Protein 4XYN (pdb70)

Nearest PDB structures (foldseek):
  4xyn-assembly2_D  TM=1.011E+00  e=1.526E-15  Homo sapiens
  2h61-assembly1_A  TM=9.982E-01  e=5.807E-14  Homo sapiens
  5csi-assembly1_A  TM=9.897E-01  e=9.766E-14  Homo sapiens
  5dkn-assembly1_A  TM=9.888E-01  e=1.642E-13  Bos taurus
  3rlz-assembly1_A-2  TM=9.874E-01  e=2.273E-13  Bos taurus

Sequence (369 aa):
RTEAWKVLSMSELEKAMVALIDVFHQYSGREGDKHKLKKSELKEELINNELSHFLEEIKEQEVVDKVMETLDNDGDGECDFQEFMAFVAMVTTACHEFFEMSELEKAMVALIDVFHQYSGREGDKHKLKKSELKELINNELSHFLEEIKEQEVVDKVMETLDNDGDGECDFQEFMAFVAMMVTTACHEFFEHMSELEKAMVALIDVFHQYSGREGDKHKLKKSELKELINNELSHFLEEIKEQEVVDKVMETLDNDGDGECDFQEFMAFVAMVTTACHEFFEHMSELEKAMVALIDVFHQYSGREGDKHKLKKSELKELINNELSHFLEEIKEQEVVDKVMETLDNDGDGECDFQEFMAFVAMVTTACHEF

Structure (mmCIF, N/CA/C/O backbone):
data_4XYN
#
_entry.id   4XYN
#
_cell.length_a   68.785
_cell.length_b   86.684
_cell.length_c   66.534
_cell.angle_alpha   90.00
_cell.angle_beta   90.00
_cell.angle_gamma   90.00
#
_symmetry.space_group_name_H-M   'P 21 21 2'
#
loop_
_entity.id
_entity.type
_entity.pdbx_description
1 polymer 'Receptor for advanced glycation endproducts-derived peptide (W61)'
2 polymer 'Protein S100-B'
3 non-polymer 'CALCIUM ION'
4 water water
#
loop_
_atom_site.group_PDB
_atom_site.id
_atom_site.type_symbol
_atom_site.label_atom_id
_atom_site.label_alt_id
_atom_site.label_comp_id
_atom_site.label_asym_id
_atom_site.label_entity_id
_atom_site.label_seq_id
_atom_site.pdbx_PDB_ins_code
_atom_site.Cartn_x
_atom_site.Cartn_y
_atom_site.Cartn_z
_atom_site.occupancy
_atom_site.B_iso_or_equiv
_atom_site.auth_seq_id
_atom_site.auth_comp_id
_atom_site.auth_asym_id
_atom_site.auth_atom_id
_atom_site.pdbx_PDB_model_num
ATOM 1 N N . ARG A 1 4 ? -22.565 36.113 -24.052 1.00 71.93 57 ARG P N 1
ATOM 2 C CA . ARG A 1 4 ? -23.141 37.401 -23.710 1.00 63.82 57 ARG P CA 1
ATOM 3 C C . ARG A 1 4 ? -24.529 37.252 -23.081 1.00 68.62 57 ARG P C 1
ATOM 4 O O . ARG A 1 4 ? -25.406 36.583 -23.651 1.00 73.34 57 ARG P O 1
ATOM 24 N N . THR A 1 5 ? -24.732 37.876 -21.915 1.00 65.97 58 THR P N 1
ATOM 25 C CA . THR A 1 5 ? -26.077 38.049 -21.350 1.00 62.30 58 THR P CA 1
ATOM 26 C C . THR A 1 5 ? -26.391 39.466 -20.803 1.00 59.63 58 THR P C 1
ATOM 27 O O . THR A 1 5 ? -25.487 40.254 -20.542 1.00 56.14 58 THR P O 1
ATOM 38 N N . GLU A 1 6 ? -27.685 39.776 -20.648 1.00 59.87 59 GLU P N 1
ATOM 39 C CA . GLU A 1 6 ? -28.123 41.067 -20.108 1.00 59.14 59 GLU P CA 1
ATOM 40 C C . GLU A 1 6 ? -27.672 41.110 -18.663 1.00 56.08 59 GLU P C 1
ATOM 41 O O . GLU A 1 6 ? -27.750 40.115 -17.967 1.00 55.96 59 GLU P O 1
ATOM 53 N N . ALA A 1 7 ? -27.158 42.249 -18.225 1.00 54.33 60 ALA P N 1
ATOM 54 C CA . ALA A 1 7 ? -26.522 42.329 -16.927 1.00 52.71 60 ALA P CA 1
ATOM 55 C C . ALA A 1 7 ? -27.513 42.234 -15.789 1.00 55.15 60 ALA P C 1
ATOM 56 O O . ALA A 1 7 ? -27.172 41.762 -14.705 1.00 54.83 60 ALA P O 1
ATOM 63 N N . TRP A 1 8 ? -28.741 42.687 -16.009 1.00 54.82 61 TRP P N 1
ATOM 64 C CA . TRP A 1 8 ? -29.711 42.707 -14.911 1.00 54.28 61 TRP P CA 1
ATOM 65 C C . TRP A 1 8 ? -30.214 41.290 -14.573 1.00 55.43 61 TRP P C 1
ATOM 66 O O . TRP A 1 8 ? -30.723 41.055 -13.488 1.00 55.65 61 TRP P O 1
ATOM 87 N N . LYS A 1 9 ? -30.040 40.328 -15.467 1.00 54.77 62 LYS P N 1
ATOM 88 C CA . LYS A 1 9 ? -30.463 38.973 -15.151 1.00 55.91 62 LYS P CA 1
ATOM 89 C C . LYS A 1 9 ? -29.547 38.268 -14.129 1.00 59.57 62 LYS P C 1
ATOM 90 O O . LYS A 1 9 ? -29.909 37.203 -13.606 1.00 58.86 62 LYS P O 1
ATOM 109 N N . VAL A 1 10 ? -28.371 38.842 -13.845 1.00 58.92 63 VAL P N 1
ATOM 110 C CA . VAL A 1 10 ? -27.418 38.185 -12.945 1.00 60.72 63 VAL P CA 1
ATOM 111 C C . VAL A 1 10 ? -28.003 38.135 -11.561 1.00 60.79 63 VAL P C 1
ATOM 112 O O . VAL A 1 10 ? -28.505 39.153 -11.059 1.00 60.29 63 VAL P O 1
ATOM 125 N N . LEU A 1 11 ? -27.937 36.974 -10.914 1.00 61.10 64 LEU P N 1
ATOM 126 C CA . LEU A 1 11 ? -28.570 36.897 -9.606 1.00 63.69 64 LEU P CA 1
ATOM 127 C C . LEU A 1 11 ? -27.594 36.486 -8.520 1.00 64.03 64 LEU P C 1
ATOM 128 O O . LEU A 1 11 ? -27.255 37.312 -7.658 1.00 59.85 64 LEU P O 1
ATOM 144 N N . SER A 1 12 ? -27.138 35.234 -8.591 1.00 66.38 65 SER P N 1
ATOM 145 C CA . SER A 1 12 ? -26.518 34.519 -7.460 1.00 67.90 65 SER P CA 1
ATOM 146 C C . SER A 1 12 ? -27.205 33.142 -7.329 1.00 65.75 65 SER P C 1
ATOM 147 O O . SER A 1 12 ? -27.170 32.495 -6.273 1.00 68.25 65 SER P O 1
ATOM 155 N N . MET B 2 1 ? 4.843 35.810 -9.736 1.00 41.35 1 MET A N 1
ATOM 156 C CA . MET B 2 1 ? 3.350 35.820 -9.571 1.00 40.96 1 MET A CA 1
ATOM 157 C C . MET B 2 1 ? 2.771 34.748 -10.496 1.00 39.50 1 MET A C 1
ATOM 158 O O . MET B 2 1 ? 3.126 34.709 -11.670 1.00 39.98 1 MET A O 1
ATOM 174 N N . SER B 2 2 ? 1.874 33.899 -10.014 1.00 37.36 2 SER A N 1
ATOM 175 C CA . SER B 2 2 ? 1.117 33.036 -10.947 1.00 37.03 2 SER A CA 1
ATOM 176 C C . SER B 2 2 ? 0.086 33.841 -11.797 1.00 37.74 2 SER A C 1
ATOM 177 O O . SER B 2 2 ? -0.210 35.001 -11.552 1.00 35.39 2 SER A O 1
ATOM 185 N N . GLU B 2 3 ? -0.457 33.185 -12.807 1.00 38.17 3 GLU A N 1
ATOM 186 C CA . GLU B 2 3 ? -1.507 33.772 -13.584 1.00 39.02 3 GLU A CA 1
ATOM 187 C C . GLU B 2 3 ? -2.690 34.127 -12.690 1.00 35.98 3 GLU A C 1
ATOM 188 O O . GLU B 2 3 ? -3.317 35.200 -12.812 1.00 34.01 3 GLU A O 1
ATOM 200 N N . LEU B 2 4 ? -2.914 33.244 -11.733 1.00 36.44 4 LEU A N 1
ATOM 201 C CA . LEU B 2 4 ? -3.980 33.407 -10.785 1.00 35.85 4 LEU A CA 1
ATOM 202 C C . LEU B 2 4 ? -3.712 34.604 -9.914 1.00 35.35 4 LEU A C 1
ATOM 203 O O . LEU B 2 4 ? -4.598 35.430 -9.712 1.00 33.95 4 LEU A O 1
ATOM 219 N N . GLU B 2 5 ? -2.502 34.710 -9.389 1.00 35.96 5 GLU A N 1
ATOM 220 C CA . GLU B 2 5 ? -2.213 35.834 -8.504 1.00 37.22 5 GLU A CA 1
ATOM 221 C C . GLU B 2 5 ? -2.352 37.185 -9.264 1.00 35.60 5 GLU A C 1
ATOM 222 O O . GLU B 2 5 ? -2.882 38.143 -8.727 1.00 35.67 5 GLU A O 1
ATOM 234 N N . LYS B 2 6 ? -1.886 37.221 -10.507 1.00 36.35 6 LYS A N 1
ATOM 235 C CA . LYS B 2 6 ? -2.003 38.368 -11.396 1.00 35.18 6 LYS A CA 1
ATOM 236 C C . LYS B 2 6 ? -3.450 38.660 -11.710 1.00 33.25 6 LYS A C 1
ATOM 237 O O . LYS B 2 6 ? -3.844 39.797 -11.892 1.00 33.94 6 LYS A O 1
ATOM 256 N N . ALA B 2 7 ? -4.203 37.589 -11.901 1.00 34.06 7 ALA A N 1
ATOM 257 C CA . ALA B 2 7 ? -5.590 37.722 -12.198 1.00 32.59 7 ALA A CA 1
ATOM 258 C C . ALA B 2 7 ? -6.265 38.424 -11.003 1.00 32.24 7 ALA A C 1
ATOM 259 O O . ALA B 2 7 ? -7.105 39.323 -11.184 1.00 31.02 7 ALA A O 1
ATOM 266 N N . MET B 2 8 ? -5.863 38.076 -9.778 1.00 33.42 8 MET A N 1
ATOM 267 C CA . MET B 2 8 ? -6.424 38.733 -8.606 1.00 33.45 8 MET A CA 1
ATOM 268 C C . MET B 2 8 ? -6.047 40.236 -8.519 1.00 35.71 8 MET A C 1
ATOM 269 O O . MET B 2 8 ? -6.862 41.083 -8.079 1.00 33.97 8 MET A O 1
ATOM 283 N N . VAL B 2 9 ? -4.821 40.560 -8.934 1.00 33.71 9 VAL A N 1
ATOM 284 C CA . VAL B 2 9 ? -4.382 41.929 -8.879 1.00 39.08 9 VAL A CA 1
ATOM 285 C C . VAL B 2 9 ? -5.095 42.776 -9.934 1.00 34.89 9 VAL A C 1
ATOM 286 O O . VAL B 2 9 ? -5.417 43.945 -9.685 1.00 34.63 9 VAL A O 1
ATOM 299 N N . ALA B 2 10 ? -5.380 42.147 -11.075 1.00 33.94 10 ALA A N 1
ATOM 300 C CA . ALA B 2 10 ? -6.101 42.754 -12.170 1.00 32.34 10 ALA A CA 1
ATOM 301 C C . ALA B 2 10 ? -7.551 43.153 -11.737 1.00 33.07 10 ALA A C 1
ATOM 302 O O . ALA B 2 10 ? -8.087 44.184 -12.137 1.00 32.74 10 ALA A O 1
ATOM 309 N N . LEU B 2 11 ? -8.189 42.290 -10.952 1.00 32.15 11 LEU A N 1
ATOM 310 C CA . LEU B 2 11 ? -9.507 42.541 -10.430 1.00 33.16 11 LEU A CA 1
ATOM 311 C C . LEU B 2 11 ? -9.477 43.724 -9.436 1.00 31.92 11 LEU A C 1
ATOM 312 O O . LEU B 2 11 ? -10.352 44.576 -9.451 1.00 33.21 11 LEU A O 1
ATOM 328 N N . ILE B 2 12 ? -8.458 43.777 -8.577 1.00 34.21 12 ILE A N 1
ATOM 329 C CA . ILE B 2 12 ? -8.324 44.887 -7.673 1.00 34.34 12 ILE A CA 1
ATOM 330 C C . ILE B 2 12 ? -8.118 46.186 -8.469 1.00 34.84 12 ILE A C 1
ATOM 331 O O . ILE B 2 12 ? -8.714 47.226 -8.161 1.00 33.25 12 ILE A O 1
ATOM 347 N N . ASP B 2 13 ? -7.298 46.087 -9.516 1.00 33.73 13 ASP A N 1
ATOM 348 C CA . ASP B 2 13 ? -6.929 47.199 -10.379 1.00 35.62 13 ASP A CA 1
ATOM 349 C C . ASP B 2 13 ? -8.120 47.784 -11.156 1.00 32.84 13 ASP A C 1
ATOM 350 O O . ASP B 2 13 ? -8.350 48.998 -11.130 1.00 35.18 13 ASP A O 1
ATOM 359 N N . VAL B 2 14 ? -8.884 46.910 -11.826 1.00 34.60 14 VAL A N 1
ATOM 360 C CA . VAL B 2 14 ? -10.011 47.370 -12.626 1.00 33.05 14 VAL A CA 1
ATOM 361 C C . VAL B 2 14 ? -10.995 48.084 -11.698 1.00 31.87 14 VAL A C 1
ATOM 362 O O . VAL B 2 14 ? -11.540 49.093 -12.036 1.00 31.77 14 VAL A O 1
ATOM 375 N N . PHE B 2 15 ? -11.128 47.609 -10.477 1.00 32.95 15 PHE A N 1
ATOM 376 C CA . PHE B 2 15 ? -12.008 48.211 -9.509 1.00 33.17 15 PHE A CA 1
ATOM 377 C C . PHE B 2 15 ? -11.538 49.617 -9.087 1.00 34.36 15 PHE A C 1
ATOM 378 O O . PHE B 2 15 ? -12.343 50.548 -8.967 1.00 33.56 15 PHE A O 1
ATOM 395 N N . HIS B 2 16 ? -10.228 49.736 -8.879 1.00 34.29 16 HIS A N 1
ATOM 396 C CA . HIS B 2 16 ? -9.630 51.010 -8.572 1.00 36.12 16 HIS A CA 1
ATOM 397 C C . HIS B 2 16 ? -9.801 51.978 -9.716 1.00 33.58 16 HIS A C 1
ATOM 398 O O . HIS B 2 16 ? -10.003 53.159 -9.458 1.00 34.33 16 HIS A O 1
ATOM 411 N N . GLN B 2 17 ? -9.665 51.499 -10.959 1.00 31.47 17 GLN A N 1
ATOM 412 C CA . GLN B 2 17 ? -9.775 52.380 -12.105 1.00 33.74 17 GLN A CA 1
ATOM 413 C C . GLN B 2 17 ? -11.136 53.110 -12.207 1.00 37.20 17 GLN A C 1
ATOM 414 O O . GLN B 2 17 ? -11.192 54.281 -12.561 1.00 36.63 17 GLN A O 1
ATOM 428 N N . TYR B 2 18 ? -12.217 52.434 -11.838 1.00 34.29 18 TYR A N 1
ATOM 429 C CA . TYR B 2 18 ? -13.534 52.982 -12.042 1.00 34.85 18 TYR A CA 1
ATOM 430 C C . TYR B 2 18 ? -14.135 53.607 -10.782 1.00 34.60 18 TYR A C 1
ATOM 431 O O . TYR B 2 18 ? -14.907 54.553 -10.899 1.00 36.50 18 TYR A O 1
ATOM 449 N N . SER B 2 19 ? -13.772 53.081 -9.612 1.00 36.09 19 SER A N 1
ATOM 450 C CA . SER B 2 19 ? -14.349 53.504 -8.324 1.00 34.91 19 SER A CA 1
ATOM 451 C C . SER B 2 19 ? -13.815 54.879 -7.880 1.00 37.33 19 SER A C 1
ATOM 452 O O . SER B 2 19 ? -14.421 55.541 -7.040 1.00 38.09 19 SER A O 1
ATOM 460 N N . GLY B 2 20 ? -12.641 55.248 -8.401 1.00 39.01 20 GLY A N 1
ATOM 461 C CA . GLY B 2 20 ? -12.009 56.509 -8.092 1.00 39.43 20 GLY A CA 1
ATOM 462 C C . GLY B 2 20 ? -12.435 57.653 -9.013 1.00 41.47 20 GLY A C 1
ATOM 463 O O . GLY B 2 20 ? -11.937 58.772 -8.884 1.00 42.56 20 GLY A O 1
ATOM 467 N N . ARG B 2 21 ? -13.304 57.390 -9.982 1.00 40.31 21 ARG A N 1
ATOM 468 C CA . ARG B 2 21 ? -13.649 58.421 -10.960 1.00 41.50 21 ARG A CA 1
ATOM 469 C C . ARG B 2 21 ? -14.416 59.597 -10.354 1.00 44.27 21 ARG A C 1
ATOM 470 O O . ARG B 2 21 ? -14.025 60.754 -10.513 1.00 45.15 21 ARG A O 1
ATOM 491 N N . GLU B 2 22 ? -15.512 59.271 -9.687 1.00 44.21 22 GLU A N 1
ATOM 492 C CA . GLU B 2 22 ? -16.433 60.231 -9.108 1.00 46.04 22 GLU A CA 1
ATOM 493 C C . GLU B 2 22 ? -16.716 59.837 -7.647 1.00 43.71 22 GLU A C 1
ATOM 494 O O . GLU B 2 22 ? -16.336 58.770 -7.219 1.00 42.28 22 GLU A O 1
ATOM 506 N N . GLY B 2 23 ? -17.261 60.760 -6.865 1.00 44.40 23 GLY A N 1
ATOM 507 C CA . GLY B 2 23 ? -17.814 60.456 -5.561 1.00 41.01 23 GLY A CA 1
ATOM 508 C C . GLY B 2 23 ? -16.882 59.802 -4.587 1.00 41.08 23 GLY A C 1
ATOM 509 O O . GLY B 2 23 ? -15.731 60.192 -4.487 1.00 43.67 23 GLY A O 1
ATOM 513 N N . ASP B 2 24 ? -17.414 58.848 -3.820 1.00 42.18 24 ASP A N 1
ATOM 514 C CA . ASP B 2 24 ? -16.613 57.967 -2.948 1.00 42.79 24 ASP A CA 1
ATOM 515 C C . ASP B 2 24 ? -15.536 57.275 -3.855 1.00 41.69 24 ASP A C 1
ATOM 516 O O . ASP B 2 24 ? -15.845 56.681 -4.925 1.00 41.75 24 ASP A O 1
ATOM 525 N N . LYS B 2 25 ? -14.274 57.408 -3.466 1.00 43.75 25 LYS A N 1
ATOM 526 C CA . LYS B 2 25 ? -13.178 56.896 -4.278 1.00 44.17 25 LYS A CA 1
ATOM 527 C C . LYS B 2 25 ? -12.940 55.387 -4.083 1.00 43.19 25 LYS A C 1
ATOM 528 O O . LYS B 2 25 ? -12.245 54.766 -4.881 1.00 41.46 25 LYS A O 1
ATOM 547 N N . HIS B 2 26 ? -13.632 54.785 -3.121 1.00 45.13 26 HIS A N 1
ATOM 548 C CA . HIS B 2 26 ? -13.432 53.384 -2.774 1.00 45.32 26 HIS A CA 1
ATOM 549 C C . HIS B 2 26 ? -14.659 52.522 -3.130 1.00 41.44 26 HIS A C 1
ATOM 550 O O . HIS B 2 26 ? -14.698 51.328 -2.859 1.00 40.14 26 HIS A O 1
ATOM 563 N N . LYS B 2 27 ? -15.681 53.156 -3.690 1.00 41.05 27 LYS A N 1
ATOM 564 C CA . LYS B 2 27 ? -16.890 52.452 -4.117 1.00 39.56 27 LYS A CA 1
ATOM 565 C C . LYS B 2 27 ? -17.249 52.856 -5.560 1.00 37.54 27 LYS A C 1
ATOM 566 O O . LYS B 2 27 ? -16.626 53.702 -6.182 1.00 37.57 27 LYS A O 1
ATOM 585 N N . LEU B 2 28 ? -18.180 52.121 -6.124 1.00 38.73 28 LEU A N 1
ATOM 586 C CA . LEU B 2 28 ? -18.720 52.399 -7.446 1.00 38.85 28 LEU A CA 1
ATOM 587 C C . LEU B 2 28 ? -20.156 52.986 -7.337 1.00 40.97 28 LEU A C 1
ATOM 588 O O . LEU B 2 28 ? -21.046 52.352 -6.765 1.00 41.18 28 LEU A O 1
ATOM 604 N N . LYS B 2 29 ? -20.354 54.195 -7.845 1.00 41.97 29 LYS A N 1
ATOM 605 C CA . LYS B 2 29 ? -21.686 54.692 -8.050 1.00 45.70 29 LYS A CA 1
ATOM 606 C C . LYS B 2 29 ? -22.166 54.050 -9.394 1.00 42.95 29 LYS A C 1
ATOM 607 O O . LYS B 2 29 ? -21.396 53.348 -10.084 1.00 42.48 29 LYS A O 1
ATOM 626 N N . LYS B 2 30 ? -23.460 54.177 -9.666 1.00 42.11 30 LYS A N 1
ATOM 627 C CA . LYS B 2 30 ? -24.106 53.587 -10.823 1.00 43.28 30 LYS A CA 1
ATOM 628 C C . LYS B 2 30 ? -23.430 53.902 -12.139 1.00 45.37 30 LYS A C 1
ATOM 629 O O . LYS B 2 30 ? -23.293 53.024 -13.023 1.00 45.20 30 LYS A O 1
ATOM 648 N N . SER B 2 31 ? -22.991 55.147 -12.272 1.00 45.07 31 SER A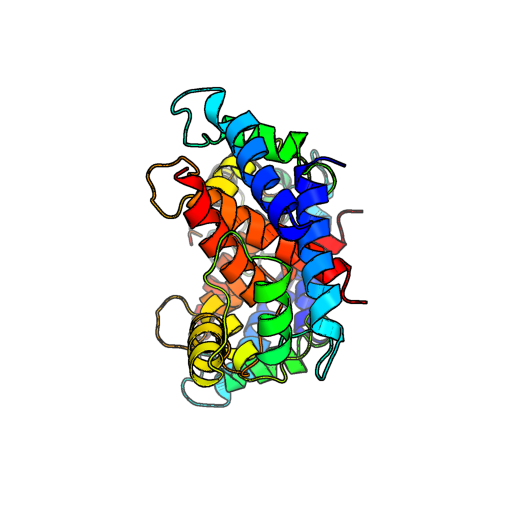 N 1
ATOM 649 C CA . SER B 2 31 ? -22.377 55.607 -13.499 1.00 43.35 31 SER A CA 1
ATOM 650 C C . SER B 2 31 ? -21.070 54.880 -13.730 1.00 42.74 31 SER A C 1
ATOM 651 O O . SER B 2 31 ? -20.778 54.536 -14.859 1.00 42.88 31 SER A O 1
ATOM 659 N N . GLU B 2 32 ? -20.325 54.639 -12.648 1.00 39.10 32 GLU A N 1
ATOM 660 C CA . GLU B 2 32 ? -19.023 53.979 -12.709 1.00 41.34 32 GLU A CA 1
ATOM 661 C C . GLU B 2 32 ? -19.162 52.470 -12.982 1.00 40.16 32 GLU A C 1
ATOM 662 O O . GLU B 2 32 ? -18.465 51.928 -13.821 1.00 36.70 32 GLU A O 1
ATOM 674 N N . LEU B 2 33 ? -20.104 51.820 -12.302 1.00 41.87 33 LEU A N 1
ATOM 675 C CA . LEU B 2 33 ? -20.419 50.386 -12.560 1.00 43.62 33 LEU A CA 1
ATOM 676 C C . LEU B 2 33 ? -20.940 50.206 -14.002 1.00 42.33 33 LEU A C 1
ATOM 677 O O . LEU B 2 33 ? -20.538 49.275 -14.730 1.00 39.82 33 LEU A O 1
ATOM 693 N N . LYS B 2 34 ? -21.750 51.171 -14.448 1.00 43.45 34 LYS A N 1
ATOM 694 C CA . LYS B 2 34 ? -22.186 51.188 -15.838 1.00 44.19 34 LYS A CA 1
ATOM 695 C C . LYS B 2 34 ? -20.959 51.301 -16.795 1.00 43.79 34 LYS A C 1
ATOM 696 O O . LYS B 2 34 ? -20.811 50.453 -17.698 1.00 42.54 34 LYS A O 1
ATOM 715 N N . GLU B 2 35 ? -20.084 52.310 -16.580 1.00 45.60 35 GLU A N 1
ATOM 716 C CA A GLU B 2 35 ? -18.903 52.517 -17.424 0.54 54.15 35 GLU A CA 1
ATOM 717 C CA B GLU B 2 35 ? -18.914 52.499 -17.442 0.46 53.63 35 GLU A CA 1
ATOM 718 C C . GLU B 2 35 ? -18.001 51.283 -17.374 1.00 44.80 35 GLU A C 1
ATOM 719 O O . GLU B 2 35 ? -17.453 50.845 -18.378 1.00 42.11 35 GLU A O 1
ATOM 740 N N . LEU B 2 36 ? -17.864 50.705 -16.190 1.00 42.08 36 LEU A N 1
ATOM 741 C CA . LEU B 2 36 ? -17.074 49.478 -16.043 1.00 39.56 36 LEU A CA 1
ATOM 742 C C . LEU B 2 36 ? -17.672 48.271 -16.860 1.00 40.26 36 LEU A C 1
ATOM 743 O O . LEU B 2 36 ? -16.947 47.588 -17.624 1.00 40.32 36 LEU A O 1
ATOM 759 N N . ILE B 2 37 ? -18.968 47.996 -16.696 1.00 41.11 37 ILE A N 1
ATOM 760 C CA . ILE B 2 37 ? -19.614 46.929 -17.484 1.00 40.52 37 ILE A CA 1
ATOM 761 C C . ILE B 2 37 ? -19.476 47.172 -18.989 1.00 41.64 37 ILE A C 1
ATOM 762 O O . ILE B 2 37 ? -19.106 46.273 -19.759 1.00 40.91 37 ILE A O 1
ATOM 778 N N . ASN B 2 38 ? -19.733 48.400 -19.412 1.00 42.39 38 ASN A N 1
ATOM 779 C CA . ASN B 2 38 ? -19.684 48.725 -20.829 1.00 43.15 38 ASN A CA 1
ATOM 780 C C . ASN B 2 38 ? -18.306 48.757 -21.422 1.00 42.32 38 ASN A C 1
ATOM 781 O O . ASN B 2 38 ? -18.154 48.473 -22.606 1.00 42.52 38 ASN A O 1
ATOM 792 N N . ASN B 2 39 ? -17.290 49.092 -20.642 1.00 42.32 39 ASN A N 1
ATOM 793 C CA . ASN B 2 39 ? -15.965 49.186 -21.238 1.00 42.51 39 ASN A CA 1
ATOM 794 C C . ASN B 2 39 ? -15.107 47.952 -21.041 1.00 41.05 39 ASN A C 1
ATOM 795 O O . ASN B 2 39 ? -14.164 47.764 -21.816 1.00 40.43 39 ASN A O 1
ATOM 806 N N . GLU B 2 40 ? -15.424 47.145 -20.021 1.00 40.39 40 GLU A N 1
ATOM 807 C CA . GLU B 2 40 ? -14.553 46.027 -19.620 1.00 43.60 40 GLU A CA 1
ATOM 808 C C . GLU B 2 40 ? -15.255 44.640 -19.635 1.00 39.49 40 GLU A C 1
ATOM 809 O O . GLU B 2 40 ? -14.654 43.640 -19.360 1.00 38.48 40 GLU A O 1
ATOM 821 N N . LEU B 2 41 ? -16.547 44.596 -19.883 1.00 39.86 41 LEU A N 1
ATOM 822 C CA . LEU B 2 41 ? -17.260 43.344 -19.880 1.00 39.76 41 LEU A CA 1
ATOM 823 C C . LEU B 2 41 ? -18.156 43.209 -21.110 1.00 43.07 41 LEU A C 1
ATOM 824 O O . LEU B 2 41 ? -19.170 42.505 -21.083 1.00 44.73 41 LEU A O 1
ATOM 840 N N . SER B 2 42 ? -17.791 43.928 -22.166 1.00 43.42 42 SER A N 1
ATOM 841 C CA . SER B 2 42 ? -18.530 43.981 -23.419 1.00 44.88 42 SER A CA 1
ATOM 842 C C . SER B 2 42 ? -18.746 42.581 -24.012 1.00 48.22 42 SER A C 1
ATOM 843 O O . SER B 2 42 ? -19.760 42.315 -24.651 1.00 51.72 42 SER A O 1
ATOM 851 N N . HIS B 2 43 ? -17.814 41.676 -23.785 1.00 47.07 43 HIS A N 1
ATOM 852 C CA . HIS B 2 43 ? -17.944 40.336 -24.368 1.00 49.99 43 HIS A CA 1
ATOM 853 C C . HIS B 2 43 ? -18.793 39.391 -23.524 1.00 49.53 43 HIS A C 1
ATOM 854 O O . HIS B 2 43 ? -19.227 38.372 -24.005 1.00 51.91 43 HIS A O 1
ATOM 867 N N . PHE B 2 44 ? -19.070 39.764 -22.285 1.00 48.83 44 PHE A N 1
ATOM 868 C CA . PHE B 2 44 ? -19.802 38.910 -21.346 1.00 51.53 44 PHE A CA 1
ATOM 869 C C . PHE B 2 44 ? -21.175 39.439 -21.011 1.00 52.16 44 PHE A C 1
ATOM 870 O O . PHE B 2 44 ? -22.020 38.673 -20.567 1.00 57.65 44 PHE A O 1
ATOM 887 N N . LEU B 2 45 ? -21.380 40.741 -21.158 1.00 50.04 45 LEU A N 1
ATOM 888 C CA . LEU B 2 45 ? -22.644 41.343 -20.803 1.00 51.30 45 LEU A CA 1
ATOM 889 C C . LEU B 2 45 ? -23.141 42.222 -21.909 1.00 52.72 45 LEU A C 1
ATOM 890 O O . LEU B 2 45 ? -22.355 42.837 -22.616 1.00 50.39 45 LEU A O 1
ATOM 906 N N . GLU B 2 46 ? -24.460 42.218 -22.109 1.00 63.09 46 GLU A N 1
ATOM 907 C CA . GLU B 2 46 ? -25.056 43.151 -23.056 1.00 56.97 46 GLU A CA 1
ATOM 908 C C . GLU B 2 46 ? -24.760 44.547 -22.568 1.00 51.80 46 GLU A C 1
ATOM 909 O O . GLU B 2 46 ? -24.864 44.833 -21.360 1.00 50.62 46 GLU A O 1
ATOM 921 N N . GLU B 2 47 ? -24.362 45.388 -23.522 1.00 50.51 47 GLU A N 1
ATOM 922 C CA . GLU B 2 47 ? -24.129 46.807 -23.297 1.00 52.14 47 GLU A CA 1
ATOM 923 C C . GLU B 2 47 ? -25.341 47.391 -22.607 1.00 54.24 47 GLU A C 1
ATOM 924 O O . GLU B 2 47 ? -26.495 47.076 -22.946 1.00 53.74 47 GLU A O 1
ATOM 936 N N . ILE B 2 48 ? -25.080 48.208 -21.602 1.00 54.49 48 ILE A N 1
ATOM 937 C CA . ILE B 2 48 ? -26.152 48.846 -20.869 1.00 55.72 48 ILE A CA 1
ATOM 938 C C . ILE B 2 48 ? -26.425 50.224 -21.411 1.00 59.82 48 ILE A C 1
ATOM 939 O O . ILE B 2 48 ? -25.574 51.088 -21.322 1.00 60.36 48 ILE A O 1
ATOM 955 N N . LYS B 2 49 ? -27.662 50.418 -21.879 1.00 65.47 49 LYS A N 1
ATOM 956 C CA . LYS B 2 49 ? -28.118 51.641 -22.533 1.00 66.26 49 LYS A CA 1
ATOM 957 C C . LYS B 2 49 ? -29.276 52.278 -21.751 1.00 66.96 49 LYS A C 1
ATOM 958 O O . LYS B 2 49 ? -29.493 53.504 -21.827 1.00 67.76 49 LYS A O 1
ATOM 977 N N . GLU B 2 50 ? -30.060 51.428 -21.080 1.00 62.87 50 GLU A N 1
ATOM 978 C CA . GLU B 2 50 ? -31.183 51.855 -20.258 1.00 59.16 50 GLU A CA 1
ATOM 979 C C . GLU B 2 50 ? -30.770 52.000 -18.794 1.00 59.26 50 GLU A C 1
ATOM 980 O O . GLU B 2 50 ? -30.136 51.098 -18.248 1.00 58.24 50 GLU A O 1
ATOM 992 N N . GLN B 2 51 ? -31.132 53.114 -18.157 1.00 57.39 51 GLN A N 1
ATOM 993 C CA . GLN B 2 51 ? -30.865 53.291 -16.721 1.00 62.33 51 GLN A CA 1
ATOM 994 C C . GLN B 2 51 ? -31.415 52.126 -15.859 1.00 59.71 51 GLN A C 1
ATOM 995 O O . GLN B 2 51 ? -30.765 51.657 -14.899 1.00 56.86 51 GLN A O 1
ATOM 1009 N N . GLU B 2 52 ? -32.606 51.661 -16.226 1.00 59.53 52 GLU A N 1
ATOM 1010 C CA . GLU B 2 52 ? -33.316 50.667 -15.447 1.00 57.54 52 GLU A CA 1
ATOM 1011 C C . GLU B 2 52 ? -32.484 49.394 -15.328 1.00 56.13 52 GLU A C 1
ATOM 1012 O O . GLU B 2 52 ? -32.594 48.695 -14.330 1.00 55.22 52 GLU A O 1
ATOM 1024 N N . VAL B 2 53 ? -31.600 49.126 -16.293 1.00 56.49 53 VAL A N 1
ATOM 1025 C CA . VAL B 2 53 ? -30.728 47.949 -16.201 1.00 52.86 53 VAL A CA 1
ATOM 1026 C C . VAL B 2 53 ? -29.732 48.132 -15.062 1.00 51.46 53 VAL A C 1
ATOM 1027 O O . VAL B 2 53 ? -29.722 47.311 -14.126 1.00 48.35 53 VAL A O 1
ATOM 1040 N N . VAL B 2 54 ? -28.988 49.251 -15.105 1.00 53.41 54 VAL A N 1
ATOM 1041 C CA . VAL B 2 54 ? -28.046 49.719 -14.037 1.00 54.60 54 VAL A CA 1
ATOM 1042 C C . VAL B 2 54 ? -28.649 49.705 -12.623 1.00 50.26 54 VAL A C 1
ATOM 1043 O O . VAL B 2 54 ? -28.024 49.294 -11.654 1.00 47.00 54 VAL A O 1
ATOM 1056 N N . ASP B 2 55 ? -29.846 50.246 -12.514 1.00 51.13 55 ASP A N 1
ATOM 1057 C CA . ASP B 2 55 ? -30.572 50.228 -11.264 1.00 51.24 55 ASP A CA 1
ATOM 1058 C C . ASP B 2 55 ? -30.749 48.796 -10.804 1.00 50.53 55 ASP A C 1
ATOM 1059 O O . ASP B 2 55 ? -30.386 48.436 -9.699 1.00 49.09 55 ASP A O 1
ATOM 1068 N N . LYS B 2 56 ? -31.272 47.944 -11.680 1.00 50.71 56 LYS A N 1
ATOM 1069 C CA . LYS B 2 56 ? -31.538 46.580 -11.286 1.00 49.30 56 LYS A CA 1
ATOM 1070 C C . LYS B 2 56 ? -30.212 45.882 -10.952 1.00 47.62 56 LYS A C 1
ATOM 1071 O O . LYS B 2 56 ? -30.091 45.231 -9.922 1.00 46.18 56 LYS A O 1
ATOM 1090 N N . VAL B 2 57 ? -29.180 46.096 -11.748 1.00 46.86 57 VAL A N 1
ATOM 1091 C CA . VAL B 2 57 ? -27.903 45.474 -11.421 1.00 46.65 57 VAL A CA 1
ATOM 1092 C C . VAL B 2 57 ? -27.403 45.962 -10.063 1.00 44.82 57 VAL A C 1
ATOM 1093 O O . VAL B 2 57 ? -26.979 45.120 -9.234 1.00 44.30 57 VAL A O 1
ATOM 1106 N N . MET B 2 58 ? -27.424 47.284 -9.823 1.00 43.67 58 MET A N 1
ATOM 1107 C CA . MET B 2 58 ? -26.993 47.815 -8.520 1.00 42.73 58 MET A CA 1
ATOM 1108 C C . MET B 2 58 ? -27.824 47.290 -7.334 1.00 44.53 58 MET A C 1
ATOM 1109 O O . MET B 2 58 ? -27.259 46.873 -6.279 1.00 40.88 58 MET A O 1
ATOM 1123 N N . GLU B 2 59 ? -29.151 47.238 -7.531 1.00 48.69 59 GLU A N 1
ATOM 1124 C CA . GLU B 2 59 ? -30.051 46.695 -6.518 1.00 48.25 59 GLU A CA 1
ATOM 1125 C C . GLU B 2 59 ? -29.604 45.251 -6.142 1.00 44.66 59 GLU A C 1
ATOM 1126 O O . GLU B 2 59 ? -29.542 44.918 -4.948 1.00 43.34 59 GLU A O 1
ATOM 1138 N N . THR B 2 60 ? -29.190 44.451 -7.128 1.00 42.69 60 THR A N 1
ATOM 1139 C CA . THR B 2 60 ? -28.751 43.080 -6.847 1.00 42.96 60 THR A CA 1
ATOM 1140 C C . THR B 2 60 ? -27.497 43.090 -6.013 1.00 42.68 60 THR A C 1
ATOM 1141 O O . THR B 2 60 ? -27.349 42.323 -5.075 1.00 44.61 60 THR A O 1
ATOM 1152 N N . LEU B 2 61 ? -26.572 43.959 -6.377 1.00 42.86 61 LEU A N 1
ATOM 1153 C CA . LEU B 2 61 ? -25.249 43.971 -5.778 1.00 40.95 61 LEU A CA 1
ATOM 1154 C C . LEU B 2 61 ? -25.203 44.695 -4.436 1.00 44.75 61 LEU A C 1
ATOM 1155 O O . LEU B 2 61 ? -24.423 44.337 -3.569 1.00 45.09 61 LEU A O 1
ATOM 1171 N N . ASP B 2 62 ? -25.995 45.758 -4.269 1.00 45.94 62 ASP A N 1
ATOM 1172 C CA . ASP B 2 62 ? -25.921 46.563 -3.050 1.00 47.81 62 ASP A CA 1
ATOM 1173 C C . ASP B 2 62 ? -26.566 45.794 -1.908 1.00 51.87 62 ASP A C 1
ATOM 1174 O O . ASP B 2 62 ? -27.761 45.910 -1.671 1.00 55.73 62 ASP A O 1
ATOM 1183 N N . ASN B 2 63 ? -25.754 45.076 -1.139 1.00 53.15 63 ASN A N 1
ATOM 1184 C CA . ASN B 2 63 ? -26.271 44.253 -0.053 1.00 55.13 63 ASN A CA 1
ATOM 1185 C C . ASN B 2 63 ? -26.208 44.980 1.279 1.00 58.36 63 ASN A C 1
ATOM 1186 O O . ASN B 2 63 ? -26.805 44.512 2.255 1.00 67.78 63 ASN A O 1
ATOM 1197 N N . ASP B 2 64 ? -25.477 46.093 1.344 1.00 57.02 64 ASP A N 1
ATOM 1198 C CA . ASP B 2 64 ? -25.535 46.946 2.527 1.00 55.16 64 ASP A CA 1
ATOM 1199 C C . ASP B 2 64 ? -26.402 48.170 2.243 1.00 54.05 64 ASP A C 1
ATOM 1200 O O . ASP B 2 64 ? -26.509 49.040 3.072 1.00 57.91 64 ASP A O 1
ATOM 1209 N N . GLY B 2 65 ? -27.122 48.192 1.127 1.00 52.45 65 GLY A N 1
ATOM 1210 C CA . GLY B 2 65 ? -28.084 49.262 0.907 1.00 52.07 65 GLY A CA 1
ATOM 1211 C C . GLY B 2 65 ? -27.577 50.698 0.674 1.00 52.22 65 GLY A C 1
ATOM 1212 O O . GLY B 2 65 ? -28.370 51.623 0.606 1.00 53.18 65 GLY A O 1
ATOM 1216 N N . ASP B 2 66 ? -26.281 50.932 0.579 1.00 49.93 66 ASP A N 1
ATOM 1217 C CA . ASP B 2 66 ? -25.817 52.322 0.415 1.00 49.30 66 ASP A CA 1
ATOM 1218 C C . ASP B 2 66 ? -25.881 52.921 -1.023 1.00 46.85 66 ASP A C 1
ATOM 1219 O O . ASP B 2 66 ? -25.509 54.081 -1.266 1.00 46.40 66 ASP A O 1
ATOM 1228 N N . GLY B 2 67 ? -26.384 52.128 -1.952 1.00 45.80 67 GLY A N 1
ATOM 1229 C CA . GLY B 2 67 ? -26.624 52.537 -3.321 1.00 43.30 67 GLY A CA 1
ATOM 1230 C C . GLY B 2 67 ? -25.406 52.361 -4.178 1.00 43.63 67 GLY A C 1
ATOM 1231 O O . GLY B 2 67 ? -25.459 52.581 -5.388 1.00 42.93 67 GLY A O 1
ATOM 1235 N N . GLU B 2 68 ? -24.317 51.899 -3.564 1.00 44.59 68 GLU A N 1
ATOM 1236 C CA . GLU B 2 68 ? -23.084 51.703 -4.295 1.00 44.23 68 GLU A CA 1
ATOM 1237 C C . GLU B 2 68 ? -22.497 50.282 -4.138 1.00 41.96 68 GLU A C 1
ATOM 1238 O O . GLU B 2 68 ? -22.863 49.498 -3.240 1.00 43.06 68 GLU A O 1
ATOM 1250 N N . CYS B 2 69 ? -21.525 50.003 -4.996 1.00 41.16 69 CYS A N 1
ATOM 1251 C CA . CYS B 2 69 ? -20.822 48.756 -4.966 1.00 39.80 69 CYS A CA 1
ATOM 1252 C C . CYS B 2 69 ? -19.382 48.958 -4.452 1.00 39.34 69 CYS A C 1
ATOM 1253 O O . CYS B 2 69 ? -18.496 49.469 -5.152 1.00 37.47 69 CYS A O 1
ATOM 1261 N N . ASP B 2 70 ? -19.163 48.498 -3.236 1.00 40.36 70 ASP A N 1
ATOM 1262 C CA . ASP B 2 70 ? -17.846 48.474 -2.639 1.00 40.64 70 ASP A CA 1
ATOM 1263 C C . ASP B 2 70 ? -17.104 47.260 -3.231 1.00 37.84 70 ASP A C 1
ATOM 1264 O O . ASP B 2 70 ? -17.639 46.518 -4.072 1.00 37.59 70 ASP A O 1
ATOM 1273 N N . PHE B 2 71 ? -15.878 47.075 -2.797 1.00 37.72 71 PHE A N 1
ATOM 1274 C CA . PHE B 2 71 ? -15.084 46.048 -3.390 1.00 37.96 71 PHE A CA 1
ATOM 1275 C C . PHE B 2 71 ? -15.596 44.617 -3.179 1.00 37.45 71 PHE A C 1
ATOM 1276 O O . PHE B 2 71 ? -15.638 43.845 -4.127 1.00 35.80 71 PHE A O 1
ATOM 1293 N N . GLN B 2 72 ? -16.005 44.264 -1.976 1.00 38.19 72 GLN A N 1
ATOM 1294 C CA . GLN B 2 72 ? -16.441 42.885 -1.717 1.00 40.28 72 GLN A CA 1
ATOM 1295 C C . GLN B 2 72 ? -17.713 42.666 -2.519 1.00 38.21 72 GLN A C 1
ATOM 1296 O O . GLN B 2 72 ? -17.917 41.613 -3.128 1.00 36.86 72 GLN A O 1
ATOM 1310 N N . GLU B 2 73 ? -18.536 43.706 -2.599 1.00 39.30 73 GLU A N 1
ATOM 1311 C CA . GLU B 2 73 ? -19.732 43.588 -3.372 1.00 38.48 73 GLU A CA 1
ATOM 1312 C C . GLU B 2 73 ? -19.293 43.370 -4.820 1.00 36.65 73 GLU A C 1
ATOM 1313 O O . GLU B 2 73 ? -19.928 42.626 -5.544 1.00 40.51 73 GLU A O 1
ATOM 1325 N N . PHE B 2 74 ? -18.189 43.979 -5.231 1.00 34.82 74 PHE A N 1
ATOM 1326 C CA . PHE B 2 74 ? -17.723 43.843 -6.596 1.00 34.27 74 PHE A CA 1
ATOM 1327 C C . PHE B 2 74 ? -17.203 42.417 -6.897 1.00 34.70 74 PHE A C 1
ATOM 1328 O O . PHE B 2 74 ? -17.382 41.942 -7.990 1.00 32.47 74 PHE A O 1
ATOM 1345 N N . MET B 2 75 ? -16.547 41.776 -5.923 1.00 34.01 75 MET A N 1
ATOM 1346 C CA . MET B 2 75 ? -16.114 40.401 -6.052 1.00 35.52 75 MET A CA 1
ATOM 1347 C C . MET B 2 75 ? -17.306 39.490 -6.264 1.00 35.65 75 MET A C 1
ATOM 1348 O O . MET B 2 75 ? -17.251 38.635 -7.136 1.00 35.33 75 MET A O 1
ATOM 1362 N N . ALA B 2 76 ? -18.406 39.737 -5.552 1.00 34.88 76 ALA A N 1
ATOM 1363 C CA . ALA B 2 76 ? -19.631 38.940 -5.724 1.00 35.04 76 ALA A CA 1
ATOM 1364 C C . ALA B 2 76 ? -20.133 39.082 -7.112 1.00 35.70 76 ALA A C 1
ATOM 1365 O O . ALA B 2 76 ? -20.590 38.104 -7.709 1.00 37.25 76 ALA A O 1
ATOM 1372 N N . PHE B 2 77 ? -20.080 40.305 -7.622 1.00 34.84 77 PHE A N 1
ATOM 1373 C CA . PHE B 2 77 ? -20.413 40.549 -9.015 1.00 36.02 77 PHE A CA 1
ATOM 1374 C C . PHE B 2 77 ? -19.480 39.734 -9.955 1.00 36.84 77 PHE A C 1
ATOM 1375 O O . PHE B 2 77 ? -19.945 39.147 -10.927 1.00 36.94 77 PHE A O 1
ATOM 1392 N N . VAL B 2 78 ? -18.171 39.772 -9.707 1.00 35.67 78 VAL A N 1
ATOM 1393 C CA . VAL B 2 78 ? -17.219 39.094 -10.566 1.00 34.88 78 VAL A CA 1
ATOM 1394 C C . VAL B 2 78 ? -17.475 37.583 -10.509 1.00 35.95 78 VAL A C 1
ATOM 1395 O O . VAL B 2 78 ? -17.393 36.931 -11.536 1.00 35.28 78 VAL A O 1
ATOM 1408 N N . ALA B 2 79 ? -17.830 37.045 -9.347 1.00 34.68 79 ALA A N 1
ATOM 1409 C CA . ALA B 2 79 ? -18.115 35.592 -9.248 1.00 41.46 79 ALA A CA 1
ATOM 1410 C C . ALA B 2 79 ? -19.363 35.196 -10.043 1.00 39.10 79 ALA A C 1
ATOM 1411 O O . ALA B 2 79 ? -19.351 34.138 -10.651 1.00 41.04 79 ALA A O 1
ATOM 1418 N N . MET B 2 80 ? -20.413 36.026 -10.017 1.00 38.86 80 MET A N 1
ATOM 1419 C CA . MET B 2 80 ? -21.594 35.800 -10.822 1.00 39.05 80 MET A CA 1
ATOM 1420 C C . MET B 2 80 ? -21.186 35.736 -12.259 1.00 40.63 80 MET A C 1
ATOM 1421 O O . MET B 2 80 ? -21.369 34.717 -12.906 1.00 43.35 80 MET A O 1
ATOM 1435 N N . VAL B 2 81 ? -20.605 36.804 -12.766 1.00 38.86 81 VAL A N 1
ATOM 1436 C CA . VAL B 2 81 ? -20.327 36.846 -14.182 1.00 39.57 81 VAL A CA 1
ATOM 1437 C C . VAL B 2 81 ? -19.455 35.666 -14.539 1.00 41.20 81 VAL A C 1
ATOM 1438 O O . VAL B 2 81 ? -19.726 34.963 -15.471 1.00 42.32 81 VAL A O 1
ATOM 1451 N N . THR B 2 82 ? -18.423 35.413 -13.757 1.00 41.27 82 THR A N 1
ATOM 1452 C CA . THR B 2 82 ? -17.476 34.382 -14.138 1.00 42.51 82 THR A CA 1
ATOM 1453 C C . THR B 2 82 ? -18.180 33.025 -14.164 1.00 45.83 82 THR A C 1
ATOM 1454 O O . THR B 2 82 ? -17.973 32.226 -15.077 1.00 44.90 82 THR A O 1
ATOM 1465 N N . THR B 2 83 ? -19.042 32.818 -13.174 1.00 46.19 83 THR A N 1
ATOM 1466 C CA . THR B 2 83 ? -19.837 31.589 -13.035 1.00 48.78 83 THR A CA 1
ATOM 1467 C C . THR B 2 83 ? -20.827 31.361 -14.181 1.00 52.52 83 THR A C 1
ATOM 1468 O O . THR B 2 83 ? -21.102 30.214 -14.541 1.00 56.01 83 THR A O 1
ATOM 1479 N N . ALA B 2 84 ? -21.355 32.455 -14.731 1.00 50.52 84 ALA A N 1
ATOM 1480 C CA . ALA B 2 84 ? -22.148 32.427 -15.954 1.00 52.65 84 ALA A CA 1
ATOM 1481 C C . ALA B 2 84 ? -21.277 31.950 -17.137 1.00 55.73 84 ALA A C 1
ATOM 1482 O O . ALA B 2 84 ? -21.643 30.997 -17.806 1.00 59.03 84 ALA A O 1
ATOM 1489 N N . CYS B 2 85 ? -20.178 32.655 -17.437 1.00 53.02 85 CYS A N 1
ATOM 1490 C CA . CYS B 2 85 ? -19.267 32.227 -18.486 1.00 53.45 85 CYS A CA 1
ATOM 1491 C C . CYS B 2 85 ? -18.812 30.770 -18.382 1.00 58.13 85 CYS A C 1
ATOM 1492 O O . CYS B 2 85 ? -18.675 30.117 -19.406 1.00 63.27 85 CYS A O 1
ATOM 1500 N N . HIS B 2 86 ? -18.611 30.254 -17.167 1.00 56.85 86 HIS A N 1
ATOM 1501 C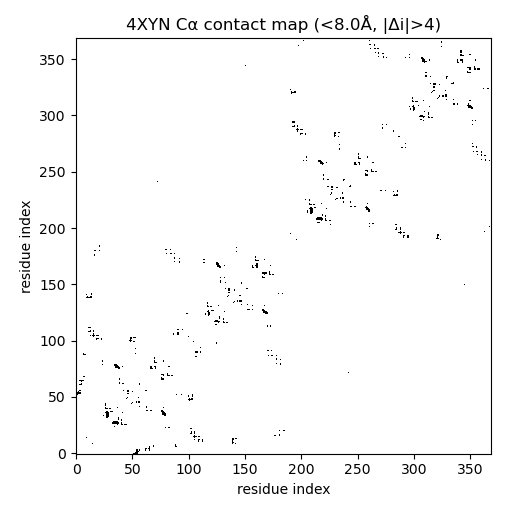 CA . HIS B 2 86 ? -17.957 28.939 -16.985 1.00 63.75 86 HIS A CA 1
ATOM 1502 C C . HIS B 2 86 ? -18.819 27.777 -17.464 1.00 72.83 86 HIS A C 1
ATOM 1503 O O . HIS B 2 86 ? -18.288 26.684 -17.771 1.00 72.04 86 HIS A O 1
ATOM 1516 N N . GLU B 2 87 ? -20.141 27.998 -17.459 1.00 69.16 87 GLU A N 1
ATOM 1517 C CA . GLU B 2 87 ? -21.116 27.011 -17.915 1.00 70.50 87 GLU A CA 1
ATOM 1518 C C . GLU B 2 87 ? -20.761 26.560 -19.370 1.00 72.78 87 GLU A C 1
ATOM 1519 O O . GLU B 2 87 ? -21.059 25.421 -19.774 1.00 71.04 87 GLU A O 1
ATOM 1531 N N . PHE B 2 88 ? -20.110 27.471 -20.113 1.00 70.86 88 PHE A N 1
ATOM 1532 C CA . PHE B 2 88 ? -19.409 27.199 -21.384 1.00 68.94 88 PHE A CA 1
ATOM 1533 C C . PHE B 2 88 ? -18.479 25.981 -21.287 1.00 71.27 88 PHE A C 1
ATOM 1534 O O . PHE B 2 88 ? -18.240 25.287 -22.284 1.00 75.11 88 PHE A O 1
ATOM 1551 N N . PHE B 2 89 ? -17.992 25.697 -20.080 1.00 72.34 89 PHE A N 1
ATOM 1552 C CA . PHE B 2 89 ? -17.119 24.542 -19.823 1.00 74.52 89 PHE A CA 1
ATOM 1553 C C . PHE B 2 89 ? -17.688 23.581 -18.734 1.00 73.46 89 PHE A C 1
ATOM 1554 O O . PHE B 2 89 ? -16.969 22.680 -18.255 1.00 72.09 89 PHE A O 1
ATOM 1571 N N . GLU B 2 90 ? -18.957 23.799 -18.351 1.00 73.39 90 GLU A N 1
ATOM 1572 C CA . GLU B 2 90 ? -19.722 22.916 -17.455 1.00 72.03 90 GLU A CA 1
ATOM 1573 C C . GLU B 2 90 ? -19.428 21.451 -17.713 1.00 70.30 90 GLU A C 1
ATOM 1574 O O . GLU B 2 90 ? -20.288 20.604 -17.483 1.00 75.63 90 GLU A O 1
ATOM 1586 N N . MET C 2 1 ? -10.815 41.946 -25.772 1.00 49.11 1 MET B N 1
ATOM 1587 C CA . MET C 2 1 ? -10.856 41.486 -24.349 1.00 45.67 1 MET B CA 1
ATOM 1588 C C . MET C 2 1 ? -10.150 42.459 -23.402 1.00 44.00 1 MET B C 1
ATOM 1589 O O . MET C 2 1 ? -8.929 42.713 -23.487 1.00 45.09 1 MET B O 1
ATOM 1605 N N . SER C 2 2 ? -10.914 42.884 -22.411 1.00 39.50 2 SER B N 1
ATOM 1606 C CA . SER C 2 2 ? -10.398 43.723 -21.368 1.00 39.70 2 SER B CA 1
ATOM 1607 C C . SER C 2 2 ? -9.454 42.932 -20.467 1.00 38.89 2 SER B C 1
ATOM 1608 O O . SER C 2 2 ? -9.364 41.707 -20.533 1.00 40.31 2 SER B O 1
ATOM 1616 N N . GLU C 2 3 ? -8.724 43.639 -19.633 1.00 38.90 3 GLU B N 1
ATOM 1617 C CA . GLU C 2 3 ? -7.954 42.974 -18.624 1.00 38.60 3 GLU B CA 1
ATOM 1618 C C . GLU C 2 3 ? -8.847 42.150 -17.714 1.00 36.81 3 GLU B C 1
ATOM 1619 O O . GLU C 2 3 ? -8.471 41.054 -17.296 1.00 36.55 3 GLU B O 1
ATOM 1631 N N . LEU C 2 4 ? -10.030 42.689 -17.444 1.00 35.53 4 LEU B N 1
ATOM 1632 C CA . LEU C 2 4 ? -10.986 42.100 -16.537 1.00 35.14 4 LEU B CA 1
ATOM 1633 C C . LEU C 2 4 ? -11.454 40.836 -17.146 1.00 36.07 4 LEU B C 1
ATOM 1634 O O . LEU C 2 4 ? -11.479 39.794 -16.491 1.00 35.54 4 LEU B O 1
ATOM 1650 N N . GLU C 2 5 ? -11.792 40.909 -18.417 1.00 35.78 5 GLU B N 1
ATOM 1651 C CA . GLU C 2 5 ? -12.257 39.708 -19.073 1.00 37.52 5 GLU B CA 1
ATOM 1652 C C . GLU C 2 5 ? -11.180 38.638 -19.061 1.00 38.03 5 GLU B C 1
ATOM 1653 O O . GLU C 2 5 ? -11.458 37.477 -18.789 1.00 36.84 5 GLU B O 1
ATOM 1665 N N . LYS C 2 6 ? -9.950 39.047 -19.310 1.00 40.00 6 LYS B N 1
ATOM 1666 C CA . LYS C 2 6 ? -8.819 38.137 -19.325 1.00 37.11 6 LYS B CA 1
ATOM 1667 C C . LYS C 2 6 ? -8.565 37.497 -17.966 1.00 36.88 6 LYS B C 1
ATOM 1668 O O . LYS C 2 6 ? -8.250 36.314 -17.855 1.00 35.06 6 LYS B O 1
ATOM 1687 N N . ALA C 2 7 ? -8.704 38.294 -16.919 1.00 38.01 7 ALA B N 1
ATOM 1688 C CA . ALA C 2 7 ? -8.514 37.804 -15.567 1.00 34.23 7 ALA B CA 1
ATOM 1689 C C . ALA C 2 7 ? -9.567 36.715 -15.284 1.00 34.40 7 ALA B C 1
ATOM 1690 O O . ALA C 2 7 ? -9.243 35.660 -14.773 1.00 33.79 7 ALA B O 1
ATOM 1697 N N . MET C 2 8 ? -10.795 36.926 -15.728 1.00 33.92 8 MET B N 1
ATOM 1698 C CA . MET C 2 8 ? -11.837 35.923 -15.520 1.00 34.28 8 MET B CA 1
ATOM 1699 C C . MET C 2 8 ? -11.558 34.564 -16.253 1.00 34.97 8 MET B C 1
ATOM 1700 O O . MET C 2 8 ? -11.849 33.477 -15.747 1.00 35.34 8 MET B O 1
ATOM 1714 N N . VAL C 2 9 ? -11.023 34.646 -17.463 1.00 35.67 9 VAL B N 1
ATOM 1715 C CA . VAL C 2 9 ? -10.729 33.479 -18.232 1.00 36.95 9 VAL B CA 1
ATOM 1716 C C . VAL C 2 9 ? -9.542 32.821 -17.564 1.00 37.25 9 VAL B C 1
ATOM 1717 O O . VAL C 2 9 ? -9.421 31.622 -17.612 1.00 38.91 9 VAL B O 1
ATOM 1730 N N . ALA C 2 10 ? -8.679 33.621 -16.934 1.00 36.34 10 ALA B N 1
ATOM 1731 C CA . ALA C 2 10 ? -7.577 33.055 -16.200 1.00 36.20 10 ALA B CA 1
ATOM 1732 C C . ALA C 2 10 ? -8.055 32.188 -14.998 1.00 35.05 10 ALA B C 1
ATOM 1733 O O . ALA C 2 10 ? -7.568 31.056 -14.767 1.00 37.01 10 ALA B O 1
ATOM 1740 N N . LEU C 2 11 ? -9.038 32.691 -14.271 1.00 32.83 11 LEU B N 1
ATOM 1741 C CA . LEU C 2 11 ? -9.558 31.960 -13.160 1.00 35.33 11 LEU B CA 1
ATOM 1742 C C . LEU C 2 11 ? -10.175 30.646 -13.635 1.00 36.91 11 LEU B C 1
ATOM 1743 O O . LEU C 2 11 ? -9.993 29.653 -13.008 1.00 35.76 11 LEU B O 1
ATOM 1759 N N . ILE C 2 12 ? -10.892 30.653 -14.758 1.00 36.82 12 ILE B N 1
ATOM 1760 C CA . ILE C 2 12 ? -11.507 29.437 -15.249 1.00 38.25 12 ILE B CA 1
ATOM 1761 C C . ILE C 2 12 ? -10.393 28.476 -15.573 1.00 38.83 12 ILE B C 1
ATOM 1762 O O . ILE C 2 12 ? -10.493 27.267 -15.327 1.00 38.87 12 ILE B O 1
ATOM 1778 N N . ASP C 2 13 ? -9.323 29.028 -16.112 1.00 39.36 13 ASP B N 1
ATOM 1779 C CA . ASP C 2 13 ? -8.230 28.214 -16.551 1.00 40.11 13 ASP B CA 1
ATOM 1780 C C . ASP C 2 13 ? -7.520 27.457 -15.422 1.00 38.82 13 ASP B C 1
ATOM 1781 O O . ASP C 2 13 ? -7.412 26.249 -15.456 1.00 38.64 13 ASP B O 1
ATOM 1790 N N . VAL C 2 14 ? -7.054 28.169 -14.419 1.00 37.23 14 VAL B N 1
ATOM 1791 C CA . VAL C 2 14 ? -6.305 27.522 -13.401 1.00 37.15 14 VAL B CA 1
ATOM 1792 C C . VAL C 2 14 ? -7.193 26.559 -12.614 1.00 35.92 14 VAL B C 1
ATOM 1793 O O . VAL C 2 14 ? -6.691 25.594 -12.068 1.00 35.20 14 VAL B O 1
ATOM 1806 N N . PHE C 2 15 ? -8.494 26.850 -12.512 1.00 36.16 15 PHE B N 1
ATOM 1807 C CA . PHE C 2 15 ? -9.396 25.949 -11.815 1.00 35.28 15 PHE B CA 1
ATOM 1808 C C . PHE C 2 15 ? -9.419 24.590 -12.488 1.00 35.17 15 PHE B C 1
ATOM 1809 O O . PHE C 2 15 ? -9.228 23.577 -11.822 1.00 35.21 15 PHE B O 1
ATOM 1826 N N . HIS C 2 16 ? -9.582 24.619 -13.805 1.00 36.78 16 HIS B N 1
ATOM 1827 C CA . HIS C 2 16 ? -9.514 23.449 -14.666 1.00 37.78 16 HIS B CA 1
ATOM 1828 C C . HIS C 2 16 ? -8.122 22.856 -14.746 1.00 36.98 16 HIS B C 1
ATOM 1829 O O . HIS C 2 16 ? -8.001 21.660 -14.899 1.00 37.44 16 HIS B O 1
ATOM 1842 N N . GLN C 2 17 ? -7.078 23.670 -14.710 1.00 38.12 17 GLN B N 1
ATOM 1843 C CA . GLN C 2 17 ? -5.731 23.141 -14.785 1.00 39.16 17 GLN B CA 1
ATOM 1844 C C . GLN C 2 17 ? -5.562 22.114 -13.699 1.00 39.95 17 GLN B C 1
ATOM 1845 O O . GLN C 2 17 ? -4.896 21.082 -13.861 1.00 41.18 17 GLN B O 1
ATOM 1859 N N . TYR C 2 18 ? -6.233 22.375 -12.593 1.00 37.65 18 TYR B N 1
ATOM 1860 C CA . TYR C 2 18 ? -6.137 21.481 -11.461 1.00 41.95 18 TYR B CA 1
ATOM 1861 C C . TYR C 2 18 ? -7.321 20.518 -11.250 1.00 38.73 18 TYR B C 1
ATOM 1862 O O . TYR C 2 18 ? -7.117 19.454 -10.755 1.00 36.86 18 TYR B O 1
ATOM 1880 N N . SER C 2 19 ? -8.534 20.899 -11.619 1.00 35.79 19 SER B N 1
ATOM 1881 C CA . SER C 2 19 ? -9.689 20.080 -11.330 1.00 36.07 19 SER B CA 1
ATOM 1882 C C . SER C 2 19 ? -9.686 18.846 -12.256 1.00 37.75 19 SER B C 1
ATOM 1883 O O . SER C 2 19 ? -10.279 17.834 -11.939 1.00 37.72 19 SER B O 1
ATOM 1891 N N . GLY C 2 20 ? -8.982 18.913 -13.380 1.00 38.85 20 GLY B N 1
ATOM 1892 C CA . GLY C 2 20 ? -8.978 17.815 -14.321 1.00 39.23 20 GLY B CA 1
ATOM 1893 C C . GLY C 2 20 ? -7.946 16.724 -13.993 1.00 41.47 20 GLY B C 1
ATOM 1894 O O . GLY C 2 20 ? -7.785 15.771 -14.754 1.00 42.03 20 GLY B O 1
ATOM 1898 N N . ARG C 2 21 ? -7.189 16.884 -12.913 1.00 41.18 21 ARG B N 1
ATOM 1899 C CA . ARG C 2 21 ? -6.113 15.953 -12.638 1.00 42.51 21 ARG B CA 1
ATOM 1900 C C . ARG C 2 21 ? -6.684 14.585 -12.235 1.00 42.51 21 ARG B C 1
ATOM 1901 O O . ARG C 2 21 ? -6.370 13.588 -12.834 1.00 40.89 21 ARG B O 1
ATOM 1922 N N . GLU C 2 22 ? -7.544 14.568 -11.232 1.00 43.43 22 GLU B N 1
ATOM 1923 C CA . GLU C 2 22 ? -8.101 13.336 -10.734 1.00 44.83 22 GLU B CA 1
ATOM 1924 C C . GLU C 2 22 ? -9.594 13.411 -10.635 1.00 43.45 22 GLU B C 1
ATOM 1925 O O . GLU C 2 22 ? -10.167 14.497 -10.562 1.00 41.90 22 GLU B O 1
ATOM 1937 N N . GLY C 2 23 ? -10.209 12.230 -10.625 1.00 44.04 23 GLY B N 1
ATOM 1938 C CA . GLY C 2 23 ? -11.601 12.108 -10.301 1.00 46.44 23 GLY B CA 1
ATOM 1939 C C . GLY C 2 23 ? -12.428 12.978 -11.211 1.00 44.83 23 GLY B C 1
ATOM 1940 O O . GLY C 2 23 ? -12.122 13.115 -12.404 1.00 44.52 23 GLY B O 1
ATOM 1944 N N . ASP C 2 24 ? -13.475 13.559 -10.628 1.00 44.68 24 ASP B N 1
ATOM 1945 C CA . ASP C 2 24 ? -14.343 14.514 -11.330 1.00 47.24 24 ASP B CA 1
ATOM 1946 C C . ASP C 2 24 ? -13.501 15.654 -11.871 1.00 42.84 24 ASP B C 1
ATOM 1947 O O . ASP C 2 24 ? -12.736 16.248 -11.121 1.00 40.98 24 ASP B O 1
ATOM 1956 N N . LYS C 2 25 ? -13.650 15.922 -13.168 1.00 43.63 25 LYS B N 1
ATOM 1957 C CA . LYS C 2 25 ? -12.811 16.874 -13.891 1.00 43.99 25 LYS B CA 1
ATOM 1958 C C . LYS C 2 25 ? -13.220 18.294 -13.682 1.00 42.22 25 LYS B C 1
ATOM 1959 O O . LYS C 2 25 ? -12.504 19.190 -14.089 1.00 41.53 25 LYS B O 1
ATOM 1978 N N . HIS C 2 26 ? -14.344 18.479 -12.998 1.00 41.99 26 HIS B N 1
ATOM 1979 C CA . HIS C 2 26 ? -14.959 19.785 -12.789 1.00 41.21 26 HIS B CA 1
ATOM 1980 C C . HIS C 2 26 ? -15.018 20.184 -11.365 1.00 38.27 26 HIS B C 1
ATOM 1981 O O . HIS C 2 26 ? -15.614 21.248 -11.011 1.00 35.98 26 H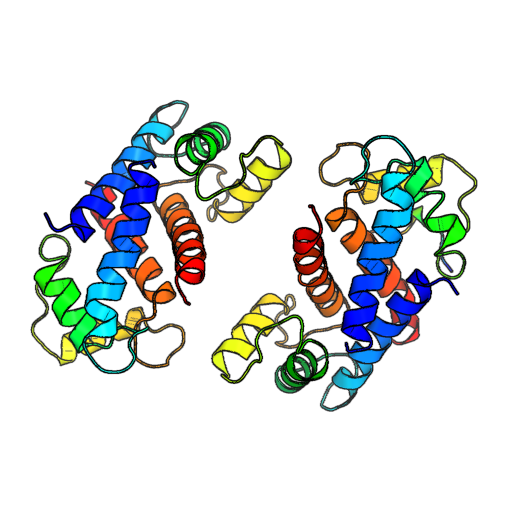IS B O 1
ATOM 1994 N N . LYS C 2 27 ? -14.448 19.312 -10.532 1.00 39.78 27 LYS B N 1
ATOM 1995 C CA . LYS C 2 27 ? -14.343 19.593 -9.098 1.00 37.65 27 LYS B CA 1
ATOM 1996 C C . LYS C 2 27 ? -12.883 19.377 -8.616 1.00 36.27 27 LYS B C 1
ATOM 1997 O O . LYS C 2 27 ? -12.107 18.666 -9.250 1.00 36.03 27 LYS B O 1
ATOM 2016 N N . LEU C 2 28 ? -12.518 20.039 -7.518 1.00 36.55 28 LEU B N 1
ATOM 2017 C CA . LEU C 2 28 ? -11.216 19.883 -6.914 1.00 35.63 28 LEU B CA 1
ATOM 2018 C C . LEU C 2 28 ? -11.394 19.001 -5.665 1.00 36.99 28 LEU B C 1
ATOM 2019 O O . LEU C 2 28 ? -12.233 19.266 -4.786 1.00 37.64 28 LEU B O 1
ATOM 2035 N N . LYS C 2 29 ? -10.660 17.904 -5.632 1.00 38.30 29 LYS B N 1
ATOM 2036 C CA . LYS C 2 29 ? -10.524 17.153 -4.420 1.00 39.43 29 LYS B CA 1
ATOM 2037 C C . LYS C 2 29 ? -9.418 17.750 -3.519 1.00 39.09 29 LYS B C 1
ATOM 2038 O O . LYS C 2 29 ? -8.621 18.536 -3.990 1.00 37.92 29 LYS B O 1
ATOM 2057 N N . LYS C 2 30 ? -9.370 17.355 -2.242 1.00 39.80 30 LYS B N 1
ATOM 2058 C CA . LYS C 2 30 ? -8.373 17.879 -1.319 1.00 40.80 30 LYS B CA 1
ATOM 2059 C C . LYS C 2 30 ? -6.990 17.880 -1.912 1.00 39.44 30 LYS B C 1
ATOM 2060 O O . LYS C 2 30 ? -6.277 18.830 -1.723 1.00 38.35 30 LYS B O 1
ATOM 2079 N N . SER C 2 31 ? -6.609 16.860 -2.658 1.00 39.69 31 SER B N 1
ATOM 2080 C CA . SER C 2 31 ? -5.234 16.821 -3.153 1.00 39.33 31 SER B CA 1
ATOM 2081 C C . SER C 2 31 ? -5.012 17.873 -4.208 1.00 37.99 31 SER B C 1
ATOM 2082 O O . SER C 2 31 ? -3.925 18.343 -4.351 1.00 37.05 31 SER B O 1
ATOM 2090 N N . GLU C 2 32 ? -6.025 18.118 -5.040 1.00 37.76 32 GLU B N 1
ATOM 2091 C CA . GLU C 2 32 ? -5.903 19.069 -6.144 1.00 37.35 32 GLU B CA 1
ATOM 2092 C C . GLU C 2 32 ? -5.905 20.525 -5.630 1.00 35.60 32 GLU B C 1
ATOM 2093 O O . GLU C 2 32 ? -5.171 21.362 -6.110 1.00 34.43 32 GLU B O 1
ATOM 2105 N N . LEU C 2 33 ? -6.756 20.798 -4.657 1.00 35.62 33 LEU B N 1
ATOM 2106 C CA . LEU C 2 33 ? -6.844 22.092 -4.053 1.00 34.35 33 LEU B CA 1
ATOM 2107 C C . LEU C 2 33 ? -5.529 22.447 -3.350 1.00 34.82 33 LEU B C 1
ATOM 2108 O O . LEU C 2 33 ? -5.020 23.573 -3.477 1.00 35.50 33 LEU B O 1
ATOM 2124 N N . LYS C 2 34 ? -4.959 21.466 -2.662 1.00 36.75 34 LYS B N 1
ATOM 2125 C CA . LYS C 2 34 ? -3.680 21.639 -2.012 1.00 37.74 34 LYS B CA 1
ATOM 2126 C C . LYS C 2 34 ? -2.619 22.022 -3.059 1.00 37.39 34 LYS B C 1
ATOM 2127 O O . LYS C 2 34 ? -1.855 22.980 -2.873 1.00 38.08 34 LYS B O 1
ATOM 2146 N N . GLU C 2 35 ? -2.564 21.241 -4.127 1.00 35.46 35 GLU B N 1
ATOM 2147 C CA . GLU C 2 35 ? -1.602 21.460 -5.149 1.00 38.71 35 GLU B CA 1
ATOM 2148 C C . GLU C 2 35 ? -1.809 22.885 -5.748 1.00 45.34 35 GLU B C 1
ATOM 2149 O O . GLU C 2 35 ? -0.837 23.625 -5.937 1.00 38.16 35 GLU B O 1
ATOM 2161 N N . LEU C 2 36 ? -3.070 23.294 -5.958 1.00 37.69 36 LEU B N 1
ATOM 2162 C CA . LEU C 2 36 ? -3.361 24.594 -6.486 1.00 37.22 36 LEU B CA 1
ATOM 2163 C C . LEU C 2 36 ? -2.858 25.766 -5.547 1.00 37.22 36 LEU B C 1
ATOM 2164 O O . LEU C 2 36 ? -2.160 26.709 -5.989 1.00 37.74 36 LEU B O 1
ATOM 2180 N N . ILE C 2 37 ? -3.241 25.714 -4.278 1.00 37.87 37 ILE B N 1
ATOM 2181 C CA . ILE C 2 37 ? -2.846 26.717 -3.314 1.00 43.44 37 ILE B CA 1
ATOM 2182 C C . ILE C 2 37 ? -1.325 26.851 -3.269 1.00 42.27 37 ILE B C 1
ATOM 2183 O O . ILE C 2 37 ? -0.775 27.966 -3.208 1.00 39.00 37 ILE B O 1
ATOM 2199 N N . ASN C 2 38 ? -0.670 25.701 -3.269 1.00 39.30 38 ASN B N 1
ATOM 2200 C CA . ASN C 2 38 ? 0.777 25.617 -3.158 1.00 38.21 38 ASN B CA 1
ATOM 2201 C C . ASN C 2 38 ? 1.546 25.998 -4.399 1.00 37.82 38 ASN B C 1
ATOM 2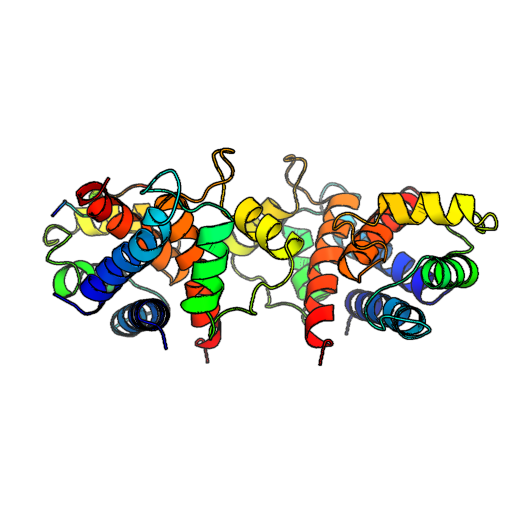202 O O . ASN C 2 38 ? 2.693 26.405 -4.296 1.00 37.53 38 ASN B O 1
ATOM 2213 N N . ASN C 2 39 ? 0.965 25.795 -5.572 1.00 37.36 39 ASN B N 1
ATOM 2214 C CA . ASN C 2 39 ? 1.638 26.176 -6.792 1.00 37.97 39 ASN B CA 1
ATOM 2215 C C . ASN C 2 39 ? 1.226 27.521 -7.425 1.00 39.63 39 ASN B C 1
ATOM 2216 O O . ASN C 2 39 ? 1.990 28.092 -8.198 1.00 44.85 39 ASN B O 1
ATOM 2227 N N . GLU C 2 40 ? 0.036 28.019 -7.096 1.00 39.26 40 GLU B N 1
ATOM 2228 C CA . GLU C 2 40 ? -0.539 29.167 -7.778 1.00 38.46 40 GLU B CA 1
ATOM 2229 C C . GLU C 2 40 ? -0.892 30.271 -6.808 1.00 38.48 40 GLU B C 1
ATOM 2230 O O . GLU C 2 40 ? -1.258 31.347 -7.218 1.00 37.23 40 GLU B O 1
ATOM 2242 N N . LEU C 2 41 ? -0.788 29.999 -5.512 1.00 38.67 41 LEU B N 1
ATOM 2243 C CA . LEU C 2 41 ? -1.092 31.015 -4.512 1.00 38.83 41 LEU B CA 1
ATOM 2244 C C . LEU C 2 41 ? 0.071 31.115 -3.491 1.00 39.69 41 LEU B C 1
ATOM 2245 O O . LEU C 2 41 ? -0.085 31.633 -2.373 1.00 39.32 41 LEU B O 1
ATOM 2261 N N . SER C 2 42 ? 1.244 30.634 -3.928 1.00 40.46 42 SER B N 1
ATOM 2262 C CA . SER C 2 42 ? 2.448 30.556 -3.106 1.00 42.59 42 SER B CA 1
ATOM 2263 C C . SER C 2 42 ? 2.817 31.904 -2.513 1.00 45.52 42 SER B C 1
ATOM 2264 O O . SER C 2 42 ? 3.360 31.962 -1.426 1.00 59.21 42 SER B O 1
ATOM 2272 N N . HIS C 2 43 ? 2.535 32.982 -3.238 1.00 43.97 43 HIS B N 1
ATOM 2273 C CA . HIS C 2 43 ? 2.835 34.285 -2.747 1.00 45.43 43 HIS B CA 1
ATOM 2274 C C . HIS C 2 43 ? 1.736 34.879 -1.943 1.00 47.60 43 HIS B C 1
ATOM 2275 O O . HIS C 2 43 ? 1.967 35.913 -1.285 1.00 53.75 43 HIS B O 1
ATOM 2288 N N . PHE C 2 44 ? 0.537 34.298 -2.000 1.00 45.32 44 PHE B N 1
ATOM 2289 C CA . PHE C 2 44 ? -0.573 34.912 -1.276 1.00 45.59 44 PHE B CA 1
ATOM 2290 C C . PHE C 2 44 ? -0.953 34.148 -0.008 1.00 45.52 44 PHE B C 1
ATOM 2291 O O . PHE C 2 44 ? -1.541 34.706 0.914 1.00 44.82 44 PHE B O 1
ATOM 2308 N N . LEU C 2 45 ? -0.624 32.871 0.055 1.00 50.40 45 LEU B N 1
ATOM 2309 C CA . LEU C 2 45 ? -1.056 32.065 1.195 1.00 50.91 45 LEU B CA 1
ATOM 2310 C C . LEU C 2 45 ? 0.136 31.296 1.721 1.00 47.78 45 LEU B C 1
ATOM 2311 O O . LEU C 2 45 ? 1.042 30.943 0.962 1.00 46.32 45 LEU B O 1
ATOM 2327 N N . GLU C 2 46 ? 0.143 31.069 3.027 1.00 48.92 46 GLU B N 1
ATOM 2328 C CA . GLU C 2 46 ? 1.108 30.154 3.603 1.00 49.64 46 GLU B CA 1
ATOM 2329 C C . GLU C 2 46 ? 0.927 28.796 2.900 1.00 46.88 46 GLU B C 1
ATOM 2330 O O . GLU C 2 46 ? -0.193 28.368 2.585 1.00 45.60 46 GLU B O 1
ATOM 2342 N N . GLU C 2 47 ? 2.037 28.168 2.541 1.00 49.50 47 GLU B N 1
ATOM 2343 C CA . GLU C 2 47 ? 2.007 26.798 2.044 1.00 46.17 47 GLU B CA 1
ATOM 2344 C C . GLU C 2 47 ? 1.274 25.801 2.947 1.00 47.17 47 GLU B C 1
ATOM 2345 O O . GLU C 2 47 ? 1.340 25.901 4.169 1.00 46.61 47 GLU B O 1
ATOM 2357 N N . ILE C 2 48 ? 0.539 24.869 2.339 1.00 49.70 48 ILE B N 1
ATOM 2358 C CA . ILE C 2 48 ? -0.114 23.795 3.088 1.00 49.79 48 ILE B CA 1
ATOM 2359 C C . ILE C 2 48 ? 0.829 22.591 3.112 1.00 50.73 48 ILE B C 1
ATOM 2360 O O . ILE C 2 48 ? 1.247 22.087 2.066 1.00 50.05 48 ILE B O 1
ATOM 2376 N N . LYS C 2 49 ? 1.196 22.158 4.302 1.00 52.80 49 LYS B N 1
ATOM 2377 C CA . LYS C 2 49 ? 2.114 21.038 4.435 1.00 55.88 49 LYS B CA 1
ATOM 2378 C C . LYS C 2 49 ? 1.447 19.936 5.289 1.00 61.57 49 LYS B C 1
ATOM 2379 O O . LYS C 2 49 ? 1.719 18.756 5.117 1.00 70.24 49 LYS B O 1
ATOM 2398 N N . GLU C 2 50 ? 0.601 20.345 6.228 1.00 60.83 50 GLU B N 1
ATOM 2399 C CA . GLU C 2 50 ? -0.149 19.450 7.107 1.00 60.81 50 GLU B CA 1
ATOM 2400 C C . GLU C 2 50 ? -1.541 19.113 6.569 1.00 62.95 50 GLU B C 1
ATOM 2401 O O . GLU C 2 50 ? -2.296 19.986 6.111 1.00 62.11 50 GLU B O 1
ATOM 2413 N N . GLN C 2 51 ? -1.890 17.841 6.637 1.00 64.65 51 GLN B N 1
ATOM 2414 C CA . GLN C 2 51 ? -3.230 17.394 6.266 1.00 64.49 51 GLN B CA 1
ATOM 2415 C C . GLN C 2 51 ? -4.347 18.148 6.992 1.00 61.71 51 GLN B C 1
ATOM 2416 O O . GLN C 2 51 ? -5.385 18.458 6.429 1.00 59.39 51 GLN B O 1
ATOM 2430 N N . GLU C 2 52 ? -4.143 18.409 8.266 1.00 67.24 52 GLU B N 1
ATOM 2431 C CA . GLU C 2 52 ? -5.163 19.071 9.055 1.00 65.82 52 GLU B CA 1
ATOM 2432 C C . GLU C 2 52 ? -5.424 20.466 8.511 1.00 60.10 52 GLU B C 1
ATOM 2433 O O . GLU C 2 52 ? -6.516 20.997 8.680 1.00 58.05 52 GLU B O 1
ATOM 2445 N N . VAL C 2 53 ? -4.429 21.065 7.863 1.00 58.93 53 VAL B N 1
ATOM 2446 C CA . VAL C 2 53 ? -4.636 22.377 7.252 1.00 58.98 53 VAL B CA 1
ATOM 2447 C C . VAL C 2 53 ? -5.552 22.275 5.984 1.00 55.89 53 VAL B C 1
ATOM 2448 O O . VAL C 2 53 ? -6.501 23.061 5.829 1.00 49.71 53 VAL B O 1
ATOM 2461 N N . VAL C 2 54 ? -5.243 21.302 5.111 1.00 54.29 54 VAL B N 1
ATOM 2462 C CA . VAL C 2 54 ? -6.081 20.930 3.962 1.00 53.14 54 VAL B CA 1
ATOM 2463 C C . VAL C 2 54 ? -7.582 20.781 4.274 1.00 52.20 54 VAL B C 1
ATOM 2464 O O . VAL C 2 54 ? -8.441 21.299 3.543 1.00 50.24 54 VAL B O 1
ATOM 2477 N N . ASP C 2 55 ? -7.880 20.023 5.329 1.00 53.20 55 ASP B N 1
ATOM 2478 C CA . ASP C 2 55 ? -9.246 19.779 5.773 1.00 52.66 55 ASP B CA 1
ATOM 2479 C C . ASP C 2 55 ? -9.998 21.017 6.085 1.00 50.93 55 ASP B C 1
ATOM 2480 O O . ASP C 2 55 ? -11.155 21.153 5.659 1.00 47.69 55 ASP B O 1
ATOM 2489 N N . LYS C 2 56 ? -9.346 21.918 6.832 1.00 51.73 56 LYS B N 1
ATOM 2490 C CA . LYS C 2 56 ? -10.009 23.149 7.241 1.00 54.44 56 LYS B CA 1
ATOM 2491 C C . LYS C 2 56 ? -10.383 23.964 6.021 1.00 46.19 56 LYS B C 1
ATOM 2492 O O . LYS C 2 56 ? -11.500 24.416 5.923 1.00 45.32 56 LYS B O 1
ATOM 2511 N N . VAL C 2 57 ? -9.489 24.077 5.053 1.00 45.37 57 VAL B N 1
ATOM 2512 C CA . VAL C 2 57 ? -9.805 24.878 3.886 1.00 44.77 57 VAL B CA 1
ATOM 2513 C C . VAL C 2 57 ? -10.923 24.240 3.132 1.00 43.54 57 VAL B C 1
ATOM 2514 O O . VAL C 2 57 ? -11.898 24.922 2.778 1.00 42.69 57 VAL B O 1
ATOM 2527 N N . MET C 2 58 ? -10.793 22.936 2.852 1.00 43.99 58 MET B N 1
ATOM 2528 C CA . MET C 2 58 ? -11.856 22.317 2.081 1.00 43.04 58 MET B CA 1
ATOM 2529 C C . MET C 2 58 ? -13.183 22.378 2.836 1.00 43.07 58 MET B C 1
ATOM 2530 O O . MET C 2 58 ? -14.242 22.598 2.242 1.00 41.80 58 MET B O 1
ATOM 2544 N N . GLU C 2 59 ? -13.112 22.171 4.148 1.00 44.60 59 GLU B N 1
ATOM 2545 C CA . GLU C 2 59 ? -14.279 22.258 5.006 1.00 44.94 59 GLU B CA 1
ATOM 2546 C C . GLU C 2 59 ? -14.839 23.662 4.917 1.00 45.52 59 GLU B C 1
ATOM 2547 O O . GLU C 2 59 ? -16.063 23.835 4.942 1.00 44.15 59 GLU B O 1
ATOM 2559 N N . THR C 2 60 ? -13.956 24.671 4.805 1.00 46.15 60 THR B N 1
ATOM 2560 C CA . THR C 2 60 ? -14.434 26.032 4.577 1.00 45.41 60 THR B CA 1
ATOM 2561 C C . THR C 2 60 ? -15.098 26.181 3.200 1.00 44.91 60 THR B C 1
ATOM 2562 O O . THR C 2 60 ? -16.145 26.846 3.092 1.00 44.85 60 THR B O 1
ATOM 2573 N N . LEU C 2 61 ? -14.497 25.624 2.144 1.00 44.18 61 LEU B N 1
ATOM 2574 C CA . LEU C 2 61 ? -15.005 25.909 0.787 1.00 44.49 61 LEU B CA 1
ATOM 2575 C C . LEU C 2 61 ? -16.193 25.018 0.407 1.00 47.18 61 LEU B C 1
ATOM 2576 O O . LEU C 2 61 ? -17.155 25.459 -0.239 1.00 46.46 61 LEU B O 1
ATOM 2592 N N . ASP C 2 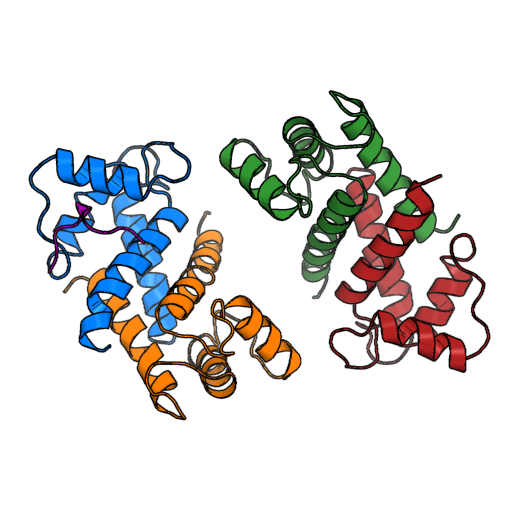62 ? -16.131 23.762 0.833 1.00 46.14 62 ASP B N 1
ATOM 2593 C CA . ASP C 2 62 ? -17.147 22.820 0.470 1.00 46.37 62 ASP B CA 1
ATOM 2594 C C . ASP C 2 62 ? -18.446 23.118 1.180 1.00 48.48 62 ASP B C 1
ATOM 2595 O O . ASP C 2 62 ? -18.500 23.098 2.404 1.00 48.39 62 ASP B O 1
ATOM 2604 N N . ASN C 2 63 ? -19.452 23.549 0.429 1.00 50.30 63 ASN B N 1
ATOM 2605 C CA . ASN C 2 63 ? -20.746 23.782 1.052 1.00 54.22 63 ASN B CA 1
ATOM 2606 C C . ASN C 2 63 ? -21.779 22.691 0.798 1.00 57.00 63 ASN B C 1
ATOM 2607 O O . ASN C 2 63 ? -22.567 22.426 1.680 1.00 68.24 63 ASN B O 1
ATOM 2618 N N . ASP C 2 64 ? -21.675 21.937 -0.294 1.00 53.01 64 ASP B N 1
ATOM 2619 C CA . ASP C 2 64 ? -22.700 20.924 -0.624 1.00 52.76 64 ASP B CA 1
ATOM 2620 C C . ASP C 2 64 ? -22.319 19.483 -0.140 1.00 50.08 64 ASP B C 1
ATOM 2621 O O . ASP C 2 64 ? -22.732 18.475 -0.708 1.00 49.59 64 ASP B O 1
ATOM 2630 N N . GLY C 2 65 ? -21.457 19.441 0.867 1.00 49.14 65 GLY B N 1
ATOM 2631 C CA . GLY C 2 65 ? -21.138 18.246 1.620 1.00 48.42 65 GLY B CA 1
ATOM 2632 C C . GLY C 2 65 ? -20.393 17.139 0.914 1.00 44.40 65 GLY B C 1
ATOM 2633 O O . GLY C 2 65 ? -20.084 16.121 1.522 1.00 43.77 65 GLY B O 1
ATOM 2637 N N . ASP C 2 66 ? -20.089 17.327 -0.350 1.00 42.39 66 ASP B N 1
ATOM 2638 C CA . ASP C 2 66 ? -19.431 16.274 -1.088 1.00 42.66 66 ASP B CA 1
ATOM 2639 C C . ASP C 2 66 ? -17.890 16.169 -0.848 1.00 45.49 66 ASP B C 1
ATOM 2640 O O . ASP C 2 66 ? -17.266 15.155 -1.232 1.00 40.01 66 ASP B O 1
ATOM 2649 N N . GLY C 2 67 ? -17.303 17.159 -0.145 1.00 43.17 67 GLY B N 1
ATOM 2650 C CA . GLY C 2 67 ? -15.893 17.084 0.226 1.00 41.26 67 GLY B CA 1
ATOM 2651 C C . GLY C 2 67 ? -14.959 17.595 -0.875 1.00 40.44 67 GLY B C 1
ATOM 2652 O O . GLY C 2 67 ? -13.731 17.417 -0.809 1.00 39.78 67 GLY B O 1
ATOM 2656 N N . GLU C 2 68 ? -15.567 18.155 -1.922 1.00 40.28 68 GLU B N 1
ATOM 2657 C CA . GLU C 2 68 ? -14.833 18.702 -3.060 1.00 41.78 68 GLU B CA 1
ATOM 2658 C C . GLU C 2 68 ? -15.201 20.137 -3.243 1.00 41.13 68 GLU B C 1
ATOM 2659 O O . GLU C 2 68 ? -16.180 20.616 -2.659 1.00 43.73 68 GLU B O 1
ATOM 2671 N N . CYS C 2 69 ? -14.400 20.829 -4.039 1.00 39.42 69 CYS B N 1
ATOM 2672 C CA . CYS C 2 69 ? -14.650 22.217 -4.354 1.00 38.91 69 CYS B CA 1
ATOM 2673 C C . CYS C 2 69 ? -15.073 22.371 -5.804 1.00 38.37 69 CYS B C 1
ATOM 2674 O O . CYS C 2 69 ? -14.247 22.098 -6.686 1.00 36.12 69 CYS B O 1
ATOM 2682 N N . ASP C 2 70 ? -16.332 22.739 -6.079 1.00 38.21 70 ASP B N 1
ATOM 2683 C CA . ASP C 2 70 ? -16.720 23.006 -7.475 1.00 39.02 70 ASP B CA 1
ATOM 2684 C C . ASP C 2 70 ? -16.308 24.431 -7.839 1.00 39.81 70 ASP B C 1
ATOM 2685 O O . ASP C 2 70 ? -15.757 25.129 -6.999 1.00 37.76 70 ASP B O 1
ATOM 2694 N N . PHE C 2 71 ? -16.601 24.857 -9.066 1.00 38.92 71 PHE B N 1
ATOM 2695 C CA . PHE C 2 71 ? -16.224 26.177 -9.547 1.00 39.74 71 PHE B CA 1
ATOM 2696 C C . PHE C 2 71 ? -16.884 27.320 -8.766 1.00 40.60 71 PHE B C 1
ATOM 2697 O O . PHE C 2 71 ? -16.260 28.348 -8.491 1.00 38.04 71 PHE B O 1
ATOM 2714 N N . GLN C 2 72 ? -18.132 27.150 -8.395 1.00 40.62 72 GLN B N 1
ATOM 2715 C CA . GLN C 2 72 ? -18.839 28.205 -7.633 1.00 41.01 72 GLN B CA 1
ATOM 2716 C C . GLN C 2 72 ? -18.140 28.383 -6.291 1.00 39.36 72 GLN B C 1
ATOM 2717 O O . GLN C 2 72 ? -17.964 29.492 -5.797 1.00 38.55 72 GLN B O 1
ATOM 2731 N N . GLU C 2 73 ? -17.747 27.266 -5.691 1.00 39.32 73 GLU B N 1
ATOM 2732 C CA . GLU C 2 73 ? -17.052 27.301 -4.423 1.00 38.63 73 GLU B CA 1
ATOM 2733 C C . GLU C 2 73 ? -15.648 27.899 -4.594 1.00 35.94 73 GLU B C 1
ATOM 2734 O O . GLU C 2 73 ? -15.087 28.473 -3.708 1.00 35.17 73 GLU B O 1
ATOM 2746 N N . PHE C 2 74 ? -15.065 27.691 -5.739 1.00 35.95 74 PHE B N 1
ATOM 2747 C CA . PHE C 2 74 ? -13.760 28.180 -5.980 1.00 34.08 74 PHE B CA 1
ATOM 2748 C C . PHE C 2 74 ? -13.812 29.736 -6.134 1.00 33.84 74 PHE B C 1
ATOM 2749 O O . PHE C 2 74 ? -12.882 30.456 -5.798 1.00 32.64 74 PHE B O 1
ATOM 2766 N N . MET C 2 75 ? -14.870 30.214 -6.753 1.00 36.29 75 MET B N 1
ATOM 2767 C CA . MET C 2 75 ? -15.048 31.637 -6.931 1.00 35.18 75 MET B CA 1
ATOM 2768 C C . MET C 2 75 ? -15.214 32.295 -5.591 1.00 36.72 75 MET B C 1
ATOM 2769 O O . MET C 2 75 ? -14.741 33.415 -5.364 1.00 35.69 75 MET B O 1
ATOM 2783 N N . ALA C 2 76 ? -15.866 31.595 -4.676 1.00 35.37 76 ALA B N 1
ATOM 2784 C CA . ALA C 2 76 ? -15.983 32.121 -3.314 1.00 35.46 76 ALA B CA 1
ATOM 2785 C C . ALA C 2 76 ? -14.605 32.204 -2.640 1.00 36.73 76 ALA B C 1
ATOM 2786 O O . ALA C 2 76 ? -14.297 33.154 -1.935 1.00 38.35 76 ALA B O 1
ATOM 2793 N N . PHE C 2 77 ? -13.794 31.177 -2.857 1.00 35.14 77 PHE B N 1
ATOM 2794 C CA . PHE C 2 77 ? -12.418 31.153 -2.420 1.00 35.13 77 PHE B CA 1
ATOM 2795 C C . PHE C 2 77 ? -11.565 32.320 -3.035 1.00 35.71 77 PHE B C 1
ATOM 2796 O O . PHE C 2 77 ? -10.852 32.987 -2.334 1.00 36.12 77 PHE B O 1
ATOM 2813 N N . VAL C 2 78 ? -11.653 32.529 -4.343 1.00 35.13 78 VAL B N 1
ATOM 2814 C CA . VAL C 2 78 ? -10.932 33.552 -5.039 1.00 36.82 78 VAL B CA 1
ATOM 2815 C C . VAL C 2 78 ? -11.297 34.970 -4.478 1.00 38.40 78 VAL B C 1
ATOM 2816 O O . VAL C 2 78 ? -10.397 35.795 -4.268 1.00 40.06 78 VAL B O 1
ATOM 2829 N N . ALA C 2 79 ? -12.569 35.194 -4.169 1.00 37.73 79 ALA B N 1
ATOM 2830 C CA . ALA C 2 79 ? -13.028 36.426 -3.546 1.00 41.25 79 ALA B CA 1
ATOM 2831 C C . ALA C 2 79 ? -12.524 36.620 -2.114 1.00 43.18 79 ALA B C 1
ATOM 2832 O O . ALA C 2 79 ? -12.240 37.757 -1.718 1.00 43.68 79 ALA B O 1
ATOM 2839 N N . MET C 2 80 ? -12.482 35.544 -1.317 1.00 42.28 80 MET B N 1
ATOM 2840 C CA A MET C 2 80 ? -11.920 35.626 0.026 0.40 45.83 80 MET B CA 1
ATOM 2841 C CA B MET C 2 80 ? -11.899 35.603 0.033 0.60 43.78 80 MET B CA 1
ATOM 2842 C C . MET C 2 80 ? -10.490 36.150 -0.066 1.00 44.57 80 MET B C 1
ATOM 2843 O O . MET C 2 80 ? -10.157 37.144 0.570 1.00 50.65 80 MET B O 1
ATOM 2868 N N . VAL C 2 81 ? -9.673 35.455 -0.854 1.00 41.25 81 VAL B N 1
ATOM 2869 C CA . VAL C 2 81 ? -8.282 35.781 -1.056 1.00 41.43 81 VAL B CA 1
ATOM 2870 C C . VAL C 2 81 ? -8.114 37.192 -1.670 1.00 43.94 81 VAL B C 1
ATOM 2871 O O . VAL C 2 81 ? -7.341 37.979 -1.191 1.00 42.90 81 VAL B O 1
ATOM 2884 N N . THR C 2 82 ? -8.858 37.509 -2.716 1.00 43.11 82 THR B N 1
ATOM 2885 C CA . THR C 2 82 ? -8.722 38.794 -3.379 1.00 43.92 82 THR B CA 1
ATOM 2886 C C . THR C 2 82 ? -9.154 39.913 -2.433 1.00 46.59 82 THR B C 1
ATOM 2887 O O . THR C 2 82 ? -8.621 41.040 -2.496 1.00 46.24 82 THR B O 1
ATOM 2898 N N . THR C 2 83 ? -10.182 39.625 -1.634 1.00 46.30 83 THR B N 1
ATOM 2899 C CA . THR C 2 83 ? -10.666 40.588 -0.653 1.00 46.99 83 THR B CA 1
ATOM 2900 C C . THR C 2 83 ? -9.608 40.783 0.410 1.00 49.98 83 THR B C 1
ATOM 2901 O O . THR C 2 83 ? -9.469 41.863 0.999 1.00 51.04 83 THR B O 1
ATOM 2912 N N . ALA C 2 84 ? -8.861 39.721 0.672 1.00 49.40 84 ALA B N 1
ATOM 2913 C CA . ALA C 2 84 ? -7.737 39.846 1.564 1.00 51.16 84 ALA B CA 1
ATOM 2914 C C . ALA C 2 84 ? -6.729 40.819 0.952 1.00 50.99 84 ALA B C 1
ATOM 2915 O O . ALA C 2 84 ? -6.532 41.884 1.491 1.00 53.97 84 ALA B O 1
ATOM 2922 N N . CYS C 2 85 ? -6.184 40.465 -0.207 1.00 49.92 85 CYS B N 1
ATOM 2923 C CA . CYS C 2 85 ? -5.166 41.230 -0.908 1.00 51.43 85 CYS B CA 1
ATOM 2924 C C . CYS C 2 85 ? -5.549 42.683 -1.041 1.00 54.14 85 CYS B C 1
ATOM 2925 O O . CYS C 2 85 ? -4.726 43.574 -0.898 1.00 56.03 85 CYS B O 1
ATOM 2933 N N . HIS C 2 86 ? -6.830 42.920 -1.253 1.00 52.78 86 HIS B N 1
ATOM 2934 C CA . HIS C 2 86 ? -7.311 44.277 -1.479 1.00 53.35 86 HIS B CA 1
ATOM 2935 C C . HIS C 2 86 ? -7.233 45.114 -0.207 1.00 56.91 86 HIS B C 1
ATOM 2936 O O . HIS C 2 86 ? -7.015 46.311 -0.282 1.00 58.50 86 HIS B O 1
ATOM 2949 N N . GLU C 2 87 ? -7.460 44.493 0.954 1.00 58.07 87 GLU B N 1
ATOM 2950 C CA . GLU C 2 87 ? -7.374 45.212 2.211 1.00 55.76 87 GLU B CA 1
ATOM 2951 C C . GLU C 2 87 ? -5.938 45.690 2.374 1.00 60.54 87 GLU B C 1
ATOM 2952 O O . GLU C 2 87 ? -5.708 46.865 2.709 1.00 61.77 87 GLU B O 1
ATOM 2964 N N . PHE C 2 88 ? -4.970 44.845 2.009 1.00 59.80 88 PHE B N 1
ATOM 2965 C CA . PHE C 2 88 ? -3.563 45.295 1.937 1.00 60.12 88 PHE B CA 1
ATOM 2966 C C . PHE C 2 88 ? -3.346 46.534 1.066 1.00 61.19 88 PHE B C 1
ATOM 2967 O O . PHE C 2 88 ? -2.257 47.067 1.047 1.00 69.50 88 PHE B O 1
ATOM 2984 N N . PHE C 2 89 ? -4.350 46.965 0.312 1.00 60.75 89 PHE B N 1
ATOM 2985 C CA . PHE C 2 89 ? -4.247 48.172 -0.515 1.00 60.58 89 PHE B CA 1
ATOM 2986 C C . PHE C 2 89 ? -5.152 49.321 -0.156 1.00 60.38 89 PHE B C 1
ATOM 2987 O O . PHE C 2 89 ? -5.370 50.132 -1.015 1.00 60.42 89 PHE B O 1
ATOM 3004 N N . GLU C 2 90 ? -5.779 49.350 1.017 1.00 63.35 90 GLU B N 1
ATOM 3005 C CA . GLU C 2 90 ? -6.459 50.573 1.482 1.00 69.44 90 GLU B CA 1
ATOM 3006 C C . GLU C 2 90 ? -5.443 51.416 2.292 1.00 76.08 90 GLU B C 1
ATOM 3007 O O . GLU C 2 90 ? -5.485 51.415 3.537 1.00 80.69 90 GLU B O 1
ATOM 3019 N N . HIS C 2 91 ? -4.538 52.126 1.602 1.00 74.35 91 HIS B N 1
ATOM 3020 C CA . HIS C 2 91 ? -3.491 52.955 2.241 1.00 68.21 91 HIS B CA 1
ATOM 3021 C C . HIS C 2 91 ? -2.412 52.138 2.944 1.00 62.26 91 HIS B C 1
ATOM 3022 O O . HIS C 2 91 ? -1.599 51.480 2.308 1.00 59.08 91 HIS B O 1
ATOM 3035 N N . MET D 2 1 ? -5.889 34.599 43.413 1.00 76.27 1 MET C N 1
ATOM 3036 C CA . MET D 2 1 ? -6.282 34.455 41.984 1.00 73.44 1 MET C CA 1
ATOM 3037 C C . MET D 2 1 ? -5.058 34.523 41.057 1.00 70.66 1 MET C C 1
ATOM 3038 O O . MET D 2 1 ? -4.186 35.388 41.255 1.00 68.76 1 MET C O 1
ATOM 3054 N N . SER D 2 2 ? -4.948 33.598 40.090 1.00 66.48 2 SER C N 1
ATOM 3055 C CA . SER D 2 2 ? -3.867 33.721 39.100 1.00 67.56 2 SER C CA 1
ATOM 3056 C C . SER D 2 2 ? -4.158 34.887 38.131 1.00 66.88 2 SER C C 1
ATOM 3057 O O . SER D 2 2 ? -5.304 35.355 38.059 1.00 64.28 2 SER C O 1
ATOM 3065 N N . GLU D 2 3 ? -3.142 35.317 37.373 1.00 64.20 3 GLU C N 1
ATOM 3066 C CA . GLU D 2 3 ? -3.361 36.221 36.248 1.00 63.45 3 GLU C CA 1
ATOM 3067 C C . GLU D 2 3 ? -4.391 35.654 35.276 1.00 63.46 3 GLU C C 1
ATOM 3068 O O . GLU D 2 3 ? -5.277 36.391 34.835 1.00 63.10 3 GLU C O 1
ATOM 3080 N N . LEU D 2 4 ? -4.333 34.344 35.027 1.00 62.89 4 LEU C N 1
ATOM 3081 C CA . LEU D 2 4 ? -5.286 33.681 34.148 1.00 60.92 4 LEU C CA 1
ATOM 3082 C C . LEU D 2 4 ? -6.676 33.773 34.779 1.00 60.62 4 LEU C C 1
ATOM 3083 O O . LEU D 2 4 ? -7.685 33.926 34.100 1.00 58.73 4 LEU C O 1
ATOM 3099 N N . GLU D 2 5 ? -6.758 33.564 36.077 1.00 62.61 5 GLU C N 1
ATOM 3100 C CA . GLU D 2 5 ? -8.061 33.661 36.725 1.00 66.48 5 GLU C CA 1
ATOM 3101 C C . GLU D 2 5 ? -8.614 35.094 36.746 1.00 60.40 5 GLU C C 1
ATOM 3102 O O . GLU D 2 5 ? -9.793 35.290 36.524 1.00 57.21 5 GLU C O 1
ATOM 3114 N N . LYS D 2 6 ? -7.746 36.059 37.034 1.00 59.69 6 LYS C N 1
ATOM 3115 C CA . LYS D 2 6 ? -8.107 37.446 37.061 1.00 58.73 6 LYS C CA 1
ATOM 3116 C C . LYS D 2 6 ? -8.565 37.841 35.648 1.00 57.89 6 LYS C C 1
ATOM 3117 O O . LYS D 2 6 ? -9.574 38.544 35.452 1.00 53.33 6 LYS C O 1
ATOM 3136 N N . ALA D 2 7 ? -7.816 37.380 34.657 1.00 57.35 7 ALA C N 1
ATOM 3137 C CA . ALA D 2 7 ? -8.145 37.719 33.293 1.00 54.28 7 ALA C CA 1
ATOM 3138 C C . ALA D 2 7 ? -9.541 37.193 33.014 1.00 54.35 7 ALA C C 1
ATOM 3139 O O . ALA D 2 7 ? -10.368 37.860 32.368 1.00 52.33 7 ALA C O 1
ATOM 3146 N N . MET D 2 8 ? -9.815 36.006 33.532 1.00 54.26 8 MET C N 1
ATOM 3147 C CA . MET D 2 8 ? -11.112 35.416 33.347 1.00 56.01 8 MET C CA 1
ATOM 3148 C C . MET D 2 8 ? -12.230 36.163 34.050 1.00 54.18 8 MET C C 1
ATOM 3149 O O . MET D 2 8 ? -13.359 36.187 33.549 1.00 52.25 8 MET C O 1
ATOM 3163 N N . VAL D 2 9 ? -11.944 36.719 35.224 1.00 53.58 9 VAL C N 1
ATOM 3164 C CA . VAL D 2 9 ? -12.972 37.404 35.966 1.00 52.39 9 VAL C CA 1
ATOM 3165 C C . VAL D 2 9 ? -13.250 38.693 35.214 1.00 51.32 9 VAL C C 1
ATOM 3166 O O . VAL D 2 9 ? -14.386 39.131 35.135 1.00 50.67 9 VAL C O 1
ATOM 3179 N N . ALA D 2 10 ? -12.215 39.258 34.602 1.00 50.06 10 ALA C N 1
ATOM 3180 C CA . ALA D 2 10 ? -12.370 40.464 33.828 1.00 48.64 10 ALA C CA 1
ATOM 3181 C C . ALA D 2 10 ? -13.278 40.296 32.582 1.00 50.29 10 ALA C C 1
ATOM 3182 O O . ALA D 2 10 ? -14.030 41.189 32.236 1.00 49.45 10 ALA C O 1
ATOM 3189 N N . LEU D 2 11 ? -13.209 39.169 31.897 1.00 50.06 11 LEU C N 1
ATOM 3190 C CA . LEU D 2 11 ? -14.065 38.973 30.743 1.00 51.52 11 LEU C CA 1
ATOM 3191 C C . LEU D 2 11 ? -15.520 39.020 31.128 1.00 52.48 11 LEU C C 1
ATOM 3192 O O . LEU D 2 11 ? -16.364 39.448 30.325 1.00 53.26 11 LEU C O 1
ATOM 3208 N N . ILE D 2 12 ? -15.826 38.481 32.308 1.00 52.26 12 ILE C N 1
ATOM 3209 C CA . ILE D 2 12 ? -17.189 38.481 32.817 1.00 53.73 12 ILE C CA 1
ATOM 3210 C C . ILE D 2 12 ? -17.657 39.902 33.148 1.00 52.77 12 ILE C C 1
ATOM 3211 O O . ILE D 2 12 ? -18.773 40.263 32.869 1.00 53.46 12 ILE C O 1
ATOM 3227 N N . ASP D 2 13 ? -16.790 40.703 33.720 1.00 50.75 13 ASP C N 1
ATOM 3228 C CA . ASP D 2 13 ? -17.147 42.059 34.095 1.00 52.98 13 ASP C CA 1
ATOM 3229 C C . ASP D 2 13 ? -17.516 42.905 32.903 1.00 54.81 13 ASP C C 1
ATOM 3230 O O . ASP D 2 13 ? -18.567 43.548 32.893 1.00 56.51 13 ASP C O 1
ATOM 3239 N N . VAL D 2 14 ? -16.641 42.939 31.901 1.00 56.06 14 VAL C N 1
ATOM 3240 C CA . VAL D 2 14 ? -16.853 43.854 30.775 1.00 57.48 14 VAL C CA 1
ATOM 3241 C C . VAL D 2 14 ? -18.080 43.376 30.009 1.00 55.59 14 VAL C C 1
ATOM 3242 O O . VAL D 2 14 ? -18.814 44.181 29.436 1.00 52.41 14 VAL C O 1
ATOM 3255 N N . PHE D 2 15 ? -18.329 42.066 30.041 1.00 55.16 15 PHE C N 1
ATOM 3256 C CA . PHE D 2 15 ? -19.543 41.564 29.422 1.00 56.37 15 PHE C CA 1
ATOM 3257 C C . PHE D 2 15 ? -20.751 42.189 30.121 1.00 58.39 15 PHE C C 1
ATOM 3258 O O . PHE D 2 15 ? -21.664 42.703 29.479 1.00 59.28 15 PHE C O 1
ATOM 3275 N N . HIS D 2 16 ? -20.720 42.172 31.445 1.00 57.64 16 HIS C N 1
ATOM 3276 C CA . HIS D 2 16 ? -21.767 42.780 32.242 1.00 58.41 16 HIS C CA 1
ATOM 3277 C C . HIS D 2 16 ? -21.780 44.268 32.144 1.00 58.48 16 HIS C C 1
ATOM 3278 O O . HIS D 2 16 ? -22.858 44.835 32.086 1.00 60.97 16 HIS C O 1
ATOM 3291 N N . GLN D 2 17 ? -20.608 44.897 32.080 1.00 57.69 17 GLN C N 1
ATOM 3292 C CA . GLN D 2 17 ? -20.541 46.356 31.978 1.00 58.09 17 GLN C CA 1
ATOM 3293 C C . GLN D 2 17 ? -21.441 46.743 30.801 1.00 60.53 17 GLN C C 1
ATOM 3294 O O . GLN D 2 17 ? -22.144 47.746 30.867 1.00 65.77 17 GLN C O 1
ATOM 3308 N N . TYR D 2 18 ? -21.500 45.902 29.767 1.00 60.53 18 TYR C N 1
ATOM 3309 C CA . TYR D 2 18 ? -22.258 46.254 28.566 1.00 60.78 18 TYR C CA 1
ATOM 3310 C C . TYR D 2 18 ? -23.605 45.576 28.439 1.00 63.32 18 TYR C C 1
ATOM 3311 O O . TYR D 2 18 ? -24.510 46.194 27.903 1.00 65.74 18 TYR C O 1
ATOM 3329 N N . SER D 2 19 ? -23.763 44.351 28.939 1.00 62.43 19 SER C N 1
ATOM 3330 C CA . SER D 2 19 ? -25.023 43.611 28.732 1.00 65.92 19 SER C CA 1
ATOM 3331 C C . SER D 2 19 ? -26.168 44.129 29.591 1.00 68.79 19 SER C C 1
ATOM 3332 O O . SER D 2 19 ? -27.335 43.992 29.227 1.00 68.85 19 SER C O 1
ATOM 3340 N N . GLY D 2 20 ? -25.836 44.756 30.710 1.00 67.43 20 GLY C N 1
ATOM 3341 C CA . GLY D 2 20 ? -26.850 45.220 31.631 1.00 70.44 20 GLY C CA 1
ATOM 3342 C C . GLY D 2 20 ? -27.395 46.576 31.230 1.00 74.24 20 GLY C C 1
ATOM 3343 O O . GLY D 2 20 ? -28.260 47.124 31.908 1.00 79.98 20 GLY C O 1
ATOM 3347 N N . ARG D 2 21 ? -26.875 47.127 30.136 1.00 71.02 21 ARG C N 1
ATOM 3348 C CA . ARG D 2 21 ? -27.211 48.481 29.738 1.00 73.10 21 ARG C CA 1
ATOM 3349 C C . ARG D 2 21 ? -28.660 48.678 29.309 1.00 78.07 21 ARG C C 1
ATOM 3350 O O . ARG D 2 21 ? -29.362 49.548 29.851 1.00 78.34 21 ARG C O 1
ATOM 3371 N N . GLU D 2 22 ? -29.082 47.871 28.338 1.00 75.16 22 GLU C N 1
ATOM 3372 C CA . GLU D 2 22 ? -30.416 47.950 27.754 1.00 74.04 22 GLU C CA 1
ATOM 3373 C C . GLU D 2 22 ? -30.999 46.547 27.795 1.00 76.18 22 GLU C C 1
ATOM 3374 O O . GLU D 2 22 ? -30.236 45.578 27.891 1.00 74.90 22 GLU C O 1
ATOM 3386 N N . GLY D 2 23 ? -32.328 46.425 27.725 1.00 76.98 23 GLY C N 1
ATOM 3387 C CA . GLY D 2 23 ? -32.980 45.128 27.517 1.00 75.93 23 GLY C CA 1
ATOM 3388 C C . GLY D 2 23 ? -32.599 44.040 28.517 1.00 73.16 23 GLY C C 1
ATOM 3389 O O . GLY D 2 23 ? -32.392 44.359 29.701 1.00 73.25 23 GLY C O 1
ATOM 3393 N N . ASP D 2 24 ? -32.492 42.783 28.046 1.00 70.49 24 ASP C N 1
ATOM 3394 C CA . ASP D 2 24 ? -31.976 41.654 28.869 1.00 71.79 24 ASP C CA 1
ATOM 3395 C C . ASP D 2 24 ? -30.606 41.941 29.462 1.00 71.66 24 ASP C C 1
ATOM 3396 O O . ASP D 2 24 ? -29.644 42.072 28.721 1.00 72.82 24 ASP C O 1
ATOM 3405 N N . LYS D 2 25 ? -30.497 41.910 30.788 1.00 71.65 25 LYS C N 1
ATOM 3406 C CA . LYS D 2 25 ? -29.263 42.287 31.470 1.00 71.69 25 LYS C CA 1
ATOM 3407 C C . LYS D 2 25 ? -28.195 41.178 31.435 1.00 71.04 25 LYS C C 1
ATOM 3408 O O . LYS D 2 25 ? -27.089 41.368 31.939 1.00 69.86 25 LYS C O 1
ATOM 3427 N N . HIS D 2 26 ? -28.547 40.024 30.863 1.00 72.51 26 HIS C N 1
ATOM 3428 C CA . HIS D 2 26 ? -27.651 38.876 30.780 1.00 71.38 26 HIS C CA 1
ATOM 3429 C C . HIS D 2 26 ? -27.287 38.569 29.325 1.00 72.83 26 HIS C C 1
ATOM 3430 O O . HIS D 2 26 ? -26.518 37.634 29.066 1.00 79.93 26 HIS C O 1
ATOM 3443 N N . LYS D 2 27 ? -27.822 39.343 28.379 1.00 68.76 27 LYS C N 1
ATOM 3444 C CA . LYS D 2 27 ? -27.461 39.196 26.965 1.00 68.08 27 LYS C CA 1
ATOM 3445 C C . LYS D 2 27 ? -27.035 40.564 26.351 1.00 68.42 27 LYS C C 1
ATOM 3446 O O . LYS D 2 27 ? -27.243 41.619 26.953 1.00 68.15 27 LYS C O 1
ATOM 3465 N N . LEU D 2 28 ? -26.342 40.527 25.213 1.00 65.23 28 LEU C N 1
ATOM 3466 C CA . LEU D 2 28 ? -25.947 41.743 24.486 1.00 64.98 28 LEU C CA 1
ATOM 3467 C C . LEU D 2 28 ? -26.758 41.981 23.225 1.00 64.78 28 LEU C C 1
ATOM 3468 O O . LEU D 2 28 ? -26.750 41.154 22.318 1.00 63.03 28 LEU C O 1
ATOM 3484 N N . LYS D 2 29 ? -27.424 43.122 23.122 1.00 65.91 29 LYS C N 1
ATOM 3485 C CA . LYS D 2 29 ? -28.037 43.463 21.844 1.00 63.95 29 LYS C CA 1
ATOM 3486 C C . LYS D 2 29 ? -26.998 44.103 20.933 1.00 61.15 29 LYS C C 1
ATOM 3487 O O . LYS D 2 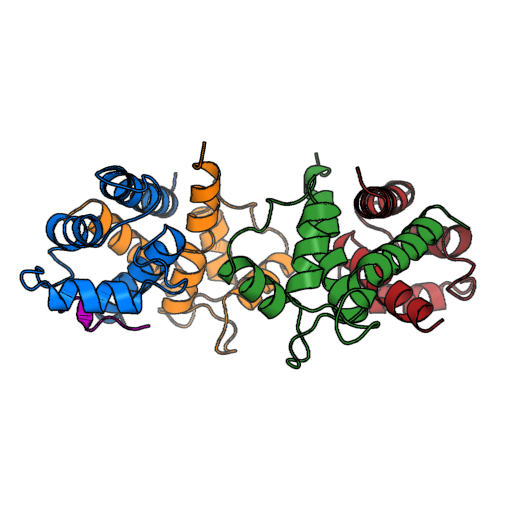29 ? -25.947 44.541 21.382 1.00 59.44 29 LYS C O 1
ATOM 3506 N N . LYS D 2 30 ? -27.320 44.150 19.646 1.00 62.84 30 LYS C N 1
ATOM 3507 C CA . LYS D 2 30 ? -26.419 44.671 18.627 1.00 62.31 30 LYS C CA 1
ATOM 3508 C C . LYS D 2 30 ? -25.818 45.991 19.089 1.00 61.68 30 LYS C C 1
ATOM 3509 O O . LYS D 2 30 ? -24.640 46.281 18.833 1.00 60.23 30 LYS C O 1
ATOM 3528 N N . SER D 2 31 ? -26.652 46.785 19.754 1.00 58.46 31 SER C N 1
ATOM 3529 C CA . SER D 2 31 ? -26.282 48.122 20.185 1.00 57.91 31 SER C CA 1
ATOM 3530 C C . SER D 2 31 ? -25.245 48.066 21.296 1.00 59.23 31 SER C C 1
ATOM 3531 O O . SER D 2 31 ? -24.303 48.861 21.328 1.00 57.14 31 SER C O 1
ATOM 3539 N N . GLU D 2 32 ? -25.407 47.112 22.201 1.00 59.84 32 GLU C N 1
ATOM 3540 C CA . GLU D 2 32 ? -24.490 46.997 23.316 1.00 59.12 32 GLU C CA 1
ATOM 3541 C C . GLU D 2 32 ? -23.173 46.442 22.842 1.00 57.30 32 GLU C C 1
ATOM 3542 O O . GLU D 2 32 ? -22.128 46.891 23.289 1.00 56.00 32 GLU C O 1
ATOM 3554 N N . LEU D 2 33 ? -23.238 45.459 21.951 1.00 55.48 33 LEU C N 1
ATOM 3555 C CA . LEU D 2 33 ? -22.063 44.850 21.369 1.00 54.92 33 LEU C CA 1
ATOM 3556 C C . LEU D 2 33 ? -21.201 45.856 20.582 1.00 54.06 33 LEU C C 1
ATOM 3557 O O . LEU D 2 33 ? -19.966 45.778 20.566 1.00 50.34 33 LEU C O 1
ATOM 3573 N N . LYS D 2 34 ? -21.861 46.754 19.864 1.00 55.51 34 LYS C N 1
ATOM 3574 C CA . LYS D 2 34 ? -21.179 47.840 19.182 1.00 56.32 34 LYS C CA 1
ATOM 3575 C C . LYS D 2 34 ? -20.500 48.736 20.253 1.00 53.52 34 LYS C C 1
ATOM 3576 O O . LYS D 2 34 ? -19.351 49.129 20.126 1.00 51.20 34 LYS C O 1
ATOM 3595 N N . GLU D 2 35 ? -21.237 49.064 21.299 1.00 53.91 35 GLU C N 1
ATOM 3596 C CA . GLU D 2 35 ? -20.692 49.875 22.356 1.00 55.91 35 GLU C CA 1
ATOM 3597 C C . GLU D 2 35 ? -19.455 49.189 22.934 1.00 54.49 35 GLU C C 1
ATOM 3598 O O . GLU D 2 35 ? -18.426 49.838 23.163 1.00 54.30 35 GLU C O 1
ATOM 3610 N N . LEU D 2 36 ? -19.533 47.872 23.117 1.00 53.44 36 LEU C N 1
ATOM 3611 C CA . LEU D 2 36 ? -18.415 47.114 23.684 1.00 52.41 36 LEU C CA 1
ATOM 3612 C C . LEU D 2 36 ? -17.197 47.093 22.744 1.00 52.27 36 LEU C C 1
ATOM 3613 O O . LEU D 2 36 ? -16.096 47.422 23.145 1.00 52.23 36 LEU C O 1
ATOM 3629 N N . ILE D 2 37 ? -17.399 46.711 21.496 1.00 51.65 37 ILE C N 1
ATOM 3630 C CA . ILE D 2 37 ? -16.324 46.704 20.540 1.00 50.41 37 ILE C CA 1
ATOM 3631 C C . ILE D 2 37 ? -15.725 48.062 20.407 1.00 51.11 37 ILE C C 1
ATOM 3632 O O . ILE D 2 37 ? -14.513 48.216 20.483 1.00 50.98 37 ILE C O 1
ATOM 3648 N N . ASN D 2 38 ? -16.552 49.082 20.258 1.00 51.70 38 ASN C N 1
ATOM 3649 C CA . ASN D 2 38 ? -15.981 50.398 20.037 1.00 51.74 38 ASN C CA 1
ATOM 3650 C C . ASN D 2 38 ? -15.298 50.971 21.304 1.00 52.99 38 ASN C C 1
ATOM 3651 O O . ASN D 2 38 ? -14.272 51.644 21.216 1.00 52.05 38 ASN C O 1
ATOM 3662 N N . ASN D 2 39 ? -15.787 50.629 22.485 1.00 54.08 39 ASN C N 1
ATOM 3663 C CA . ASN D 2 39 ? -15.176 51.163 23.695 1.00 54.70 39 ASN C CA 1
ATOM 3664 C C . ASN D 2 39 ? -14.119 50.282 24.364 1.00 53.53 39 ASN C C 1
ATOM 3665 O O . ASN D 2 39 ? -13.282 50.807 25.088 1.00 53.59 39 ASN C O 1
ATOM 3676 N N . GLU D 2 40 ? -14.132 48.979 24.115 1.00 52.29 40 GLU C N 1
ATOM 3677 C CA . GLU D 2 40 ? -13.282 48.074 24.870 1.00 51.95 40 GLU C CA 1
ATOM 3678 C C . GLU D 2 40 ? -12.336 47.280 24.001 1.00 50.55 40 GLU C C 1
ATOM 3679 O O . GLU D 2 40 ? -11.481 46.599 24.535 1.00 50.82 40 GLU C O 1
ATOM 3691 N N . LEU D 2 41 ? -12.430 47.411 22.679 1.00 50.52 41 LEU C N 1
ATOM 3692 C CA . LEU D 2 41 ? -11.510 46.712 21.784 1.00 49.51 41 LEU C CA 1
ATOM 3693 C C . LEU D 2 41 ? -10.927 47.637 20.726 1.00 51.64 41 LEU C C 1
ATOM 3694 O O . LEU D 2 41 ? -10.358 47.179 19.724 1.00 52.38 41 LEU C O 1
ATOM 3710 N N . SER D 2 42 ? -10.991 48.937 21.007 1.00 51.00 42 SER C N 1
ATOM 3711 C CA . SER D 2 42 ? -10.572 49.971 20.056 1.00 53.66 42 SER C CA 1
ATOM 3712 C C . SER D 2 42 ? -9.188 49.734 19.541 1.00 53.98 42 SER C C 1
ATOM 3713 O O . SER D 2 42 ? -8.889 50.057 18.393 1.00 59.02 42 SER C O 1
ATOM 3721 N N . HIS D 2 43 ? -8.347 49.146 20.376 1.00 52.83 43 HIS C N 1
ATOM 3722 C CA . HIS D 2 43 ? -6.977 48.925 19.995 1.00 54.18 43 HIS C CA 1
ATOM 3723 C C . HIS D 2 43 ? -6.777 47.652 19.220 1.00 56.69 43 HIS C C 1
ATOM 3724 O O . HIS D 2 43 ? -5.693 47.386 18.723 1.00 60.45 43 HIS C O 1
ATOM 3737 N N . PHE D 2 44 ? -7.783 46.803 19.177 1.00 55.87 44 PHE C N 1
ATOM 3738 C CA . PHE D 2 44 ? -7.592 45.552 18.462 1.00 57.39 44 PHE C CA 1
ATOM 3739 C C . PHE D 2 44 ? -8.431 45.554 17.229 1.00 59.00 44 PHE C C 1
ATOM 3740 O O . PHE D 2 44 ? -8.130 44.794 16.312 1.00 59.03 44 PHE C O 1
ATOM 3757 N N . LEU D 2 45 ? -9.485 46.383 17.212 1.00 57.36 45 LEU C N 1
ATOM 3758 C CA . LEU D 2 45 ? -10.455 46.346 16.113 1.00 58.18 45 LEU C CA 1
ATOM 3759 C C . LEU D 2 45 ? -10.753 47.698 15.497 1.00 59.39 45 LEU C C 1
ATOM 3760 O O . LEU D 2 45 ? -10.686 48.723 16.169 1.00 61.93 45 LEU C O 1
ATOM 3776 N N . GLU D 2 46 ? -11.034 47.692 14.192 1.00 62.86 46 GLU C N 1
ATOM 3777 C CA . GLU D 2 46 ? -11.582 48.861 13.510 1.00 62.62 46 GLU C CA 1
ATOM 3778 C C . GLU D 2 46 ? -12.928 49.212 14.190 1.00 60.04 46 GLU C C 1
ATOM 3779 O O . GLU D 2 46 ? -13.766 48.350 14.484 1.00 58.47 46 GLU C O 1
ATOM 3791 N N . GLU D 2 47 ? -13.126 50.483 14.456 1.00 59.45 47 GLU C N 1
ATOM 3792 C CA . GLU D 2 47 ? -14.385 50.959 14.973 1.00 59.31 47 GLU C CA 1
ATOM 3793 C C . GLU D 2 47 ? -15.598 50.519 14.142 1.00 55.87 47 GLU C C 1
ATOM 3794 O O . GLU D 2 47 ? -15.561 50.545 12.925 1.00 56.37 47 GLU C O 1
ATOM 3806 N N . ILE D 2 48 ? -16.669 50.116 14.798 1.00 52.77 48 ILE C N 1
ATOM 3807 C CA . ILE D 2 48 ? -17.877 49.798 14.067 1.00 56.30 48 ILE C CA 1
ATOM 3808 C C . ILE D 2 48 ? -18.743 51.058 13.955 1.00 55.61 48 ILE C C 1
ATOM 3809 O O . ILE D 2 48 ? -19.102 51.685 14.955 1.00 54.58 48 ILE C O 1
ATOM 3825 N N . LYS D 2 49 ? -19.046 51.428 12.718 1.00 55.79 49 LYS C N 1
ATOM 3826 C CA . LYS D 2 49 ? -19.832 52.623 12.445 1.00 58.37 49 LYS C CA 1
ATOM 3827 C C . LYS D 2 49 ? -21.087 52.323 11.627 1.00 53.93 49 LYS C C 1
ATOM 3828 O O . LYS D 2 49 ? -22.146 52.832 11.900 1.00 54.90 49 LYS C O 1
ATOM 3847 N N . GLU D 2 50 ? -20.958 51.410 10.690 1.00 55.26 50 GLU C N 1
ATOM 3848 C CA . GLU D 2 50 ? -22.038 51.057 9.804 1.00 58.23 50 GLU C CA 1
ATOM 3849 C C . GLU D 2 50 ? -22.877 49.980 10.416 1.00 62.97 50 GLU C C 1
ATOM 3850 O O . GLU D 2 50 ? -22.373 49.088 11.083 1.00 66.96 50 GLU C O 1
ATOM 3862 N N . GLN D 2 51 ? -24.176 50.129 10.269 1.00 64.89 51 GLN C N 1
ATOM 3863 C CA . GLN D 2 51 ? -25.125 49.117 10.697 1.00 65.80 51 GLN C CA 1
ATOM 3864 C C . GLN D 2 51 ? -24.867 47.708 10.135 1.00 65.23 51 GLN C C 1
ATOM 3865 O O . GLN D 2 51 ? -24.894 46.725 10.867 1.00 64.37 51 GLN C O 1
ATOM 3879 N N . GLU D 2 52 ? -24.567 47.626 8.849 1.00 65.97 52 GLU C N 1
ATOM 3880 C CA . GLU D 2 52 ? -24.405 46.345 8.187 1.00 63.78 52 GLU C CA 1
ATOM 3881 C C . GLU D 2 52 ? -23.222 45.611 8.796 1.00 65.38 52 GLU C C 1
ATOM 3882 O O . GLU D 2 52 ? -23.232 44.400 8.860 1.00 65.12 52 GLU C O 1
ATOM 3894 N N . VAL D 2 53 ? -22.232 46.337 9.308 1.00 64.67 53 VAL C N 1
ATOM 3895 C CA . VAL D 2 53 ? -21.125 45.681 10.011 1.00 65.44 53 VAL C CA 1
ATOM 3896 C C . VAL D 2 53 ? -21.595 45.081 11.337 1.00 63.43 53 VAL C C 1
ATOM 3897 O O . VAL D 2 53 ? -21.270 43.946 11.652 1.00 63.38 53 VAL C O 1
ATOM 3910 N N . VAL D 2 54 ? -22.326 45.856 12.118 1.00 62.91 54 VAL C N 1
ATOM 3911 C CA . VAL D 2 54 ? -22.955 45.351 13.324 1.00 64.31 54 VAL C CA 1
ATOM 3912 C C . VAL D 2 54 ? -23.725 44.071 13.043 1.00 65.45 54 VAL C C 1
ATOM 3913 O O . VAL D 2 54 ? -23.467 43.027 13.642 1.00 62.73 54 VAL C O 1
ATOM 3926 N N . ASP D 2 55 ? -24.627 44.147 12.069 1.00 68.02 55 ASP C N 1
ATOM 3927 C CA . ASP D 2 55 ? -25.516 43.032 11.771 1.00 67.39 55 ASP C CA 1
ATOM 3928 C C . ASP D 2 55 ? -24.728 41.779 11.414 1.00 63.30 55 ASP C C 1
ATOM 3929 O O . ASP D 2 55 ? -25.110 40.705 11.840 1.00 62.80 55 ASP C O 1
ATOM 3938 N N . LYS D 2 56 ? -23.679 41.927 10.605 1.00 61.39 56 LYS C N 1
ATOM 3939 C CA . LYS D 2 56 ? -22.832 40.813 10.174 1.00 62.88 56 LYS C CA 1
ATOM 3940 C C . LYS D 2 56 ? -22.068 40.177 11.359 1.00 62.83 56 LYS C C 1
ATOM 3941 O O . LYS D 2 56 ? -21.873 38.960 11.399 1.00 62.15 56 LYS C O 1
ATOM 3960 N N . VAL D 2 57 ? -21.580 40.991 12.290 1.00 63.29 57 VAL C N 1
ATOM 3961 C CA . VAL D 2 57 ? -20.919 40.453 13.482 1.00 60.40 57 VAL C CA 1
ATOM 3962 C C . VAL D 2 57 ? -21.924 39.666 14.284 1.00 60.91 57 VAL C C 1
ATOM 3963 O O . VAL D 2 57 ? -21.676 38.524 14.685 1.00 60.72 57 VAL C O 1
ATOM 3976 N N . MET D 2 58 ? -23.072 40.275 14.526 1.00 61.17 58 MET C N 1
ATOM 3977 C CA . MET D 2 58 ? -24.081 39.592 15.301 1.00 61.62 58 MET C CA 1
ATOM 3978 C C . MET D 2 58 ? -24.504 38.277 14.587 1.00 64.52 58 MET C C 1
ATOM 3979 O O . MET D 2 58 ? -24.743 37.248 15.253 1.00 63.71 58 MET C O 1
ATOM 3993 N N . GLU D 2 59 ? -24.573 38.306 13.248 1.00 63.82 59 GLU C N 1
ATOM 3994 C CA . GLU D 2 59 ? -24.895 37.103 12.461 1.00 63.71 59 GLU C CA 1
ATOM 3995 C C . GLU D 2 59 ? -23.934 35.962 12.771 1.00 62.13 59 GLU C C 1
ATOM 3996 O O . GLU D 2 59 ? -24.328 34.785 12.854 1.00 62.90 59 GLU C O 1
ATOM 4008 N N . THR D 2 60 ? -22.666 36.323 12.906 1.00 60.62 60 THR C N 1
ATOM 4009 C CA . THR D 2 60 ? -21.633 35.367 13.241 1.00 60.01 60 THR C CA 1
ATOM 4010 C C . THR D 2 60 ? -21.736 34.880 14.701 1.00 62.45 60 THR C C 1
ATOM 4011 O O . THR D 2 60 ? -21.650 33.689 14.959 1.00 63.73 60 THR C O 1
ATOM 4022 N N . LEU D 2 61 ? -21.941 35.787 15.655 1.00 63.05 61 LEU C N 1
ATOM 4023 C CA . LEU D 2 61 ? -21.841 35.402 17.071 1.00 63.18 61 LEU C CA 1
ATOM 4024 C C . LEU D 2 61 ? -23.094 34.722 17.562 1.00 62.77 61 LEU C C 1
ATOM 4025 O O . LEU D 2 61 ? -23.019 33.836 18.416 1.00 61.42 61 LEU C O 1
ATOM 4041 N N . ASP D 2 62 ? -24.234 35.190 17.055 1.00 64.13 62 ASP C N 1
ATOM 4042 C CA . ASP D 2 62 ? -25.535 34.645 17.410 1.00 67.13 62 ASP C CA 1
ATOM 4043 C C . ASP D 2 62 ? -25.597 33.263 16.792 1.00 67.01 62 ASP C C 1
ATOM 4044 O O . ASP D 2 62 ? -25.857 33.107 15.602 1.00 69.72 62 ASP C O 1
ATOM 4053 N N . ASN D 2 63 ? -25.326 32.260 17.615 1.00 68.05 63 ASN C N 1
ATOM 4054 C CA . ASN D 2 63 ? -25.279 30.897 17.153 1.00 65.83 63 ASN C CA 1
ATOM 4055 C C . ASN D 2 63 ? -26.631 30.320 17.510 1.00 72.03 63 ASN C C 1
ATOM 4056 O O . ASN D 2 63 ? -27.023 29.295 16.929 1.00 74.46 63 ASN C O 1
ATOM 4067 N N . ASP D 2 64 ? -27.375 30.985 18.419 1.00 69.15 64 ASP C N 1
ATOM 4068 C CA . ASP D 2 64 ? -28.706 30.476 18.755 1.00 67.51 64 ASP C CA 1
ATOM 4069 C C . ASP D 2 64 ? -29.843 31.267 18.099 1.00 68.16 64 ASP C C 1
ATOM 4070 O O . ASP D 2 64 ? -30.988 31.158 18.518 1.00 68.36 64 ASP C O 1
ATOM 4079 N N . GLY D 2 65 ? -29.544 32.093 17.102 1.00 69.84 65 GLY C N 1
ATOM 4080 C CA . GLY D 2 65 ? -30.599 32.681 16.278 1.00 70.41 65 GLY C CA 1
ATOM 4081 C C . GLY D 2 65 ? -31.639 33.601 16.938 1.00 71.88 65 GLY C C 1
ATOM 4082 O O . GLY D 2 65 ? -32.494 34.145 16.236 1.00 73.69 65 GLY C O 1
ATOM 4086 N N . ASP D 2 66 ? -31.595 33.774 18.262 1.00 69.44 66 ASP C N 1
ATOM 4087 C CA . ASP D 2 66 ? -32.556 34.633 18.939 1.00 67.89 66 ASP C CA 1
ATOM 4088 C C . ASP D 2 66 ? -32.065 36.088 18.907 1.00 70.19 66 ASP C C 1
ATOM 4089 O O . ASP D 2 66 ? -32.692 36.969 19.517 1.00 68.24 66 ASP C O 1
ATOM 4098 N N . GLY D 2 67 ? -30.902 36.324 18.289 1.00 67.21 67 GLY C N 1
ATOM 4099 C CA . GLY D 2 67 ? -30.492 37.693 17.980 1.00 67.97 67 GLY C CA 1
ATOM 4100 C C . GLY D 2 67 ? -29.737 38.579 18.973 1.00 68.01 67 GLY C C 1
ATOM 4101 O O . GLY D 2 67 ? -29.500 39.778 18.697 1.00 65.62 67 GLY C O 1
ATOM 4105 N N . GLU D 2 68 ? -29.376 38.027 20.124 1.00 67.64 68 GLU C N 1
ATOM 4106 C CA . GLU D 2 68 ? -28.552 38.753 21.090 1.00 64.68 68 GLU C CA 1
ATOM 4107 C C . GLU D 2 68 ? -27.312 37.892 21.284 1.00 62.45 68 GLU C C 1
ATOM 4108 O O . GLU D 2 68 ? -27.230 36.814 20.703 1.00 65.18 68 GLU C O 1
ATOM 4120 N N . CYS D 2 69 ? -26.297 38.413 21.965 1.00 62.43 69 CYS C N 1
ATOM 4121 C CA . CYS D 2 69 ? -25.086 37.651 22.247 1.00 60.78 69 CYS C CA 1
ATOM 4122 C C . CYS D 2 69 ? -25.034 37.345 23.749 1.00 63.30 69 CYS C C 1
ATOM 4123 O O . CYS D 2 69 ? -24.852 38.249 24.573 1.00 64.78 69 CYS C O 1
ATOM 4131 N N . ASP D 2 70 ? -25.217 36.074 24.097 1.00 62.43 70 ASP C N 1
ATOM 4132 C CA . ASP D 2 70 ? -25.134 35.631 25.491 1.00 65.32 70 ASP C CA 1
ATOM 4133 C C . ASP D 2 70 ? -23.670 35.447 25.884 1.00 63.72 70 ASP C C 1
ATOM 4134 O O . ASP D 2 70 ? -22.777 35.623 25.053 1.00 61.04 70 ASP C O 1
ATOM 4143 N N . PHE D 2 71 ? -23.419 35.045 27.126 1.00 64.91 71 PHE C N 1
ATOM 4144 C CA . PHE D 2 71 ? -22.048 34.946 27.578 1.00 61.85 71 PHE C CA 1
ATOM 4145 C C . PHE D 2 71 ? -21.270 33.857 26.818 1.00 62.34 71 PHE C C 1
ATOM 4146 O O . PHE D 2 71 ? -20.084 34.026 26.519 1.00 60.27 71 PHE C O 1
ATOM 4163 N N . GLN D 2 72 ? -21.906 32.731 26.516 1.00 64.93 72 GLN C N 1
ATOM 4164 C CA . GLN D 2 72 ? -21.236 31.708 25.718 1.00 62.92 72 GLN C CA 1
ATOM 4165 C C . GLN D 2 72 ? -20.926 32.272 24.329 1.00 61.91 72 GLN C C 1
ATOM 4166 O O . GLN D 2 72 ? -19.831 32.069 23.795 1.00 59.76 72 GLN C O 1
ATOM 4180 N N . GLU D 2 73 ? -21.877 33.031 23.775 1.00 61.65 73 GLU C N 1
ATOM 4181 C CA . GLU D 2 73 ? -21.732 33.607 22.440 1.00 60.98 73 GLU C CA 1
ATOM 4182 C C . GLU D 2 73 ? -20.625 34.659 22.387 1.00 57.53 73 GLU C C 1
ATOM 4183 O O . GLU D 2 73 ? -19.919 34.732 21.401 1.00 55.65 73 GLU C O 1
ATOM 4195 N N . PHE D 2 74 ? -20.476 35.430 23.464 1.00 57.70 74 PHE C N 1
ATOM 4196 C CA . PHE D 2 74 ? -19.435 36.443 23.623 1.00 54.82 74 PHE C CA 1
ATOM 4197 C C . PHE D 2 74 ? -18.047 35.784 23.786 1.00 56.27 74 PHE C C 1
ATOM 4198 O O . PHE D 2 74 ? -17.082 36.171 23.126 1.00 54.16 74 PHE C O 1
ATOM 4215 N N . MET D 2 75 ? -17.982 34.720 24.579 1.00 57.39 75 MET C N 1
ATOM 4216 C CA . MET D 2 75 ? -16.739 33.987 24.804 1.00 58.26 75 MET C CA 1
ATOM 4217 C C . MET D 2 75 ? -16.179 33.429 23.511 1.00 56.94 75 MET C C 1
ATOM 4218 O O . MET D 2 75 ? -14.959 33.324 23.331 1.00 55.02 75 MET C O 1
ATOM 4232 N N . ALA D 2 76 ? -17.080 33.048 22.623 1.00 58.34 76 ALA C N 1
ATOM 4233 C CA . ALA D 2 76 ? -16.687 32.600 21.305 1.00 59.60 76 ALA C CA 1
ATOM 4234 C C . ALA D 2 76 ? -16.080 33.752 20.526 1.00 57.29 76 ALA C C 1
ATOM 4235 O O . ALA D 2 76 ? -15.097 33.557 19.829 1.00 57.05 76 ALA C O 1
ATOM 4242 N N . PHE D 2 77 ? -16.695 34.935 20.635 1.00 55.31 77 PHE C N 1
ATOM 4243 C CA . PHE D 2 77 ? -16.152 36.175 20.069 1.00 56.90 77 PHE C CA 1
ATOM 4244 C C . PHE D 2 77 ? -14.773 36.464 20.671 1.00 56.36 77 PHE C C 1
ATOM 4245 O O . PHE D 2 77 ? -13.818 36.762 19.945 1.00 55.35 77 PHE C O 1
ATOM 4262 N N . VAL D 2 78 ? -14.671 36.370 21.994 1.00 54.24 78 VAL C N 1
ATOM 4263 C CA . VAL D 2 78 ? -13.406 36.585 22.650 1.00 54.37 78 VAL C CA 1
ATOM 4264 C C . VAL D 2 78 ? -12.349 35.583 22.180 1.00 55.66 78 VAL C C 1
ATOM 4265 O O . VAL D 2 78 ? -11.183 35.924 22.073 1.00 54.74 78 VAL C O 1
ATOM 4278 N N . ALA D 2 79 ? -12.733 34.351 21.893 1.00 57.79 79 ALA C N 1
ATOM 4279 C CA . ALA D 2 79 ? -11.734 33.398 21.437 1.00 58.56 79 ALA C CA 1
ATOM 4280 C C . ALA D 2 79 ? -11.146 33.809 20.084 1.00 57.37 79 ALA C C 1
ATOM 4281 O O . ALA D 2 79 ? -9.938 33.860 19.924 1.00 55.43 79 ALA C O 1
ATOM 4288 N N . MET D 2 80 ? -12.023 34.190 19.159 1.00 59.41 80 MET C N 1
ATOM 4289 C CA . MET D 2 80 ? -11.651 34.661 17.821 1.00 60.30 80 MET C CA 1
ATOM 4290 C C . MET D 2 80 ? -10.677 35.835 17.874 1.00 56.92 80 MET C C 1
ATOM 4291 O O . MET D 2 80 ? -9.596 35.786 17.320 1.00 57.60 80 MET C O 1
ATOM 4305 N N . VAL D 2 81 ? -11.103 36.903 18.521 1.00 55.40 81 VAL C N 1
ATOM 4306 C CA . VAL D 2 81 ? -10.336 38.126 18.589 1.00 54.34 81 VAL C CA 1
ATOM 4307 C C . VAL D 2 81 ? -8.976 37.857 19.242 1.00 55.48 81 VAL C C 1
ATOM 4308 O O . VAL D 2 81 ? -7.933 38.266 18.718 1.00 55.66 81 VAL C O 1
ATOM 4321 N N . THR D 2 82 ? -8.982 37.147 20.367 1.00 54.48 82 THR C N 1
ATOM 4322 C CA . THR D 2 82 ? -7.733 36.876 21.068 1.00 54.01 82 THR C CA 1
ATOM 4323 C C . THR D 2 82 ? -6.882 35.988 20.190 1.00 56.55 82 THR C C 1
ATOM 4324 O O . THR D 2 82 ? -5.700 36.261 20.010 1.00 56.68 82 THR C O 1
ATOM 4335 N N . THR D 2 83 ? -7.512 34.980 19.573 1.00 58.01 83 THR C N 1
ATOM 4336 C CA . THR D 2 83 ? -6.812 34.063 18.669 1.00 57.88 83 THR C CA 1
ATOM 4337 C C . THR D 2 83 ? -6.184 34.847 17.484 1.00 62.35 83 THR C C 1
ATOM 4338 O O . THR D 2 83 ? -5.036 34.600 17.133 1.00 65.81 83 THR C O 1
ATOM 4349 N N . ALA D 2 84 ? -6.875 35.865 16.968 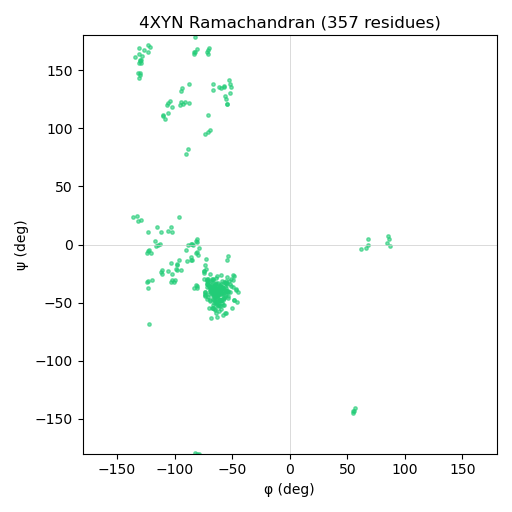1.00 60.26 84 ALA C N 1
ATOM 4350 C CA . ALA D 2 84 ? -6.336 36.750 15.938 1.00 60.07 84 ALA C CA 1
ATOM 4351 C C . ALA D 2 84 ? -5.114 37.473 16.463 1.00 63.94 84 ALA C C 1
ATOM 4352 O O . ALA D 2 84 ? -4.047 37.423 15.848 1.00 66.17 84 ALA C O 1
ATOM 4359 N N . CYS D 2 85 ? -5.303 38.198 17.567 1.00 63.96 85 CYS C N 1
ATOM 4360 C CA . CYS D 2 85 ? -4.227 38.951 18.228 1.00 63.32 85 CYS C CA 1
ATOM 4361 C C . CYS D 2 85 ? -2.982 38.094 18.494 1.00 63.19 85 CYS C C 1
ATOM 4362 O O . CYS D 2 85 ? -1.857 38.612 18.539 1.00 64.96 85 CYS C O 1
ATOM 4370 N N . HIS D 2 86 ? -3.183 36.795 18.702 1.00 61.16 86 HIS C N 1
ATOM 4371 C CA . HIS D 2 86 ? -2.057 35.930 19.035 1.00 62.58 86 HIS C CA 1
ATOM 4372 C C . HIS D 2 86 ? -1.151 35.811 17.854 1.00 65.69 86 HIS C C 1
ATOM 4373 O O . HIS D 2 86 ? 0.059 35.848 18.030 1.00 66.38 86 HIS C O 1
ATOM 4386 N N . GLU D 2 87 ? -1.729 35.729 16.652 1.00 66.61 87 GLU C N 1
ATOM 4387 C CA . GLU D 2 87 ? -0.927 35.594 15.443 1.00 68.01 87 GLU C CA 1
ATOM 4388 C C . GLU D 2 87 ? 0.033 36.789 15.231 1.00 70.99 87 GLU C C 1
ATOM 4389 O O . GLU D 2 87 ? 1.230 36.590 14.911 1.00 70.58 87 GLU C O 1
ATOM 4401 N N . PHE D 2 88 ? -0.439 38.012 15.499 1.00 66.29 88 PHE C N 1
ATOM 4402 C CA . PHE D 2 88 ? 0.467 39.162 15.481 1.00 67.50 88 PHE C CA 1
ATOM 4403 C C . PHE D 2 88 ? 1.703 39.016 16.390 1.00 70.98 88 PHE C C 1
ATOM 4404 O O . PHE D 2 88 ? 2.648 39.808 16.288 1.00 76.05 88 PHE C O 1
ATOM 4421 N N . PHE D 2 89 ? 1.703 38.039 17.288 1.00 69.49 89 PHE C N 1
ATOM 4422 C CA . PHE D 2 89 ? 2.858 37.821 18.134 1.00 67.12 89 PHE C CA 1
ATOM 4423 C C . PHE D 2 89 ? 3.535 36.525 17.801 1.00 70.12 89 PHE C C 1
ATOM 4424 O O . PHE D 2 89 ? 4.348 36.044 18.585 1.00 68.85 89 PHE C O 1
ATOM 4441 N N . GLU D 2 90 ? 3.139 35.912 16.691 1.00 73.72 90 GLU C N 1
ATOM 4442 C CA . GLU D 2 90 ? 3.915 34.824 16.109 1.00 76.42 90 GLU C CA 1
ATOM 4443 C C . GLU D 2 90 ? 4.981 35.369 15.128 1.00 82.13 90 GLU C C 1
ATOM 4444 O O . GLU D 2 90 ? 4.764 35.375 13.904 1.00 87.62 90 GLU C O 1
ATOM 4456 N N . HIS D 2 91 ? 6.120 35.818 15.683 1.00 75.37 91 HIS C N 1
ATOM 4457 C CA . HIS D 2 91 ? 7.217 36.452 14.926 1.00 71.93 91 HIS C CA 1
ATOM 4458 C C . HIS D 2 91 ? 6.833 37.858 14.432 1.00 69.99 91 HIS C C 1
ATOM 4459 O O . HIS D 2 91 ? 6.399 38.728 15.211 1.00 65.53 91 HIS C O 1
ATOM 4472 N N . MET E 2 1 ? -5.243 50.979 26.888 1.00 59.46 1 MET D N 1
ATOM 4473 C CA . MET E 2 1 ? -5.816 49.581 26.745 1.00 53.38 1 MET D CA 1
ATOM 4474 C C . MET E 2 1 ? -6.807 49.243 27.804 1.00 48.56 1 MET D C 1
ATOM 4475 O O . MET E 2 1 ? -6.575 49.528 28.986 1.00 50.35 1 MET D O 1
ATOM 4491 N N . SER E 2 2 ? -7.924 48.667 27.372 1.00 45.95 2 SER D N 1
ATOM 4492 C CA . SER E 2 2 ? -8.960 48.222 28.308 1.00 47.89 2 SER D CA 1
ATOM 4493 C C . SER E 2 2 ? -8.606 46.991 29.143 1.00 47.36 2 SER D C 1
ATOM 4494 O O . SER E 2 2 ? -7.665 46.259 28.878 1.00 44.89 2 SER D O 1
ATOM 4502 N N . GLU E 2 3 ? -9.388 46.815 30.184 1.00 47.29 3 GLU D N 1
ATOM 4503 C CA . GLU E 2 3 ? -9.318 45.631 30.981 1.00 50.64 3 GLU D CA 1
ATOM 4504 C C . GLU E 2 3 ? -9.553 44.394 30.128 1.00 47.31 3 GLU D C 1
ATOM 4505 O O . GLU E 2 3 ? -9.030 43.370 30.447 1.00 47.38 3 GLU D O 1
ATOM 4517 N N . LEU E 2 4 ? -10.369 44.491 29.083 1.00 47.26 4 LEU D N 1
ATOM 4518 C CA . LEU E 2 4 ? -10.621 43.383 28.172 1.00 48.30 4 LEU D CA 1
ATOM 4519 C C . LEU E 2 4 ? -9.402 43.053 27.333 1.00 47.60 4 LEU D C 1
ATOM 4520 O O . LEU E 2 4 ? -8.982 41.903 27.231 1.00 46.67 4 LEU D O 1
ATOM 4536 N N . GLU E 2 5 ? -8.815 44.065 26.743 1.00 47.83 5 GLU D N 1
ATOM 4537 C CA . GLU E 2 5 ? -7.655 43.833 25.908 1.00 49.01 5 GLU D CA 1
ATOM 4538 C C . GLU E 2 5 ? -6.522 43.286 26.768 1.00 46.70 5 GLU D C 1
ATOM 4539 O O . GLU E 2 5 ? -5.797 42.394 26.368 1.00 44.34 5 GLU D O 1
ATOM 4551 N N . LYS E 2 6 ? -6.399 43.851 27.957 1.00 46.12 6 LYS D N 1
ATOM 4552 C CA . LYS E 2 6 ? -5.395 43.442 28.890 1.00 45.74 6 LYS D CA 1
ATOM 4553 C C . LYS E 2 6 ? -5.626 42.013 29.259 1.00 46.43 6 LYS D C 1
ATOM 4554 O O . LYS E 2 6 ? -4.682 41.220 29.328 1.00 46.48 6 LYS D O 1
ATOM 4573 N N . ALA E 2 7 ? -6.887 41.681 29.499 1.00 46.64 7 ALA D N 1
ATOM 4574 C CA . ALA E 2 7 ? -7.244 40.318 29.818 1.00 46.70 7 ALA D CA 1
ATOM 4575 C C . ALA E 2 7 ? -6.823 39.400 28.658 1.00 44.85 7 ALA D C 1
ATOM 4576 O O . ALA E 2 7 ? -6.374 38.301 28.883 1.00 44.28 7 ALA D O 1
ATOM 4583 N N . MET E 2 8 ? -6.978 39.866 27.429 1.00 43.85 8 MET D N 1
ATOM 4584 C CA . MET E 2 8 ? -6.609 39.089 26.269 1.00 45.32 8 MET D CA 1
ATOM 4585 C C . MET E 2 8 ? -5.102 38.918 26.196 1.00 46.62 8 MET D C 1
ATOM 4586 O O . MET E 2 8 ? -4.623 37.857 25.804 1.00 53.03 8 MET D O 1
ATOM 4600 N N . VAL E 2 9 ? -4.341 39.941 26.563 1.00 45.30 9 VAL D N 1
ATOM 4601 C CA . VAL E 2 9 ? -2.901 39.817 26.511 1.00 45.14 9 VAL D CA 1
ATOM 4602 C C . VAL E 2 9 ? -2.429 38.877 27.636 1.00 46.19 9 VAL D C 1
ATOM 4603 O O . VAL E 2 9 ? -1.467 38.140 27.481 1.00 45.79 9 VAL D O 1
ATOM 4616 N N . ALA E 2 10 ? -3.154 38.880 28.748 1.00 46.42 10 ALA D N 1
ATOM 4617 C CA . ALA E 2 10 ? -2.918 37.945 29.831 1.00 47.72 10 ALA D CA 1
ATOM 4618 C C . ALA E 2 10 ? -3.177 36.494 29.383 1.00 46.73 10 ALA D C 1
ATOM 4619 O O . ALA E 2 10 ? -2.424 35.614 29.782 1.00 47.16 10 ALA D O 1
ATOM 4626 N N . LEU E 2 11 ? -4.205 36.234 28.573 1.00 45.19 11 LEU D N 1
ATOM 4627 C CA . LEU E 2 11 ? -4.404 34.873 28.078 1.00 50.09 11 LEU D CA 1
ATOM 4628 C C . LEU E 2 11 ? -3.256 34.413 27.159 1.00 50.30 11 LEU D C 1
ATOM 4629 O O . LEU E 2 11 ? -2.756 33.298 27.281 1.00 50.49 11 LEU D O 1
ATOM 4645 N N . ILE E 2 12 ? -2.835 35.287 26.262 1.00 49.51 12 ILE D N 1
ATOM 4646 C CA . ILE E 2 12 ? -1.704 35.004 25.385 1.00 50.71 12 ILE D CA 1
ATOM 4647 C C . ILE E 2 12 ? -0.447 34.801 26.217 1.00 50.74 12 ILE D C 1
ATOM 4648 O O . ILE E 2 12 ? 0.350 33.928 25.955 1.00 50.26 12 ILE D O 1
ATOM 4664 N N . ASP E 2 13 ? -0.282 35.614 27.233 1.00 49.89 13 ASP D N 1
ATOM 4665 C CA . ASP E 2 13 ? 0.889 35.509 28.056 1.00 50.73 13 ASP D CA 1
ATOM 4666 C C . ASP E 2 13 ? 0.932 34.165 28.819 1.00 51.64 13 ASP D C 1
ATOM 4667 O O . ASP E 2 13 ? 1.963 33.532 28.871 1.00 48.85 13 ASP D O 1
ATOM 4676 N N . VAL E 2 14 ? -0.166 33.782 29.468 1.00 51.70 14 VAL D N 1
ATOM 4677 C CA . VAL E 2 14 ? -0.134 32.586 30.309 1.00 54.70 14 VAL D CA 1
ATOM 4678 C C . VAL E 2 14 ? 0.124 31.366 29.414 1.00 55.12 14 VAL D C 1
ATOM 4679 O O . VAL E 2 14 ? 0.843 30.451 29.792 1.00 53.50 14 VAL D O 1
ATOM 4692 N N . PHE E 2 15 ? -0.398 31.411 28.194 1.00 54.07 15 PHE D N 1
ATOM 4693 C CA . PHE E 2 15 ? -0.160 30.349 27.258 1.00 57.99 15 PHE D CA 1
ATOM 4694 C C . PHE E 2 15 ? 1.328 30.287 26.886 1.00 58.97 15 PHE D C 1
ATOM 4695 O O . PHE E 2 15 ? 1.923 29.224 26.910 1.00 60.89 15 PHE D O 1
ATOM 4712 N N . HIS E 2 16 ? 1.950 31.424 26.617 1.00 56.81 16 HIS D N 1
ATOM 4713 C CA . HIS E 2 16 ? 3.366 31.408 26.299 1.00 57.64 16 HIS D CA 1
ATOM 4714 C C . HIS E 2 16 ? 4.206 30.922 27.458 1.00 59.15 16 HIS D C 1
ATOM 4715 O O . HIS E 2 16 ? 5.093 30.107 27.256 1.00 63.83 16 HIS D O 1
ATOM 4728 N N . GLN E 2 17 ? 3.909 31.397 28.664 1.00 56.14 17 GLN D N 1
ATOM 4729 C CA . GLN E 2 17 ? 4.749 31.111 29.822 1.00 57.56 17 GLN D CA 1
ATOM 4730 C C . GLN E 2 17 ? 4.889 29.606 29.975 1.00 63.51 17 GLN D C 1
ATOM 4731 O O . GLN E 2 17 ? 5.944 29.133 30.345 1.00 66.87 17 GLN D O 1
ATOM 4745 N N . TYR E 2 18 ? 3.839 28.877 29.610 1.00 61.98 18 TYR D N 1
ATOM 4746 C CA . TYR E 2 18 ? 3.750 27.450 29.800 1.00 63.69 18 TYR D CA 1
ATOM 4747 C C . TYR E 2 18 ? 4.043 26.657 28.519 1.00 67.75 18 TYR D C 1
ATOM 4748 O O . TYR E 2 18 ? 4.582 25.563 28.573 1.00 66.57 18 TYR D O 1
ATOM 4766 N N . SER E 2 19 ? 3.699 27.219 27.370 1.00 68.79 19 SER D N 1
ATOM 4767 C CA . SER E 2 19 ? 3.847 26.510 26.105 1.00 67.19 19 SER D CA 1
ATOM 4768 C C . SER E 2 19 ? 5.319 26.426 25.641 1.00 71.22 19 SER D C 1
ATOM 4769 O O . SER E 2 19 ? 5.661 25.555 24.844 1.00 74.84 19 SER D O 1
ATOM 4777 N N . GLY E 2 20 ? 6.179 27.331 26.106 1.00 67.57 20 GLY D N 1
ATOM 4778 C CA . GLY E 2 20 ? 7.564 27.322 25.690 1.00 67.85 20 GLY D CA 1
ATOM 4779 C C . GLY E 2 20 ? 8.454 26.483 26.579 1.00 70.19 20 GLY D C 1
ATOM 4780 O O . GLY E 2 20 ? 9.612 26.257 26.268 1.00 68.83 20 GLY D O 1
ATOM 4784 N N . ARG E 2 21 ? 7.897 25.946 27.654 1.00 73.53 21 ARG D N 1
ATOM 4785 C CA . ARG E 2 21 ? 8.708 25.293 28.689 1.00 73.42 21 ARG D CA 1
ATOM 4786 C C . ARG E 2 21 ? 9.438 24.060 28.149 1.00 76.95 21 ARG D C 1
ATOM 4787 O O . ARG E 2 21 ? 10.652 23.922 28.303 1.00 73.07 21 ARG D O 1
ATOM 4808 N N . GLU E 2 22 ? 8.678 23.165 27.521 1.00 79.86 22 GLU D N 1
ATOM 4809 C CA . GLU E 2 22 ? 9.210 21.908 27.016 1.00 79.20 22 GLU D CA 1
ATOM 4810 C C . GLU E 2 22 ? 8.753 21.739 25.551 1.00 80.31 22 GLU D C 1
ATOM 4811 O O . GLU E 2 22 ? 7.748 22.320 25.128 1.00 81.65 22 GLU D O 1
ATOM 4823 N N . GLY E 2 23 ? 9.496 20.956 24.779 1.00 81.43 23 GLY D N 1
ATOM 4824 C CA . GLY E 2 23 ? 9.064 20.543 23.456 1.00 77.39 23 GLY D CA 1
ATOM 4825 C C . GLY E 2 23 ? 8.711 21.695 22.555 1.00 75.30 23 GLY D C 1
ATOM 4826 O O . GLY E 2 23 ? 9.330 22.764 22.646 1.00 73.84 23 GLY D O 1
ATOM 4830 N N . ASP E 2 24 ? 7.698 21.480 21.712 1.00 76.28 24 ASP D N 1
ATOM 4831 C CA . ASP E 2 24 ? 7.186 22.533 20.846 1.00 75.47 24 ASP D CA 1
ATOM 4832 C C . ASP E 2 24 ? 6.814 23.725 21.705 1.00 76.44 24 ASP D C 1
ATOM 4833 O O . ASP E 2 24 ? 5.959 23.653 22.596 1.00 75.07 24 ASP D O 1
ATOM 4842 N N . LYS E 2 25 ? 7.449 24.838 21.398 1.00 75.70 25 LYS D N 1
ATOM 4843 C CA . LYS E 2 25 ? 7.281 26.037 22.173 1.00 74.70 25 LYS D CA 1
ATOM 4844 C C . LYS E 2 25 ? 5.988 26.806 21.773 1.00 72.17 25 LYS D C 1
ATOM 4845 O O . LYS E 2 25 ? 5.757 27.893 22.277 1.00 71.17 25 LYS D O 1
ATOM 4864 N N . HIS E 2 26 ? 5.180 26.265 20.856 1.00 71.19 26 HIS D N 1
ATOM 4865 C CA . HIS E 2 26 ? 3.930 26.919 20.451 1.00 69.47 26 HIS D CA 1
ATOM 4866 C C . HIS E 2 26 ? 2.692 26.076 20.824 1.00 68.60 26 HIS D C 1
ATOM 4867 O O . HIS E 2 26 ? 1.536 26.468 20.593 1.00 65.52 26 HIS D O 1
ATOM 4880 N N . LYS E 2 27 ? 2.923 24.915 21.412 1.00 72.90 27 LYS D N 1
ATOM 4881 C CA . LYS E 2 27 ? 1.812 24.068 21.823 1.00 72.54 27 LYS D CA 1
ATOM 4882 C C . LYS E 2 27 ? 2.011 23.636 23.271 1.00 71.24 27 LYS D C 1
ATOM 4883 O O . LYS E 2 27 ? 3.134 23.659 23.804 1.00 69.99 27 LYS D O 1
ATOM 4902 N N . LEU E 2 28 ? 0.913 23.258 23.910 1.00 70.08 28 LEU D N 1
ATOM 4903 C CA . LEU E 2 28 ? 0.987 22.750 25.265 1.00 73.03 28 LEU D CA 1
ATOM 4904 C C . LEU E 2 28 ? 0.873 21.256 25.211 1.00 75.98 28 LEU D C 1
ATOM 4905 O O . LEU E 2 28 ? -0.148 20.740 24.765 1.00 77.04 28 LEU D O 1
ATOM 4921 N N . LYS E 2 29 ? 1.910 20.556 25.664 1.00 79.55 29 LYS D N 1
ATOM 4922 C CA . LYS E 2 29 ? 1.794 19.125 25.870 1.00 79.20 29 LYS D CA 1
ATOM 4923 C C . LYS E 2 29 ? 1.133 18.920 27.237 1.00 81.69 29 LYS D C 1
ATOM 4924 O O . LYS E 2 29 ? 1.034 19.857 28.042 1.00 79.32 29 LYS D O 1
ATOM 4943 N N . LYS E 2 30 ? 0.682 17.684 27.460 1.00 85.21 30 LYS D N 1
ATOM 4944 C CA . LYS E 2 30 ? -0.030 17.237 28.655 1.00 81.23 30 LYS D CA 1
ATOM 4945 C C . LYS E 2 30 ? 0.632 17.744 29.934 1.00 80.68 30 LYS D C 1
ATOM 4946 O O . LYS E 2 30 ? -0.034 18.148 30.884 1.00 77.98 30 LYS D O 1
ATOM 4965 N N . SER E 2 31 ? 1.961 17.711 29.940 1.00 81.92 31 SER D N 1
ATOM 4966 C CA . SER E 2 31 ? 2.734 18.086 31.112 1.00 80.63 31 SER D CA 1
ATOM 4967 C C . SER E 2 31 ? 2.629 19.554 31.358 1.00 82.53 31 SER D C 1
ATOM 4968 O O . SER E 2 31 ? 2.541 20.007 32.498 1.00 82.68 31 SER D O 1
ATOM 4976 N N . GLU E 2 32 ? 2.656 20.303 30.265 1.00 83.04 32 GLU D N 1
ATOM 4977 C CA . GLU E 2 32 ? 2.588 21.746 30.344 1.00 80.59 32 GLU D CA 1
ATOM 4978 C C . GLU E 2 32 ? 1.152 22.165 30.700 1.00 78.38 32 GLU D C 1
ATOM 4979 O O . GLU E 2 32 ? 0.961 22.971 31.598 1.00 76.06 32 GLU D O 1
ATOM 4991 N N . LEU E 2 33 ? 0.155 21.558 30.060 1.00 77.50 33 LEU D N 1
ATOM 4992 C CA . LEU E 2 33 ? -1.227 21.834 30.404 1.00 77.22 33 LEU D CA 1
ATOM 4993 C C . LEU E 2 33 ? -1.399 21.462 31.855 1.00 78.83 33 LEU D C 1
ATOM 4994 O O . LEU E 2 33 ? -2.077 22.150 32.610 1.00 78.05 33 LEU D O 1
ATOM 5010 N N . LYS E 2 34 ? -0.739 20.389 32.264 1.00 80.61 34 LYS D N 1
ATOM 5011 C CA . LYS E 2 34 ? -0.826 19.961 33.647 1.00 79.73 34 LYS D CA 1
ATOM 5012 C C . LYS E 2 34 ? -0.332 21.048 34.588 1.00 78.82 34 LYS D C 1
ATOM 5013 O O . LYS E 2 34 ? -1.091 21.520 35.429 1.00 78.19 34 LYS D O 1
ATOM 5032 N N . GLU E 2 35 ? 0.891 21.522 34.384 1.00 80.84 35 GLU D N 1
ATOM 5033 C CA . GLU E 2 35 ? 1.463 22.542 35.260 1.00 80.00 35 GLU D CA 1
ATOM 5034 C C . GLU E 2 35 ? 0.584 23.793 35.291 1.00 79.27 35 GLU D C 1
ATOM 5035 O O . GLU E 2 35 ? 0.401 24.398 36.352 1.00 78.46 35 GLU D O 1
ATOM 5047 N N . LEU E 2 36 ? 0.053 24.162 34.118 1.00 79.05 36 LEU D N 1
ATOM 5048 C CA . LEU E 2 36 ? -0.789 25.356 33.946 1.00 78.20 36 LEU D CA 1
ATOM 5049 C C . LEU E 2 36 ? -2.084 25.195 34.739 1.00 77.95 36 LEU D C 1
ATOM 5050 O O . LEU E 2 36 ? -2.356 25.987 35.639 1.00 77.66 36 LEU D O 1
ATOM 5066 N N . ILE E 2 37 ? -2.839 24.134 34.480 1.00 76.70 37 ILE D N 1
ATOM 5067 C CA . ILE E 2 37 ? -4.074 23.925 35.223 1.00 76.59 37 ILE D CA 1
ATOM 5068 C C . ILE E 2 37 ? -3.805 23.898 36.739 1.00 78.11 37 ILE D C 1
ATOM 5069 O O . ILE E 2 37 ? -4.510 24.551 37.511 1.00 78.10 37 ILE D O 1
ATOM 5085 N N . ASN E 2 38 ? -2.764 23.194 37.168 1.00 77.08 38 ASN D N 1
ATOM 5086 C CA . ASN E 2 38 ? -2.563 23.009 38.595 1.00 78.09 38 ASN D CA 1
ATOM 5087 C C . ASN E 2 38 ? -2.109 24.267 39.306 1.00 77.66 38 ASN D C 1
ATOM 5088 O O . ASN E 2 38 ? -2.492 24.516 40.452 1.00 80.33 38 ASN D O 1
ATOM 5099 N N . ASN E 2 39 ? -1.318 25.079 38.626 1.00 76.96 39 ASN D N 1
ATOM 5100 C CA . ASN E 2 39 ? -0.833 26.321 39.223 1.00 78.35 39 ASN D CA 1
ATOM 5101 C C . ASN E 2 39 ? -1.669 27.567 38.799 1.00 76.24 39 ASN D C 1
ATOM 5102 O O . ASN E 2 39 ? -1.598 28.607 39.455 1.00 73.25 39 ASN D O 1
ATOM 5113 N N . GLU E 2 40 ? -2.452 27.466 37.719 1.00 76.25 40 GLU D N 1
ATOM 5114 C CA . GLU E 2 40 ? -3.139 28.640 37.141 1.00 73.55 40 GLU D CA 1
ATOM 5115 C C . GLU E 2 40 ? -4.663 28.520 37.099 1.00 71.38 40 GLU D C 1
ATOM 5116 O O . GLU E 2 40 ? -5.341 29.482 36.781 1.00 68.22 40 GLU D O 1
ATOM 5128 N N . LEU E 2 41 ? -5.207 27.357 37.427 1.00 73.50 41 LEU D N 1
ATOM 5129 C CA . LEU E 2 41 ? -6.662 27.208 37.445 1.00 75.57 41 LEU D CA 1
ATOM 5130 C C . LEU E 2 41 ? -7.148 26.452 38.672 1.00 74.54 41 LEU D C 1
ATOM 5131 O O . LEU E 2 41 ? -8.249 25.885 38.669 1.00 75.28 41 LEU D O 1
ATOM 5147 N N . SER E 2 42 ? -6.348 26.473 39.726 1.00 74.08 42 SER D N 1
ATOM 5148 C CA . SER E 2 42 ? -6.644 25.691 40.921 1.00 73.43 42 SER D CA 1
ATOM 5149 C C . SER E 2 42 ? -8.102 25.867 41.440 1.00 73.37 42 SER D C 1
ATOM 5150 O O . SER E 2 42 ? -8.698 24.897 41.931 1.00 74.18 42 SER D O 1
ATOM 5158 N N . HIS E 2 43 ? -8.693 27.052 41.230 1.00 68.80 43 HIS D N 1
ATOM 5159 C CA . HIS E 2 43 ? -10.038 27.404 41.719 1.00 67.63 43 HIS D CA 1
ATOM 5160 C C . HIS E 2 43 ? -11.229 27.009 40.850 1.00 71.10 43 HIS D C 1
ATOM 5161 O O . HIS E 2 43 ? -12.395 27.077 41.315 1.00 67.06 43 HIS D O 1
ATOM 5174 N N . PHE E 2 44 ? -10.944 26.628 39.598 1.00 74.14 44 PHE D N 1
ATOM 5175 C CA . PHE E 2 44 ? -11.993 26.333 38.608 1.00 74.92 44 PHE D CA 1
ATOM 5176 C C . PHE E 2 44 ? -12.054 24.854 38.256 1.00 76.79 44 PHE D C 1
ATOM 5177 O O . PHE E 2 44 ? -13.111 24.336 37.863 1.00 78.04 44 PHE D O 1
ATOM 5194 N N . LEU E 2 45 ? -10.921 24.177 38.423 1.00 77.94 45 LEU D N 1
ATOM 5195 C CA . LEU E 2 45 ? -10.791 22.765 38.061 1.00 82.86 45 LEU D CA 1
ATOM 5196 C C . LEU E 2 45 ? -10.181 21.963 39.215 1.00 86.40 45 LEU D C 1
ATOM 5197 O O . LEU E 2 45 ? -9.299 22.465 39.946 1.00 82.39 45 LEU D O 1
ATOM 5213 N N . GLU E 2 46 ? -10.623 20.710 39.357 1.00 87.59 46 GLU D N 1
ATOM 5214 C CA . GLU E 2 46 ? -10.010 19.811 40.327 1.00 88.04 46 GLU D CA 1
ATOM 5215 C C . GLU E 2 46 ? -8.508 19.701 40.016 1.00 90.12 46 GLU D C 1
ATOM 5216 O O . GLU E 2 46 ? -8.133 19.593 38.837 1.00 88.29 46 GLU D O 1
ATOM 5228 N N . GLU E 2 47 ? -7.654 19.779 41.048 1.00 90.20 47 GLU D N 1
ATOM 5229 C CA . GLU E 2 47 ? -6.226 19.548 40.846 1.00 86.11 47 GLU D CA 1
ATOM 5230 C C . GLU E 2 47 ? -6.108 18.215 40.122 1.00 89.95 47 GLU D C 1
ATOM 5231 O O . GLU E 2 47 ? -6.716 17.227 40.554 1.00 91.83 47 GLU D O 1
ATOM 5243 N N . ILE E 2 48 ? -5.329 18.196 39.033 1.00 90.56 48 ILE D N 1
ATOM 5244 C CA . ILE E 2 48 ? -5.104 16.998 38.210 1.00 86.56 48 ILE D CA 1
ATOM 5245 C C . ILE E 2 48 ? -3.838 16.259 38.634 1.00 89.16 48 ILE D C 1
ATOM 5246 O O . ILE E 2 48 ? -2.754 16.845 38.646 1.00 90.54 48 ILE D O 1
ATOM 5262 N N . LYS E 2 49 ? -3.988 14.981 38.999 1.00 90.33 49 LYS D N 1
ATOM 5263 C CA . LYS E 2 49 ? -2.870 14.167 39.481 1.00 91.44 49 LYS D CA 1
ATOM 5264 C C . LYS E 2 49 ? -2.624 12.858 38.708 1.00 93.22 49 LYS D C 1
ATOM 5265 O O . LYS E 2 49 ? -1.470 12.420 38.593 1.00 89.95 49 LYS D O 1
ATOM 5284 N N . GLU E 2 50 ? -3.672 12.232 38.174 1.00 91.24 50 GLU D N 1
ATOM 5285 C CA . GLU E 2 50 ? -3.461 10.965 37.492 1.00 91.48 50 GLU D CA 1
ATOM 5286 C C . GLU E 2 50 ? -3.125 11.271 36.046 1.00 93.13 50 GLU D C 1
ATOM 5287 O O . GLU E 2 50 ? -3.923 11.871 35.332 1.00 94.16 50 GLU D O 1
ATOM 5299 N N . GLN E 2 51 ? -1.959 10.802 35.607 1.00 94.26 51 GLN D N 1
ATOM 5300 C CA . GLN E 2 51 ? -1.501 11.002 34.233 1.00 96.25 51 GLN D CA 1
ATOM 5301 C C . GLN E 2 51 ? -2.567 10.469 33.271 1.00 98.24 51 GLN D C 1
ATOM 5302 O O . GLN E 2 51 ? -2.813 11.030 32.189 1.00 100.04 51 GLN D O 1
ATOM 5316 N N . GLU E 2 52 ? -3.191 9.364 33.656 1.00 93.98 52 GLU D N 1
ATOM 5317 C CA . GLU E 2 52 ? -4.199 8.785 32.798 1.00 94.98 52 GLU D CA 1
ATOM 5318 C C . GLU E 2 52 ? -5.336 9.804 32.659 1.00 100.15 52 GLU D C 1
ATOM 5319 O O . GLU E 2 52 ? -5.966 9.911 31.602 1.00 100.92 52 GLU D O 1
ATOM 5331 N N . VAL E 2 53 ? -5.566 10.578 33.723 1.00 100.18 53 VAL D N 1
ATOM 5332 C CA . VAL E 2 53 ? -6.578 11.641 33.714 1.00 99.07 53 VAL D CA 1
ATOM 5333 C C . VAL E 2 53 ? -6.088 12.800 32.891 1.00 98.45 53 VAL D C 1
ATOM 5334 O O . VAL E 2 53 ? -6.861 13.401 32.154 1.00 101.49 53 VAL D O 1
ATOM 5347 N N . VAL E 2 54 ? -4.822 13.152 33.056 1.00 96.80 54 VAL D N 1
ATOM 5348 C CA . VAL E 2 54 ? -4.218 14.162 32.199 1.00 97.92 54 VAL D CA 1
ATOM 5349 C C . VAL E 2 54 ? -4.553 13.824 30.751 1.00 99.76 54 VAL D C 1
ATOM 5350 O O . VAL E 2 54 ? -4.985 14.700 29.985 1.00 99.30 54 VAL D O 1
ATOM 5363 N N . ASP E 2 55 ? -4.356 12.550 30.392 1.00 100.63 55 ASP D N 1
ATOM 5364 C CA . ASP E 2 55 ? -4.639 12.061 29.037 1.00 102.15 55 ASP D CA 1
ATOM 5365 C C . ASP E 2 55 ? -6.097 12.355 28.637 1.00 105.69 55 ASP D C 1
ATOM 5366 O O . ASP E 2 55 ? -6.375 12.682 27.477 1.00 105.14 55 ASP D O 1
ATOM 5375 N N . LYS E 2 56 ? -7.027 12.189 29.579 1.00 105.86 56 LYS D N 1
ATOM 5376 C CA . LYS E 2 56 ? -8.446 12.431 29.315 1.00 105.32 56 LYS D CA 1
ATOM 5377 C C . LYS E 2 56 ? -8.731 13.905 28.972 1.00 104.69 56 LYS D C 1
ATOM 5378 O O . LYS E 2 56 ? -9.465 14.197 28.018 1.00 105.10 56 LYS D O 1
ATOM 5397 N N . VAL E 2 57 ? -8.130 14.824 29.731 1.00 101.34 57 VAL D N 1
ATOM 5398 C CA . VAL E 2 57 ? -8.355 16.254 29.524 1.00 100.98 57 VAL D CA 1
ATOM 5399 C C . VAL E 2 57 ? -7.865 16.702 28.154 1.00 100.37 57 VAL D C 1
ATOM 5400 O O . VAL E 2 57 ? -8.605 17.342 27.394 1.00 98.46 57 VAL D O 1
ATOM 5413 N N . MET E 2 58 ? -6.638 16.327 27.822 1.00 96.80 58 MET D N 1
ATOM 5414 C CA . MET E 2 58 ? -6.042 16.732 26.553 1.00 99.87 58 MET D CA 1
ATOM 5415 C C . MET E 2 58 ? -6.893 16.276 25.355 1.00 101.76 58 MET D C 1
ATOM 5416 O O . MET E 2 58 ? -7.036 17.018 24.371 1.00 99.63 58 MET D O 1
ATOM 5430 N N . GLU E 2 59 ? -7.479 15.080 25.458 1.00 101.77 59 GLU D N 1
ATOM 5431 C CA . GLU E 2 59 ? -8.294 14.505 24.381 1.00 103.86 59 GLU D CA 1
ATOM 5432 C C . GLU E 2 59 ? -9.466 15.367 23.925 1.00 99.96 59 GLU D C 1
ATOM 5433 O O . GLU E 2 59 ? -9.781 15.424 22.734 1.00 98.72 59 GLU D O 1
ATOM 5445 N N . THR E 2 60 ? -10.092 16.047 24.874 1.00 100.71 60 THR D N 1
ATOM 5446 C CA . THR E 2 60 ? -11.213 16.921 24.572 1.00 99.38 60 THR D CA 1
ATOM 5447 C C . THR E 2 60 ? -10.753 18.049 23.669 1.00 102.46 60 THR D C 1
ATOM 5448 O O . THR E 2 60 ? -11.450 18.435 22.723 1.00 100.82 60 THR D O 1
ATOM 5459 N N . LEU E 2 61 ? -9.570 18.572 23.996 1.00 101.60 61 LEU D N 1
ATOM 5460 C CA . LEU E 2 61 ? -9.020 19.767 23.362 1.00 101.18 61 LEU D CA 1
ATOM 5461 C C . LEU E 2 61 ? -8.385 19.475 22.029 1.00 102.29 61 LEU D C 1
ATOM 5462 O O . LEU E 2 61 ? -8.495 20.261 21.081 1.00 98.93 61 LEU D O 1
ATOM 5478 N N . ASP E 2 62 ? -7.721 18.340 21.934 1.00 103.49 62 ASP D N 1
ATOM 5479 C CA . ASP E 2 62 ? -7.076 18.051 20.685 1.00 103.76 62 ASP D CA 1
ATOM 5480 C C . ASP E 2 62 ? -8.139 17.734 19.626 1.00 105.13 62 ASP D C 1
ATOM 5481 O O . ASP E 2 62 ? -8.658 16.610 19.535 1.00 104.64 62 ASP D O 1
ATOM 5490 N N . ASN E 2 63 ? -8.455 18.775 18.857 1.00 104.56 63 ASN D N 1
ATOM 5491 C CA . ASN E 2 63 ? -9.429 18.735 17.774 1.00 108.07 63 ASN D CA 1
ATOM 5492 C C . ASN E 2 63 ? -8.744 18.670 16.405 1.00 110.08 63 ASN D C 1
ATOM 5493 O O . ASN E 2 63 ? -9.408 18.443 15.395 1.00 117.55 63 ASN D O 1
ATOM 5504 N N . ASP E 2 64 ? -7.447 18.976 16.357 1.00 108.41 64 ASP D N 1
ATOM 5505 C CA . ASP E 2 64 ? -6.656 18.805 15.127 1.00 106.40 64 ASP D CA 1
ATOM 5506 C C . ASP E 2 64 ? -5.740 17.577 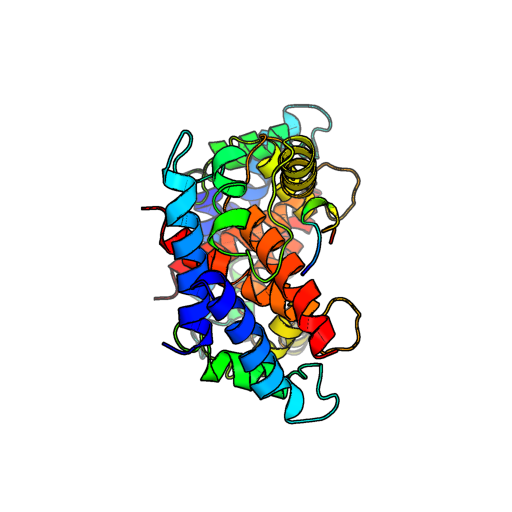15.271 1.00 104.98 64 ASP D C 1
ATOM 5507 O O . ASP E 2 64 ? -4.860 17.332 14.444 1.00 99.53 64 ASP D O 1
ATOM 5516 N N . GLY E 2 65 ? -5.987 16.791 16.319 1.00 103.67 65 GLY D N 1
ATOM 5517 C CA . GLY E 2 65 ? -5.345 15.498 16.509 1.00 96.50 65 GLY D CA 1
ATOM 5518 C C . GLY E 2 65 ? -3.838 15.389 16.765 1.00 92.82 65 GLY D C 1
ATOM 5519 O O . GLY E 2 65 ? -3.384 14.300 17.088 1.00 88.03 65 GLY D O 1
ATOM 5523 N N . ASP E 2 66 ? -3.063 16.474 16.755 1.00 95.85 66 ASP D N 1
ATOM 5524 C CA . ASP E 2 66 ? -1.596 16.302 16.847 1.00 95.82 66 ASP D CA 1
ATOM 5525 C C . ASP E 2 66 ? -1.065 16.069 18.267 1.00 93.88 66 ASP D C 1
ATOM 5526 O O . ASP E 2 66 ? 0.154 16.107 18.486 1.00 91.39 66 ASP D O 1
ATOM 5535 N N . GLY E 2 67 ? -1.973 15.950 19.235 1.00 92.86 67 GLY D N 1
ATOM 5536 C CA . GLY E 2 67 ? -1.622 15.491 20.572 1.00 89.40 67 GLY D CA 1
ATOM 5537 C C . GLY E 2 67 ? -1.097 16.518 21.554 1.00 89.57 67 GLY D C 1
ATOM 5538 O O . GLY E 2 67 ? -0.759 16.166 22.688 1.00 93.55 67 GLY D O 1
ATOM 5542 N N . GLU E 2 68 ? -1.022 17.775 21.124 1.00 85.27 68 GLU D N 1
ATOM 5543 C CA . GLU E 2 68 ? -0.652 18.895 21.990 1.00 80.52 68 GLU D CA 1
ATOM 5544 C C . GLU E 2 68 ? -1.793 19.903 21.936 1.00 79.78 68 GLU D C 1
ATOM 5545 O O . GLU E 2 68 ? -2.721 19.754 21.138 1.00 83.53 68 GLU D O 1
ATOM 5557 N N . CYS E 2 69 ? -1.738 20.915 22.792 1.00 78.87 69 CYS D N 1
ATOM 5558 C CA . CYS E 2 69 ? -2.733 21.997 22.769 1.00 79.06 69 CYS D CA 1
ATOM 5559 C C . CYS E 2 69 ? -2.161 23.298 22.182 1.00 73.51 69 CYS D C 1
ATOM 5560 O O . CYS E 2 69 ? -1.231 23.869 22.757 1.00 70.72 69 CYS D O 1
ATOM 5568 N N . ASP E 2 70 ? -2.653 23.721 21.014 1.00 71.80 70 ASP D N 1
ATOM 5569 C CA . ASP E 2 70 ? -2.228 25.010 20.473 1.00 72.12 70 ASP D CA 1
ATOM 5570 C C . ASP E 2 70 ? -3.050 26.128 21.117 1.00 70.15 70 ASP D C 1
ATOM 5571 O O . ASP E 2 70 ? -3.964 25.868 21.916 1.00 69.07 70 ASP D O 1
ATOM 5580 N N . PHE E 2 71 ? -2.744 27.366 20.732 1.00 67.24 71 PHE D N 1
ATOM 5581 C CA . PHE E 2 71 ? -3.415 28.513 21.318 1.00 64.32 71 PHE D CA 1
ATOM 5582 C C . PHE E 2 71 ? -4.868 28.488 20.962 1.00 62.94 71 PHE D C 1
ATOM 5583 O O . PHE E 2 71 ? -5.717 28.852 21.754 1.00 59.23 71 PHE D O 1
ATOM 5600 N N . GLN E 2 72 ? -5.147 28.070 19.743 1.00 67.48 72 GLN D N 1
ATOM 5601 C CA . GLN E 2 72 ? -6.525 28.020 19.281 1.00 69.73 72 GLN D CA 1
ATOM 5602 C C . GLN E 2 72 ? -7.314 27.027 20.093 1.00 71.25 72 GLN D C 1
ATOM 5603 O O . GLN E 2 72 ? -8.481 27.271 20.380 1.00 69.84 72 GLN D O 1
ATOM 5617 N N . GLU E 2 73 ? -6.697 25.891 20.429 1.00 70.12 73 GLU D N 1
ATOM 5618 C CA . GLU E 2 73 ? -7.408 24.888 21.202 1.00 72.53 73 GLU D CA 1
ATOM 5619 C C . GLU E 2 73 ? -7.639 25.366 22.606 1.00 67.54 73 GLU D C 1
ATOM 5620 O O . GLU E 2 73 ? -8.683 25.087 23.211 1.00 65.75 73 GLU D O 1
ATOM 5632 N N . PHE E 2 74 ? -6.637 26.097 23.092 1.00 66.70 74 PHE D N 1
ATOM 5633 C CA . PHE E 2 74 ? -6.587 26.634 24.453 1.00 64.86 74 PHE D CA 1
ATOM 5634 C C . PHE E 2 74 ? -7.635 27.736 24.676 1.00 62.55 74 PHE D C 1
ATOM 5635 O O . PHE E 2 74 ? -8.199 27.841 25.750 1.00 61.29 74 PHE D O 1
ATOM 5652 N N . MET E 2 75 ? -7.875 28.570 23.673 1.00 61.64 75 MET D N 1
ATOM 5653 C CA . MET E 2 75 ? -8.941 29.553 23.754 1.00 60.10 75 MET D CA 1
ATOM 5654 C C . MET E 2 75 ? -10.288 28.861 23.871 1.00 61.48 75 MET D C 1
ATOM 5655 O O . MET E 2 75 ? -11.186 29.359 24.541 1.00 59.12 75 MET D O 1
ATOM 5669 N N . ALA E 2 76 ? -10.445 27.727 23.187 1.00 64.22 76 ALA D N 1
ATOM 5670 C CA . ALA E 2 76 ? -11.678 26.951 23.293 1.00 64.27 76 ALA D CA 1
ATOM 5671 C C . ALA E 2 76 ? -11.806 26.407 24.697 1.00 64.18 76 ALA D C 1
ATOM 5672 O O . ALA E 2 76 ? -12.867 26.438 25.299 1.00 65.58 76 ALA D O 1
ATOM 5679 N N . PHE E 2 77 ? -10.697 25.927 25.226 1.00 64.55 77 PHE D N 1
ATOM 5680 C CA . PHE E 2 77 ? -10.642 25.508 26.610 1.00 67.13 77 PHE D CA 1
ATOM 5681 C C . PHE E 2 77 ? -11.031 26.634 27.544 1.00 65.69 77 PHE D C 1
ATOM 5682 O O . PHE E 2 77 ? -11.920 26.486 28.366 1.00 64.54 77 PHE D O 1
ATOM 5699 N N . VAL E 2 78 ? -10.381 27.780 27.359 1.00 68.67 78 VAL D N 1
ATOM 5700 C CA . VAL E 2 78 ? -10.605 28.944 28.202 1.00 64.38 78 VAL D CA 1
ATOM 5701 C C . VAL E 2 78 ? -12.036 29.423 28.083 1.00 62.18 78 VAL D C 1
ATOM 5702 O O . VAL E 2 78 ? -12.634 29.776 29.079 1.00 64.06 78 VAL D O 1
ATOM 5715 N N . ALA E 2 79 ? -12.618 29.402 26.895 1.00 60.57 79 ALA D N 1
ATOM 5716 C CA . ALA E 2 79 ? -14.005 29.831 26.782 1.00 61.40 79 ALA D CA 1
ATOM 5717 C C . ALA E 2 79 ? -14.943 28.877 27.524 1.00 66.85 79 ALA D C 1
ATOM 5718 O O . ALA E 2 79 ? -15.831 29.354 28.239 1.00 67.29 79 ALA D O 1
ATOM 5725 N N . MET E 2 80 ? -14.731 27.551 27.379 1.00 68.57 80 MET D N 1
ATOM 5726 C CA . MET E 2 80 ? -15.523 26.533 28.099 1.00 67.99 80 MET D CA 1
ATOM 5727 C C . MET E 2 80 ? -15.430 26.794 29.595 1.00 68.43 80 MET D C 1
ATOM 5728 O O . MET E 2 80 ? -16.433 27.040 30.265 1.00 69.36 80 MET D O 1
ATOM 5742 N N . VAL E 2 81 ? -14.216 26.786 30.112 1.00 66.00 81 VAL D N 1
ATOM 5743 C CA . VAL E 2 81 ? -14.013 26.994 31.524 1.00 65.60 81 VAL D CA 1
ATOM 5744 C C . VAL E 2 81 ? -14.672 28.272 32.014 1.00 69.51 81 VAL D C 1
ATOM 5745 O O . VAL E 2 81 ? -15.288 28.288 33.079 1.00 72.53 81 VAL D O 1
ATOM 5758 N N . THR E 2 82 ? -14.486 29.364 31.283 1.00 68.85 82 THR D N 1
ATOM 5759 C CA . THR E 2 82 ? -15.074 30.650 31.671 1.00 70.06 82 THR D CA 1
ATOM 5760 C C . THR E 2 82 ? -16.597 30.604 31.532 1.00 68.20 82 THR D C 1
ATOM 5761 O O . THR E 2 82 ? -17.299 31.160 32.355 1.00 66.37 82 THR D O 1
ATOM 5772 N N . THR E 2 83 ? -17.077 29.917 30.493 1.00 68.44 83 THR D N 1
ATOM 5773 C CA . THR E 2 83 ? -18.504 29.723 30.258 1.00 68.40 83 THR D CA 1
ATOM 5774 C C . THR E 2 83 ? -19.112 29.001 31.467 1.00 71.98 83 THR D C 1
ATOM 5775 O O . THR E 2 83 ? -20.285 29.174 31.767 1.00 72.86 83 THR D O 1
ATOM 5786 N N . ALA E 2 84 ? -18.340 28.144 32.134 1.00 73.53 84 ALA D N 1
ATOM 5787 C CA . ALA E 2 84 ? -18.803 27.529 33.389 1.00 76.69 84 ALA D CA 1
ATOM 5788 C C . ALA E 2 84 ? -18.947 28.511 34.586 1.00 76.02 84 ALA D C 1
ATOM 5789 O O . ALA E 2 84 ? -20.045 28.740 35.109 1.00 81.11 84 ALA D O 1
ATOM 5796 N N . CYS E 2 85 ? -17.827 29.088 34.992 1.00 71.92 85 CYS D N 1
ATOM 5797 C CA . CYS E 2 85 ? -17.735 29.993 36.136 1.00 73.69 85 CYS D CA 1
ATOM 5798 C C . CYS E 2 85 ? -18.781 31.108 36.154 1.00 77.48 85 CYS D C 1
ATOM 5799 O O . CYS E 2 85 ? -19.106 31.671 37.202 1.00 78.62 85 CYS D O 1
ATOM 5807 N N . HIS E 2 86 ? -19.265 31.463 34.974 1.00 76.14 86 HIS D N 1
ATOM 5808 C CA . HIS E 2 86 ? -20.095 32.642 34.824 1.00 73.63 86 HIS D CA 1
ATOM 5809 C C . HIS E 2 86 ? -21.442 32.531 35.515 1.00 80.03 86 HIS D C 1
ATOM 5810 O O . HIS E 2 86 ? -22.018 33.547 35.954 1.00 80.77 86 HIS D O 1
ATOM 5823 N N . GLU E 2 87 ? -21.950 31.302 35.589 1.00 81.51 87 GLU D N 1
ATOM 5824 C CA . GLU E 2 87 ? -23.247 31.031 36.206 1.00 84.13 87 GLU D CA 1
ATOM 5825 C C . GLU E 2 87 ? -23.285 31.535 37.646 1.00 84.75 87 GLU D C 1
ATOM 5826 O O . GLU E 2 87 ? -24.333 31.989 38.128 1.00 88.83 87 GLU D O 1
ATOM 5838 N N . PHE E 2 88 ? -22.132 31.477 38.312 1.00 82.40 88 PHE D N 1
ATOM 5839 C CA . PHE E 2 88 ? -21.910 32.276 39.515 1.00 80.30 88 PHE D CA 1
ATOM 5840 C C . PHE E 2 88 ? -22.220 33.778 39.238 1.00 78.86 88 PHE D C 1
ATOM 5841 O O . PHE E 2 88 ? -22.674 34.542 40.120 1.00 77.09 88 PHE D O 1
#

B-factor: mean 62.28, std 18.7, range [27.54, 131.08]

Foldseek 3Di:
DDDPVVDDD/DDPVVVVVVVLVVLQQVQCCPDDRSQWHALVSVLCSCQPPVVVQDPRDDDVVVSQVVQVVLCPVPPRIHGSVSVVVVVCVSVVVVCVVVD/DDPVVVVVVVLVVLQQVQCCPDDHSQKHALVSVLVSCVPPVVVQDPRDDDPVVSQVVLVVQDDPPPRIHGSVSVVVVVCVSVVVVVVVVPD/DDPVVVVVVVLVVLQQVQLCPDDHSQWAALVSVLVSCVPPVVPQDDRDDDPVVSVVVQVVLPPPPPHTHGSVSVVVVVCVSVVVVVVVVVD/DDPVVVVVVVLVVLCQVQLCPDDRSQWAALVSVLVCCQVPVVPQDPNDDDVVVSQVVQVVQPPVPPRTGGSVSVVVVVCVSVVVVVVD

CATH classification: 1.10.238.10

Organism: Homo sapiens (NCBI:txid9606)

Radius of gyration: 24.06 Å; Cα contacts (8 Å, |Δi|>4): 461; chains: 5; bounding box: 42×52×66 Å

Secondary structure (DSSP, 8-state):
--HHHHHHHHHHHHHHHHHTSSSSTTSB-HHHHHHHHHHH-TTTBPPP-SHHHHHHHHHHH-SSSSSSB-HHHHHHHHHHHHHHHHGGG-/--HHHHHHHHHHHHHHHHHTSSSSTTEE-HHHHHHHHHHHSTTTSPPP-SHHHHHHHHHHH--SSSSSEEHHHHHHHHHHHHHHHHHTT--/--HHHHHHHHHHHHHHHHHTSSS-TTSB-HHHHHHHHHHHSTTTSPPP-SHHHHHHHHHHH-SSSSSSB-HHHHHHHHHHHHHHHHHTT--/--HHHHHHHHHHHHHHHHHTSSSSTTSB-HHHHHHHHHHH-TTTSPPP--HHHHHHHHHHH-SSSSSSB-HHHHHHHHHHHHHHHTT-/-B-GGG---

InterPro domains:
  IPR001751 S100/Calcium binding protein 7/8-like, conserved site [PS00303] (57-78)
  IPR002048 EF-hand domain [PF00036] (54-80)
  IPR002048 EF-hand domain [PS50222] (49-84)
  IPR002048 EF-hand domain [SM00054] (53-81)
  IPR011992 EF-hand domain pair [SSF47473] (1-89)
  IPR013787 S100/CaBP-9k-type, calcium binding, subdomain [PF01023] (4-47)
  IPR013787 S100/CaBP-9k-type, calcium binding, subdomain [SM01394] (4-46)
  IPR018247 EF-Hand 1, calcium-binding site [PS00018] (62-74)
  IPR028481 Protein S100-B [cd05027] (2-89)

Solvent-accessible surface area: 19305 Å² total; per-residue (Å²): 192,61,58,0,108,124,15,135,128,114,19,117,1,1,98,4,0,52,22,0,2,62,4,1,77,98,5,1,34,122,75,64,61,149,76,59,0,76,80,34,0,1,71,55,0,2,36,90,33,0,48,81,32,3,77,115,3,164,111,96,120,24,2,28,114,0,4,112,37,3,25,123,36,60,72,31,39,0,30,9,119,16,0,2,44,0,0,20,29,2,0,41,44,30,17,107,166,97,152,112,16,102,0,1,104,5,1,61,23,0,7,86,6,0,44,98,6,0,35,123,72,56,59,142,67,65,0,61,68,44,0,2,74,62,0,3,31,93,24,0,61,125,56,56,164,100,8,157,109,103,71,65,5,33,106,33,2,126,82,6,22,127,94,69,73,31,37,0,35,8,116,13,0,2,48,12,0,18,96,11,0,18,57,22,14,121,165,81,71,196,119,18,108,0,2,116,6,1,58,17,0,30,83,6,0,69,107,2,0,32,114,66,55,57,143,123,66,0,58,83,46,0,2,70,52,0,2,32,88,22,0,62,116,58,58,164,109,11,151,111,102,61,70,7,36,127,32,4,110,80,2,25,115,78,66,81,31,41,0,32,8,120,9,0,0,32,16,0,18,91,12,0,30,58,19,14,121,164,88,59,199,114,20,110,0,1,100,5,0,53,19,0,3,60,4,1,70,106,9,0,24,125,69,49,55,143,84,63,0,68,77,34,0,2,68,57,0,1,43,104,30,0,51,122,60,54,160,111,17,165,110,88,122,45,2,43,136,38,4,124,88,6,32,123,33,57,69,36,33,0,31,8,95,11,0,1,38,14,0,14,96,13,0,42,60,34,35,156,226

GO terms:
  GO:0005509 calcium ion binding (F, IDA)
  GO:0008270 zinc ion binding (F, IDA)
  GO:0005634 nucleus (C, EXP)
  GO:0005737 cytoplasm (C, EXP)
  GO:0005509 calcium ion binding (F, TAS)
  GO:0007409 axonogenesis (P, TAS)
  GO:0007417 central nervous system development (P, TAS)
  GO:0005576 extracellular region (C, TAS)
  GO:0042802 identical protein binding (F, IPI)
  GO:0005515 protein binding (F, IPI)
  GO:0005654 nucleoplasm (C, IDA)
  GO:0005829 cytosol (C, IDA)
  GO:0005509 calcium ion binding (F, EXP)
  GO:0048471 perinuclear region of cytoplasm (C, IDA)
  GO:0001726 ruffle (C, IDA)
  GO:0005634 nucleus (C, IDA)
  GO:0005737 cytoplasm (C, IDA)
  GO:0043123 positive regulation of canonical NF-kappaB signal transduction (P, IDA)
  GO:0042803 protein homodimerization activity (F, IDA)
  GO:0048306 calcium-dependent protein binding (F, IDA)